Protein AF-0000000087802668 (afdb_homodimer)

Nearest PDB structures (foldseek):
  5bye-assembly1_B  TM=8.961E-01  e=4.847E-22  Homo sapiens
  7agh-assembly1_B  TM=7.640E-01  e=1.296E-19  Escherichia coli K-12
  2c4e-assembly1_A  TM=8.321E-01  e=9.212E-18  Methanocaldococcus jannaschii
  2hlz-assembly1_B  TM=7.584E-01  e=1.231E-16  Homo sapiens
  9fhd-assembly1_B  TM=7.997E-01  e=6.180E-16  Homo sapiens

Radius of gyration: 32.75 Å; Cα contacts (8 Å, |Δi|>4): 1813; chains: 2; bounding box: 52×100×68 Å

Foldseek 3Di:
DAEEEQEAAKEKEKEFEFQADDDVPDDGDGPDIDIAIDTLSLLLQLLLLQQQDPLDPVDDDPFDHYQYEYAAEAEQVDCCVPPHRVVLNVSSRYHDVRYYYHHPKHGWYWYWYFNVNVVGDIDIDTDLICLEVVQPQDPSNLCVCVPPPHGQAYEYEASHDLVSLLSNLLVQLVQLVVLVVVVFDASRSGHAYEYEHVPPDQPHHDLSSLQSHAHYEYEPVNLQRNQDDPVVLCVQAPPLVPDDSQQSSQLNSLLSFHAKYKYQYVQQAIKIKGAGRNDRDDPPPDGMDIDGDGADDAPDQDALASLSSSLSSLLRNLSSSVQVVCVVVVNRRDYDDSVRSCCVNPVSVVVSSRRSRVQSRQLRNDDDHSVSGHGSVVD/DAEEEQEAAKEKEKEFEFQADDDVPDDGDGPDIDIAIDTLSLLLQLLLLQQQDPLDPVDDDPFDHYQYEYAAEAEQVDCCVPPHRVVLNVSSRYHDVRYYYHHPKHGKYWYWYFNVNVVGDIDIDTDLICLEVVQPQDPSNLCPCVPPPHGQAYEYEASHDPVSLLSNLLVQLVQLVVLVVVVFADSRSGHAYEYEHVPPDQPHHDLQSLQSHAHYEYEPVNLQRNQDDPVVLVVQAPPLVVDDSQQSSQLNSLLSFHAKYKYQYVQQAIKIKGFGRNDRDDPPPQGMDIDGDGADDAPDQDALASLSSSLSSLLRNLSSSVQVVCVVVVNGRPYDDSVRSCCVNPVSVVVSSRRSRVQSRQLRNDDDHSVSGHGSVVD

Solvent-accessible surface area (backbone atoms only — not comparable to full-atom values): 36755 Å² total; per-residue (Å²): 125,28,30,37,37,25,43,29,16,39,22,45,32,36,38,37,32,20,68,54,79,63,51,86,70,29,77,35,67,36,79,42,73,53,74,42,53,32,32,66,27,40,34,22,38,39,17,30,19,20,48,41,36,47,78,50,85,83,50,81,71,92,62,73,55,54,47,31,34,38,33,35,18,29,17,48,61,45,27,56,50,77,53,41,40,50,55,55,38,45,76,29,56,29,44,59,86,56,44,41,71,34,65,93,27,42,45,10,33,35,42,32,42,30,19,61,69,60,84,51,42,35,31,33,42,34,35,56,41,8,13,41,74,55,34,44,70,42,69,74,55,41,44,52,75,64,39,83,78,64,38,46,24,35,40,37,51,36,57,35,39,65,65,24,53,43,48,33,27,42,51,48,32,53,49,33,51,53,29,42,72,72,67,41,24,45,63,62,24,50,50,49,25,34,39,32,50,54,53,59,54,83,90,50,75,64,69,74,33,36,53,31,30,35,32,40,45,33,41,60,68,40,43,59,68,63,39,66,55,66,72,57,37,49,74,73,28,83,70,36,86,78,48,54,75,69,56,40,42,38,49,49,39,16,47,44,26,24,24,33,36,35,34,39,48,68,85,64,12,36,36,37,38,24,32,54,60,47,41,80,74,61,88,73,32,94,72,39,37,74,53,70,44,70,41,42,84,62,95,53,85,64,24,68,48,50,20,68,32,24,25,51,10,34,34,50,44,46,54,28,40,53,54,40,52,34,43,76,70,72,43,28,66,38,65,72,48,73,67,54,43,51,38,52,48,40,60,48,42,52,52,33,50,49,54,10,32,35,34,18,28,53,9,16,52,24,67,47,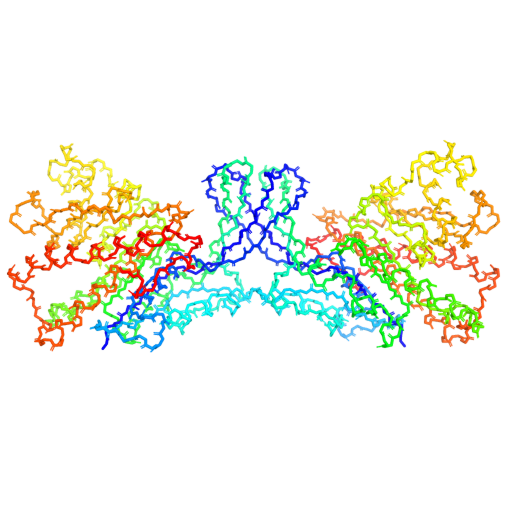43,55,78,15,48,46,31,36,79,75,92,125,28,30,37,37,24,43,29,16,38,23,44,32,37,38,36,32,19,69,53,78,63,51,85,68,28,76,36,66,36,79,41,72,53,73,43,51,33,34,67,27,40,34,21,40,39,17,29,19,19,48,40,35,47,78,51,86,84,52,80,71,92,62,74,54,53,48,31,35,39,33,36,18,30,18,47,60,43,28,55,49,76,53,41,42,47,55,54,35,45,75,30,56,30,43,59,86,56,44,42,71,32,65,94,29,42,44,9,33,36,41,32,42,29,18,61,68,60,84,52,41,34,29,32,42,34,35,54,41,7,13,39,76,55,34,45,73,43,69,74,54,41,45,52,75,65,40,83,78,65,39,47,26,36,40,39,50,36,58,36,39,64,65,22,54,44,48,32,28,41,53,48,32,51,48,33,52,52,30,40,73,72,67,41,25,46,67,62,25,50,51,48,25,34,38,31,50,54,53,58,54,83,91,49,75,63,69,74,32,36,53,31,29,36,30,40,45,32,39,60,70,41,45,59,68,62,39,67,56,67,71,58,36,49,73,73,29,85,69,36,85,79,47,54,74,70,56,40,40,39,48,48,41,15,45,45,25,23,23,33,33,35,36,39,48,66,83,64,13,36,37,37,37,25,32,55,60,48,42,80,73,61,89,73,32,94,71,38,38,72,53,70,43,71,40,43,85,62,93,52,86,64,25,68,48,50,21,68,32,25,25,51,10,33,34,50,43,46,53,29,42,52,55,40,51,36,43,75,70,67,47,54,42,41,64,72,48,74,67,52,42,51,39,51,49,40,60,48,43,52,52,33,49,49,54,8,33,35,33,18,27,52,9,16,52,25,67,48,43,56,78,15,48,46,32,36,80,74,93

Structure (mmCIF, N/CA/C/O backbone):
data_AF-0000000087802668-model_v1
#
loop_
_entity.id
_entity.type
_entity.pdbx_description
1 polymer Ribokinase
#
loop_
_atom_site.group_PDB
_atom_site.id
_atom_site.type_symbol
_atom_site.label_atom_id
_atom_site.label_alt_id
_atom_site.label_comp_id
_atom_site.label_asym_id
_atom_site.label_entity_id
_atom_site.label_seq_id
_atom_site.pdbx_PDB_ins_code
_atom_site.Cartn_x
_atom_site.Cartn_y
_atom_site.Cartn_z
_atom_site.occupancy
_atom_site.B_iso_or_equiv
_atom_site.auth_seq_id
_atom_site.auth_comp_id
_atom_site.auth_asym_id
_atom_site.auth_atom_id
_atom_site.pdbx_PDB_model_num
ATOM 1 N N . MET A 1 1 ? -16.719 23.516 25.234 1 89.06 1 MET A N 1
ATOM 2 C CA . MET A 1 1 ? -15.5 22.781 24.906 1 89.06 1 MET A CA 1
ATOM 3 C C . MET A 1 1 ? -14.844 23.344 23.656 1 89.06 1 MET A C 1
ATOM 5 O O . MET A 1 1 ? -15.523 23.594 22.656 1 89.06 1 MET A O 1
ATOM 9 N N . ALA A 1 2 ? -13.523 23.641 23.703 1 95.62 2 ALA A N 1
ATOM 10 C CA . ALA A 1 2 ? -12.805 24.188 22.562 1 95.62 2 ALA A CA 1
ATOM 11 C C . ALA A 1 2 ? -12.695 23.156 21.438 1 95.62 2 ALA A C 1
ATOM 13 O O . ALA A 1 2 ? -12.562 21.953 21.703 1 95.62 2 ALA A O 1
ATOM 14 N N . THR A 1 3 ? -12.812 23.578 20.234 1 97.88 3 THR A N 1
ATOM 15 C CA . THR A 1 3 ? -12.773 22.688 19.078 1 97.88 3 THR A CA 1
ATOM 16 C C . THR A 1 3 ? -11.656 23.078 18.125 1 97.88 3 THR A C 1
ATOM 18 O O . THR A 1 3 ? -11.453 24.266 17.859 1 97.88 3 THR A O 1
ATOM 21 N N . ILE A 1 4 ? -10.883 22.094 17.703 1 98.81 4 ILE A N 1
ATOM 22 C CA . ILE A 1 4 ? -9.875 22.266 16.672 1 98.81 4 ILE A CA 1
ATOM 23 C C . ILE A 1 4 ? -10.305 21.516 15.406 1 98.81 4 ILE A C 1
ATOM 25 O O . ILE A 1 4 ? -10.688 20.344 15.477 1 98.81 4 ILE A O 1
ATOM 29 N N . ARG A 1 5 ? -10.352 22.172 14.266 1 98.81 5 ARG A N 1
ATOM 30 C CA . ARG A 1 5 ? -10.57 21.547 12.961 1 98.81 5 ARG A CA 1
ATOM 31 C C . ARG A 1 5 ? -9.289 21.547 12.133 1 98.81 5 ARG A C 1
ATOM 33 O O . ARG A 1 5 ? -8.742 22.594 11.805 1 98.81 5 ARG A O 1
ATOM 40 N N . VAL A 1 6 ? -8.789 20.375 11.945 1 98.94 6 VAL A N 1
ATOM 41 C CA . VAL A 1 6 ? -7.621 20.234 11.086 1 98.94 6 VAL A CA 1
ATOM 42 C C . VAL A 1 6 ? -8.062 19.953 9.648 1 98.94 6 VAL A C 1
ATOM 44 O O . VAL A 1 6 ? -8.852 19.031 9.406 1 98.94 6 VAL A O 1
ATOM 47 N N . ILE A 1 7 ? -7.605 20.75 8.711 1 98.88 7 ILE A N 1
ATOM 48 C CA . ILE A 1 7 ? -7.922 20.594 7.293 1 98.88 7 ILE A CA 1
ATOM 49 C C . ILE A 1 7 ? -6.648 20.25 6.516 1 98.88 7 ILE A C 1
ATOM 51 O O . ILE A 1 7 ? -5.746 21.078 6.402 1 98.88 7 ILE A O 1
ATOM 55 N N . GLY A 1 8 ? -6.594 19.016 6.012 1 98.5 8 GLY A N 1
ATOM 56 C CA . GLY A 1 8 ? -5.348 18.703 5.336 1 98.5 8 GLY A CA 1
ATOM 57 C C . GLY A 1 8 ? -5.277 17.25 4.875 1 98.5 8 GLY A C 1
ATOM 58 O O . GLY A 1 8 ? -6.293 16.656 4.508 1 98.5 8 GLY A O 1
ATOM 59 N N . SER A 1 9 ? -4.094 16.766 4.781 1 98.5 9 SER A N 1
ATOM 60 C CA . SER A 1 9 ? -3.818 15.523 4.074 1 98.5 9 SER A CA 1
ATOM 61 C C . SER A 1 9 ? -3.934 14.32 5.008 1 98.5 9 SER A C 1
ATOM 63 O O . SER A 1 9 ? -3.699 14.445 6.215 1 98.5 9 SER A O 1
ATOM 65 N N . LEU A 1 10 ? -4.328 13.234 4.492 1 98.56 10 LEU A N 1
ATOM 66 C CA . LEU A 1 10 ? -4.273 11.883 5.043 1 98.56 10 LEU A CA 1
ATOM 67 C C . LEU A 1 10 ? -3.521 10.945 4.105 1 98.56 10 LEU A C 1
ATOM 69 O O . LEU A 1 10 ? -3.889 10.805 2.939 1 98.56 10 LEU A O 1
ATOM 73 N N . ASN A 1 11 ? -2.457 10.328 4.609 1 97.5 11 ASN A N 1
ATOM 74 C CA . ASN A 1 11 ? -1.639 9.445 3.781 1 97.5 11 ASN A CA 1
ATOM 75 C C . ASN A 1 11 ? -1.468 8.07 4.422 1 97.5 11 ASN A C 1
ATOM 77 O O . ASN A 1 11 ? -1.569 7.934 5.641 1 97.5 11 ASN A O 1
ATOM 81 N N . ALA A 1 12 ? -1.315 7.078 3.615 1 97.06 12 ALA A N 1
ATOM 82 C CA . ALA A 1 12 ? -0.72 5.812 4.035 1 97.06 12 ALA A CA 1
ATOM 83 C C . ALA A 1 12 ? 0.759 5.75 3.664 1 97.06 12 ALA A C 1
ATOM 85 O O . ALA A 1 12 ? 1.116 5.891 2.492 1 97.06 12 ALA A O 1
ATOM 86 N N . ASP A 1 13 ? 1.578 5.605 4.621 1 95.56 13 ASP A N 1
ATOM 87 C CA . ASP A 1 13 ? 3.014 5.477 4.391 1 95.56 13 ASP A CA 1
ATOM 88 C C . ASP A 1 13 ? 3.422 4.008 4.277 1 95.56 13 ASP A C 1
ATOM 90 O O . ASP A 1 13 ? 3.234 3.234 5.219 1 95.56 13 ASP A O 1
ATOM 94 N N . MET A 1 14 ? 3.918 3.656 3.176 1 95.75 14 MET A N 1
ATOM 95 C CA . MET A 1 14 ? 4.363 2.289 2.918 1 95.75 14 MET A CA 1
ATOM 96 C C . MET A 1 14 ? 5.883 2.193 2.953 1 95.75 14 MET A C 1
ATOM 98 O O . MET A 1 14 ? 6.566 2.779 2.111 1 95.75 14 MET A O 1
ATOM 102 N N . VAL A 1 15 ? 6.402 1.379 3.854 1 93.56 15 VAL A N 1
ATOM 103 C CA . VAL A 1 15 ? 7.84 1.363 4.102 1 93.56 15 VAL A CA 1
ATOM 104 C C . VAL A 1 15 ? 8.406 -0.016 3.77 1 93.56 15 VAL A C 1
ATOM 106 O O . VAL A 1 15 ? 7.984 -1.022 4.344 1 93.56 15 VAL A O 1
ATOM 109 N N . SER A 1 16 ? 9.25 -0.106 2.85 1 95.75 16 SER A N 1
ATOM 110 C CA . SER A 1 16 ? 10.039 -1.297 2.539 1 95.75 16 SER A CA 1
ATOM 111 C C . SER A 1 16 ? 11.492 -1.12 2.947 1 95.75 16 SER A C 1
ATOM 113 O O . SER A 1 16 ? 12.172 -0.211 2.465 1 95.75 16 SER A O 1
ATOM 115 N N . VAL A 1 17 ? 11.945 -1.957 3.848 1 94.19 17 VAL A N 1
ATOM 116 C CA . VAL A 1 17 ? 13.359 -1.972 4.219 1 94.19 17 VAL A CA 1
ATOM 117 C C . VAL A 1 17 ? 14.094 -3.049 3.42 1 94.19 17 VAL A C 1
ATOM 119 O O . VAL A 1 17 ? 13.68 -4.211 3.41 1 94.19 17 VAL A O 1
ATOM 122 N N . THR A 1 18 ? 15.094 -2.682 2.699 1 94.62 18 THR A N 1
ATOM 123 C CA . THR A 1 18 ? 15.859 -3.596 1.862 1 94.62 18 THR A CA 1
ATOM 124 C C . THR A 1 18 ? 17.344 -3.543 2.227 1 94.62 18 THR A C 1
ATOM 126 O O . THR A 1 18 ? 17.812 -2.555 2.789 1 94.62 18 THR A O 1
ATOM 129 N N . PRO A 1 19 ? 18.078 -4.645 1.988 1 92.69 19 PRO A N 1
ATOM 130 C CA . PRO A 1 19 ? 19.516 -4.621 2.271 1 92.69 19 PRO A CA 1
ATOM 131 C C . PRO A 1 19 ? 20.266 -3.59 1.43 1 92.69 19 PRO A C 1
ATOM 133 O O . PRO A 1 19 ? 21.281 -3.051 1.87 1 92.69 19 PRO A O 1
ATOM 136 N N . ARG A 1 20 ? 19.812 -3.342 0.221 1 90.06 20 ARG A N 1
ATOM 137 C CA . ARG A 1 20 ? 20.281 -2.316 -0.699 1 90.06 20 ARG A CA 1
ATOM 138 C C . ARG A 1 20 ? 19.188 -1.874 -1.651 1 90.06 20 ARG A C 1
ATOM 140 O O . ARG A 1 20 ? 18.094 -2.461 -1.668 1 90.06 20 ARG A O 1
ATOM 147 N N . PHE A 1 21 ? 19.438 -0.797 -2.314 1 89 21 PHE A N 1
ATOM 148 C CA . PHE A 1 21 ? 18.469 -0.374 -3.324 1 89 21 PHE A CA 1
ATOM 149 C C . PHE A 1 21 ? 18.578 -1.236 -4.578 1 89 21 PHE A C 1
ATOM 151 O O . PHE A 1 21 ? 19.688 -1.582 -5 1 89 21 PHE A O 1
ATOM 158 N N . PRO A 1 22 ? 17.516 -1.703 -5.133 1 90 22 PRO A N 1
ATOM 159 C CA . PRO A 1 22 ? 17.594 -2.559 -6.32 1 90 22 PRO A CA 1
ATOM 160 C C . PRO A 1 22 ? 18.125 -1.821 -7.543 1 90 22 PRO A C 1
ATOM 162 O O . PRO A 1 22 ? 17.859 -0.631 -7.723 1 90 22 PRO A O 1
ATOM 165 N N . ASP A 1 23 ? 18.797 -2.539 -8.383 1 88.44 23 ASP A N 1
ATOM 166 C CA . ASP A 1 23 ? 19.234 -2.037 -9.68 1 88.44 23 ASP A CA 1
ATOM 167 C C . ASP A 1 23 ? 18.078 -2.037 -10.68 1 88.44 23 ASP A C 1
ATOM 169 O O . ASP A 1 23 ? 17.047 -2.65 -10.438 1 88.44 23 ASP A O 1
ATOM 173 N N . PRO A 1 24 ? 18.281 -1.265 -11.789 1 86.12 24 PRO A N 1
ATOM 174 C CA . PRO A 1 24 ? 17.234 -1.291 -12.805 1 86.12 24 PRO A CA 1
ATOM 175 C C . PRO A 1 24 ? 16.859 -2.709 -13.234 1 86.12 24 PRO A C 1
ATOM 177 O O . PRO A 1 24 ? 17.734 -3.537 -13.477 1 86.12 24 PRO A O 1
ATOM 180 N N . GLY A 1 25 ? 15.656 -3.027 -13.281 1 82.75 25 GLY A N 1
ATOM 181 C CA . GLY A 1 25 ? 15.164 -4.32 -13.734 1 82.75 25 GLY A CA 1
ATOM 182 C C . GLY A 1 25 ? 15.242 -5.395 -12.672 1 82.75 25 GLY A C 1
ATOM 183 O O . GLY A 1 25 ? 14.867 -6.543 -12.914 1 82.75 25 GLY A O 1
ATOM 184 N N . GLU A 1 26 ? 15.602 -5.031 -11.5 1 88.5 26 GLU A N 1
ATOM 185 C CA . GLU A 1 26 ? 15.859 -6.027 -10.461 1 88.5 26 GLU A CA 1
ATOM 186 C C . GLU A 1 26 ? 14.688 -6.129 -9.484 1 88.5 26 GLU A C 1
ATOM 188 O O . GLU A 1 26 ? 14.039 -5.125 -9.18 1 88.5 26 GLU A O 1
ATOM 193 N N . THR A 1 27 ? 14.422 -7.344 -9.062 1 88.5 27 THR A N 1
ATOM 194 C CA . THR A 1 27 ? 13.539 -7.613 -7.93 1 88.5 27 THR A CA 1
ATOM 195 C C . THR A 1 27 ? 14.352 -7.965 -6.684 1 88.5 27 THR A C 1
ATOM 197 O O . THR A 1 27 ? 15.18 -8.875 -6.711 1 88.5 27 THR A O 1
ATOM 200 N N . ILE A 1 28 ? 14.156 -7.199 -5.656 1 93.12 28 ILE A N 1
ATOM 201 C CA . ILE A 1 28 ? 14.836 -7.484 -4.395 1 93.12 28 ILE A CA 1
ATOM 202 C C . ILE A 1 28 ? 13.805 -7.789 -3.311 1 93.12 28 ILE A C 1
ATOM 204 O O . ILE A 1 28 ? 12.711 -7.219 -3.309 1 93.12 28 ILE A O 1
ATOM 208 N N . THR A 1 29 ? 14.133 -8.711 -2.445 1 93.44 29 THR A N 1
ATOM 209 C CA . THR A 1 29 ? 13.25 -9.039 -1.331 1 93.44 29 THR A CA 1
ATOM 210 C C . THR A 1 29 ? 13.484 -8.086 -0.159 1 93.44 29 THR A C 1
ATOM 212 O O . THR A 1 29 ? 14.633 -7.859 0.24 1 93.44 29 THR A O 1
ATOM 215 N N . SER A 1 30 ? 12.43 -7.555 0.346 1 95.5 30 SER A N 1
ATOM 216 C CA . SER A 1 30 ? 12.531 -6.672 1.502 1 95.5 30 SER A CA 1
ATOM 217 C C . SER A 1 30 ? 12.805 -7.457 2.777 1 95.5 30 SER A C 1
ATOM 219 O O . SER A 1 30 ? 12.305 -8.57 2.951 1 95.5 30 SER A O 1
ATOM 221 N N . THR A 1 31 ? 13.594 -6.891 3.639 1 93.56 31 THR A N 1
ATOM 222 C CA . THR A 1 31 ? 13.82 -7.465 4.961 1 93.56 31 THR A CA 1
ATOM 223 C C . THR A 1 31 ? 12.617 -7.223 5.867 1 93.56 31 THR A C 1
ATOM 225 O O . THR A 1 31 ? 12.336 -8.023 6.762 1 93.56 31 THR A O 1
ATOM 228 N N . SER A 1 32 ? 12.039 -6.113 5.605 1 92.62 32 SER A N 1
ATOM 229 C CA . SER A 1 32 ? 10.82 -5.797 6.34 1 92.62 32 SER A CA 1
ATOM 230 C C . SER A 1 32 ? 9.898 -4.895 5.523 1 92.62 32 SER A C 1
ATOM 232 O O . SER A 1 32 ? 10.359 -4.18 4.633 1 92.62 32 SER A O 1
ATOM 234 N N . TYR A 1 33 ? 8.578 -5.004 5.832 1 95.19 33 TYR A N 1
ATOM 235 C CA . TYR A 1 33 ? 7.547 -4.172 5.227 1 95.19 33 TYR A CA 1
ATOM 236 C C . TYR A 1 33 ? 6.449 -3.848 6.23 1 95.19 33 TYR A C 1
ATOM 238 O O . TYR A 1 33 ? 6.016 -4.719 6.988 1 95.19 33 TYR A O 1
ATOM 246 N N . PHE A 1 34 ? 6.016 -2.602 6.223 1 93.75 34 PHE A N 1
ATOM 247 C CA . PHE A 1 34 ? 4.875 -2.221 7.051 1 93.75 34 PHE A CA 1
ATOM 248 C C . PHE A 1 34 ? 4.223 -0.949 6.52 1 93.75 34 PHE A C 1
ATOM 250 O O . PHE A 1 34 ? 4.836 -0.208 5.746 1 93.75 34 PHE A O 1
ATOM 257 N N . THR A 1 35 ? 2.992 -0.77 6.816 1 94.69 35 THR A N 1
ATOM 258 C CA . THR A 1 35 ? 2.244 0.441 6.492 1 94.69 35 THR A CA 1
ATOM 259 C C . THR A 1 35 ? 1.91 1.223 7.762 1 94.69 35 THR A C 1
ATOM 261 O O . THR A 1 35 ? 1.601 0.631 8.797 1 94.69 35 THR A O 1
ATOM 264 N N . SER A 1 36 ? 2.004 2.463 7.695 1 94.38 36 SER A N 1
ATOM 265 C CA . SER A 1 36 ? 1.636 3.33 8.812 1 94.38 36 SER A CA 1
ATOM 266 C C . SER A 1 36 ? 0.797 4.512 8.336 1 94.38 36 SER A C 1
ATOM 268 O O . SER A 1 36 ? 0.844 4.883 7.164 1 94.38 36 SER A O 1
ATOM 270 N N . ALA A 1 37 ? -0.041 4.988 9.227 1 96.31 37 ALA A N 1
ATOM 271 C CA . ALA A 1 37 ? -0.824 6.188 8.938 1 96.31 37 ALA A CA 1
ATOM 272 C C . ALA A 1 37 ? 0.065 7.426 8.891 1 96.31 37 ALA A C 1
ATOM 274 O O . ALA A 1 37 ? 0.987 7.566 9.695 1 96.31 37 ALA A O 1
ATOM 275 N N . GLY A 1 38 ? -0.184 8.273 7.883 1 95.75 38 GLY A N 1
ATOM 276 C CA . GLY A 1 38 ? 0.588 9.5 7.73 1 95.75 38 GLY A CA 1
ATOM 277 C C . GLY A 1 38 ? -0.202 10.625 7.098 1 95.75 38 GLY A C 1
ATOM 278 O O . GLY A 1 38 ? -1.435 10.602 7.09 1 95.75 38 GLY A O 1
ATOM 279 N N . GLY A 1 39 ? 0.592 11.617 6.57 1 95.69 39 GLY A N 1
ATOM 280 C CA . GLY A 1 39 ? 0.005 12.867 6.125 1 95.69 39 GLY A CA 1
ATOM 281 C C . GLY A 1 39 ? 0.123 13.984 7.148 1 95.69 39 GLY A C 1
ATOM 282 O O . GLY A 1 39 ? -0.231 13.797 8.312 1 95.69 39 GLY A O 1
ATOM 283 N N . LYS A 1 40 ? 0.584 15.031 6.684 1 96.75 40 LYS A N 1
ATOM 284 C CA . LYS A 1 40 ? 0.816 16.125 7.629 1 96.75 40 LYS A CA 1
ATOM 285 C C . LYS A 1 40 ? -0.473 16.516 8.344 1 96.75 40 LYS A C 1
ATOM 287 O O . LYS A 1 40 ? -0.458 16.812 9.539 1 96.75 40 LYS A O 1
ATOM 292 N N . GLY A 1 41 ? -1.547 16.641 7.602 1 98.25 41 GLY A N 1
ATOM 293 C CA . GLY A 1 41 ? -2.826 16.922 8.234 1 98.25 41 GLY A CA 1
ATOM 294 C C . GLY A 1 41 ? -3.207 15.906 9.297 1 98.25 41 GLY A C 1
ATOM 295 O O . GLY A 1 41 ? -3.529 16.281 10.422 1 98.25 41 GLY A O 1
ATOM 296 N N . ALA A 1 42 ? -3.152 14.688 8.969 1 98.5 42 ALA A N 1
ATOM 297 C CA . ALA A 1 42 ? -3.502 13.617 9.898 1 98.5 42 ALA A CA 1
ATOM 298 C C . ALA A 1 42 ? -2.547 13.594 11.086 1 98.5 42 ALA A C 1
ATOM 300 O O . ALA A 1 42 ? -2.971 13.391 12.227 1 98.5 42 ALA A O 1
ATOM 301 N N . ASN A 1 43 ? -1.267 13.719 10.859 1 97.81 43 ASN A N 1
ATOM 302 C CA . ASN A 1 43 ? -0.294 13.789 11.945 1 97.81 43 ASN A CA 1
ATOM 303 C C . ASN A 1 43 ? -0.644 14.898 12.938 1 97.81 43 ASN A C 1
ATOM 305 O O . ASN A 1 43 ? -0.608 14.68 14.148 1 97.81 43 ASN A O 1
ATOM 309 N N . GLN A 1 44 ? -0.907 16.031 12.391 1 98.56 44 GLN A N 1
ATOM 310 C CA . GLN A 1 44 ? -1.208 17.172 13.242 1 98.56 44 GLN A CA 1
ATOM 311 C C . GLN A 1 44 ? -2.525 16.984 13.984 1 98.56 44 GLN A C 1
ATOM 313 O O . GLN A 1 44 ? -2.658 17.375 15.141 1 98.56 44 GLN A O 1
ATOM 318 N N . ALA A 1 45 ? -3.512 16.375 13.344 1 98.75 45 ALA A N 1
ATOM 319 C CA . ALA A 1 45 ? -4.766 16.047 14.023 1 98.75 45 ALA A CA 1
ATOM 320 C C . ALA A 1 45 ? -4.523 15.102 15.188 1 98.75 45 ALA A C 1
ATOM 322 O O . ALA A 1 45 ? -5.027 15.32 16.297 1 98.75 45 ALA A O 1
ATOM 323 N N . VAL A 1 46 ? -3.75 14.07 14.969 1 98.38 46 VAL A N 1
ATOM 324 C CA . VAL A 1 46 ? -3.447 13.094 16.016 1 98.38 46 VAL A CA 1
ATOM 325 C C . VAL A 1 46 ? -2.689 13.773 17.156 1 98.38 46 VAL A C 1
ATOM 327 O O . VAL A 1 46 ? -2.951 13.5 18.328 1 98.38 46 VAL A O 1
AT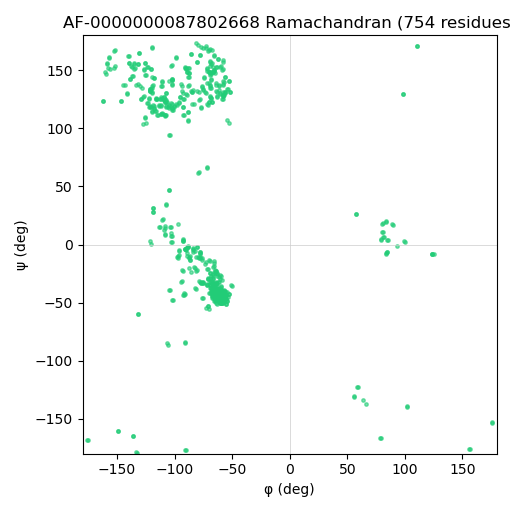OM 330 N N . ALA A 1 47 ? -1.759 14.625 16.766 1 98.31 47 ALA A N 1
ATOM 331 C CA . ALA A 1 47 ? -1.03 15.367 17.781 1 98.31 47 ALA A CA 1
ATOM 332 C C . ALA A 1 47 ? -1.982 16.203 18.641 1 98.31 47 ALA A C 1
ATOM 334 O O . ALA A 1 47 ? -1.901 16.172 19.875 1 98.31 47 ALA A O 1
ATOM 335 N N . CYS A 1 48 ? -2.91 16.938 18.016 1 98.31 48 CYS A N 1
ATOM 336 C CA . CYS A 1 48 ? -3.914 17.703 18.75 1 98.31 48 CYS A CA 1
ATOM 337 C C . CYS A 1 48 ? -4.699 16.797 19.703 1 98.31 48 CYS A C 1
ATOM 339 O O . CYS A 1 48 ? -4.898 17.141 20.859 1 98.31 48 CYS A O 1
ATOM 341 N N . GLY A 1 49 ? -5.125 15.68 19.172 1 97.44 49 GLY A N 1
ATOM 342 C CA . GLY A 1 49 ? -5.953 14.766 19.953 1 97.44 49 GLY A CA 1
ATOM 343 C C . GLY A 1 49 ? -5.234 14.156 21.141 1 97.44 49 GLY A C 1
ATOM 344 O O . GLY A 1 49 ? -5.734 14.203 22.266 1 97.44 49 GLY A O 1
ATOM 345 N N . ARG A 1 50 ? -4.078 13.664 20.906 1 96.62 50 ARG A N 1
ATOM 346 C CA . ARG A 1 50 ? -3.363 12.914 21.938 1 96.62 50 ARG A CA 1
ATOM 347 C C . ARG A 1 50 ? -2.867 13.836 23.031 1 96.62 50 ARG A C 1
ATOM 349 O O . ARG A 1 50 ? -2.883 13.477 24.219 1 96.62 50 ARG A O 1
ATOM 356 N N . VAL A 1 51 ? -2.49 15.031 22.703 1 95.38 51 VAL A N 1
ATOM 357 C CA . VAL A 1 51 ? -2.004 15.945 23.719 1 95.38 51 VAL A CA 1
ATOM 358 C C . VAL A 1 51 ? -3.182 16.531 24.5 1 95.38 51 VAL A C 1
ATOM 360 O O . VAL A 1 51 ? -2.994 17.188 25.516 1 95.38 51 VAL A O 1
ATOM 363 N N . SER A 1 52 ? -4.41 16.25 24.094 1 94.06 52 SER A N 1
ATOM 364 C CA . SER A 1 52 ? -5.602 16.828 24.703 1 94.06 52 SER A CA 1
ATOM 365 C C . SER A 1 52 ? -6.289 15.82 25.625 1 94.06 52 SER A C 1
ATOM 367 O O . SER A 1 52 ? -7.348 16.109 26.188 1 94.06 52 SER A O 1
ATOM 369 N N . ARG A 1 53 ? -5.688 14.641 25.75 1 91.94 53 ARG A N 1
ATOM 370 C CA . ARG A 1 53 ? -6.289 13.625 26.609 1 91.94 53 ARG A CA 1
ATOM 371 C C . ARG A 1 53 ? -5.242 12.609 27.062 1 91.94 53 ARG A C 1
ATOM 373 O O . ARG A 1 53 ? -4.25 12.375 26.375 1 91.94 53 ARG A O 1
ATOM 380 N N . PRO A 1 54 ? -5.492 12.055 28.203 1 89.81 54 PRO A N 1
ATOM 381 C CA . PRO A 1 54 ? -4.605 10.969 28.609 1 89.81 54 PRO A CA 1
ATOM 382 C C . PRO A 1 54 ? -4.824 9.695 27.781 1 89.81 54 PRO A C 1
ATOM 384 O O . PRO A 1 54 ? -5.906 9.492 27.234 1 89.81 54 PRO A O 1
ATOM 387 N N . GLN A 1 55 ? -3.738 8.922 27.672 1 85.25 55 GLN A N 1
ATOM 388 C CA . GLN A 1 55 ? -3.865 7.656 26.969 1 85.25 55 GLN A CA 1
ATOM 389 C C . GLN A 1 55 ? -4.816 6.711 27.688 1 85.25 55 GLN A C 1
ATOM 391 O O . GLN A 1 55 ? -5.672 6.082 27.062 1 85.25 55 GLN A O 1
ATOM 396 N N . SER A 1 56 ? -4.504 6.613 29 1 79.81 56 SER A N 1
ATOM 397 C CA . SER A 1 56 ? -5.312 5.73 29.828 1 79.81 56 SER A CA 1
ATOM 398 C C . SER A 1 56 ? -6.621 6.402 30.25 1 79.81 56 SER A C 1
ATOM 400 O O . SER A 1 56 ? -6.625 7.562 30.656 1 79.81 56 SER A O 1
ATOM 402 N N . SER A 1 57 ? -7.648 5.797 30.125 1 69.31 57 SER A N 1
ATOM 403 C CA . SER A 1 57 ? -8.953 6.32 30.516 1 69.31 57 SER A CA 1
ATOM 404 C C . SER A 1 57 ? -9.039 6.512 32.031 1 69.31 57 SER A C 1
ATOM 406 O O . SER A 1 57 ? -9.906 7.242 32.531 1 69.31 57 SER A O 1
ATOM 408 N N . THR A 1 58 ? -8.109 5.922 32.656 1 70.81 58 THR A N 1
ATOM 409 C CA . THR A 1 58 ? -8.18 5.992 34.094 1 70.81 58 THR A CA 1
ATOM 410 C C . THR A 1 58 ? -7.453 7.238 34.625 1 70.81 58 THR A C 1
ATOM 412 O O . THR A 1 58 ? -7.602 7.609 35.781 1 70.81 58 THR A O 1
ATOM 415 N N . SER A 1 59 ? -6.785 7.805 33.688 1 73.31 59 SER A N 1
ATOM 416 C CA . SER A 1 59 ? -6.074 9.016 34.094 1 73.31 59 SER A CA 1
ATOM 417 C C . SER A 1 59 ? -6.938 10.258 33.906 1 73.31 59 SER A C 1
ATOM 419 O O . SER A 1 59 ? -7.727 10.328 32.969 1 73.31 59 SER A O 1
ATOM 421 N N . THR A 1 60 ? -6.988 11.008 34.938 1 75.31 60 THR A N 1
ATOM 422 C CA . THR A 1 60 ? -7.762 12.242 34.844 1 75.31 60 THR A CA 1
ATOM 423 C C . THR A 1 60 ? -6.871 13.414 34.438 1 75.31 60 THR A C 1
ATOM 425 O O . THR A 1 60 ? -5.719 13.492 34.875 1 75.31 60 THR A O 1
ATOM 428 N N . SER A 1 61 ? -7.324 14.172 33.469 1 78.31 61 SER A N 1
ATOM 429 C CA . SER A 1 61 ? -6.617 15.383 33.094 1 78.31 61 SER A CA 1
ATOM 430 C C . SER A 1 61 ? -7.172 16.609 33.781 1 78.31 61 SER A C 1
ATOM 432 O O . SER A 1 61 ? -8.383 16.719 34 1 78.31 61 SER A O 1
ATOM 434 N N . SER A 1 62 ? -6.246 17.438 34.219 1 77.75 62 SER A N 1
ATOM 435 C CA . SER A 1 62 ? -6.664 18.703 34.812 1 77.75 62 SER A CA 1
ATOM 436 C C . SER A 1 62 ? -6.805 19.781 33.75 1 77.75 62 SER A C 1
ATOM 438 O O . SER A 1 62 ? -7.281 20.891 34.062 1 77.75 62 SER A O 1
ATOM 440 N N . LYS A 1 63 ? -6.492 19.406 32.562 1 87.5 63 LYS A N 1
ATOM 441 C CA . LYS A 1 63 ? -6.566 20.422 31.5 1 87.5 63 LYS A CA 1
ATOM 442 C C . LYS A 1 63 ? -7.945 20.438 30.844 1 87.5 63 LYS A C 1
ATOM 444 O O . LYS A 1 63 ? -8.672 19.438 30.891 1 87.5 63 LYS A O 1
ATOM 449 N N . ILE A 1 64 ? -8.328 21.609 30.312 1 88.12 64 ILE A N 1
ATOM 450 C CA . ILE A 1 64 ? -9.562 21.766 29.547 1 88.12 64 ILE A CA 1
ATOM 451 C C . ILE A 1 64 ? -9.547 20.844 28.344 1 88.12 64 ILE A C 1
ATOM 453 O O . ILE A 1 64 ? -8.578 20.828 27.578 1 88.12 64 ILE A O 1
ATOM 457 N N . PRO A 1 65 ? -10.516 20.078 28.25 1 88.81 65 PRO A N 1
ATOM 458 C CA . PRO A 1 65 ? -10.57 19.172 27.109 1 88.81 65 PRO A CA 1
ATOM 459 C C . PRO A 1 65 ? -10.734 19.906 25.781 1 88.81 65 PRO A C 1
ATOM 461 O O . PRO A 1 65 ? -11.352 20.969 25.719 1 88.81 65 PRO A O 1
ATOM 464 N N . VAL A 1 66 ? -10.195 19.312 24.719 1 96.31 66 VAL A N 1
ATOM 465 C CA . VAL A 1 66 ? -10.297 19.875 23.375 1 96.31 66 VAL A CA 1
ATOM 466 C C . VAL A 1 66 ? -10.852 18.828 22.422 1 96.31 66 VAL A C 1
ATOM 468 O O . VAL A 1 66 ? -10.406 17.672 22.422 1 96.31 66 VAL A O 1
ATOM 471 N N . LYS A 1 67 ? -11.906 19.156 21.688 1 97.56 67 LYS A N 1
ATOM 472 C CA . LYS A 1 67 ? -12.43 18.328 20.625 1 97.56 67 LYS A CA 1
ATOM 473 C C . LYS A 1 67 ? -11.68 18.562 19.312 1 97.56 67 LYS A C 1
ATOM 475 O O . LYS A 1 67 ? -11.398 19.703 18.953 1 97.56 67 LYS A O 1
ATOM 480 N N . VAL A 1 68 ? -11.289 17.469 18.641 1 98.62 68 VAL A N 1
ATOM 481 C CA . VAL A 1 68 ? -10.531 17.594 17.406 1 98.62 68 VAL A CA 1
ATOM 482 C C . VAL A 1 68 ? -11.289 16.906 16.266 1 98.62 68 VAL A C 1
ATOM 484 O O . VAL A 1 68 ? -11.797 15.805 16.438 1 98.62 68 VAL A O 1
ATOM 487 N N . GLU A 1 69 ? -11.398 17.578 15.125 1 98.62 69 GLU A N 1
ATOM 488 C CA . GLU A 1 69 ? -12 17.016 13.922 1 98.62 69 GLU A CA 1
ATOM 489 C C . GLU A 1 69 ? -11.055 17.094 12.727 1 98.62 69 GLU A C 1
ATOM 491 O O . GLU A 1 69 ? -10.305 18.062 12.602 1 98.62 69 GLU A O 1
ATOM 496 N N . MET A 1 70 ? -11.141 16.125 11.891 1 98.81 70 MET A N 1
ATOM 497 C CA . MET A 1 70 ? -10.32 16.047 10.68 1 98.81 70 MET A CA 1
ATOM 498 C C . MET A 1 70 ? -11.172 16.281 9.438 1 98.81 70 MET A C 1
ATOM 500 O O . MET A 1 70 ? -12.203 15.648 9.258 1 98.81 70 MET A O 1
ATOM 504 N N . VAL A 1 71 ? -10.789 17.234 8.656 1 98.81 71 VAL A N 1
ATOM 505 C CA . VAL A 1 71 ? -11.344 17.438 7.324 1 98.81 71 VAL A CA 1
ATOM 506 C C . VAL A 1 71 ? -10.312 17.062 6.27 1 98.81 71 VAL A C 1
ATOM 508 O O . VAL A 1 71 ? -9.188 17.547 6.281 1 98.81 71 VAL A O 1
ATOM 511 N N . GLY A 1 72 ? -10.578 16.219 5.441 1 98.75 72 GLY A N 1
ATOM 512 C CA . GLY A 1 72 ? -9.703 15.758 4.375 1 98.75 72 GLY A CA 1
ATOM 513 C C . GLY A 1 72 ? -10.375 14.773 3.438 1 98.75 72 GLY A C 1
ATOM 514 O O . GLY A 1 72 ? -11.609 14.703 3.377 1 98.75 72 GLY A O 1
ATOM 515 N N . ALA A 1 73 ? -9.539 14.148 2.621 1 98.88 73 ALA A N 1
ATOM 516 C CA . ALA A 1 73 ? -10.07 13.211 1.641 1 98.88 73 ALA A CA 1
ATOM 517 C C . ALA A 1 73 ? -9.195 11.969 1.54 1 98.88 73 ALA A C 1
ATOM 519 O O . ALA A 1 73 ? -7.969 12.055 1.652 1 98.88 73 ALA A O 1
ATOM 520 N N . VAL A 1 74 ? -9.852 10.852 1.369 1 98.75 74 VAL A N 1
ATOM 521 C CA . VAL A 1 74 ? -9.188 9.562 1.146 1 98.75 74 VAL A CA 1
ATOM 522 C C . VAL A 1 74 ? -9.812 8.867 -0.062 1 98.75 74 VAL A C 1
ATOM 524 O O . VAL A 1 74 ? -10.852 9.297 -0.565 1 98.75 74 VAL A O 1
ATOM 527 N N . GLY A 1 75 ? -9.117 7.875 -0.545 1 98.25 75 GLY A N 1
ATOM 528 C CA . GLY A 1 75 ? -9.562 7.184 -1.742 1 98.25 75 GLY A CA 1
ATOM 529 C C . GLY A 1 75 ? -10.523 6.047 -1.448 1 98.25 75 GLY A C 1
ATOM 530 O O . GLY A 1 75 ? -10.445 5.422 -0.39 1 98.25 75 GLY A O 1
ATOM 531 N N . GLY A 1 76 ? -11.406 5.773 -2.471 1 97.19 76 GLY A N 1
ATOM 532 C CA . GLY A 1 76 ? -12.328 4.652 -2.395 1 97.19 76 GLY A CA 1
ATOM 533 C C . GLY A 1 76 ? -11.82 3.41 -3.1 1 97.19 76 GLY A C 1
ATOM 534 O O . GLY A 1 76 ? -12.375 2.324 -2.939 1 97.19 76 GLY A O 1
ATOM 535 N N . LEU A 1 77 ? -10.703 3.508 -3.77 1 95.38 77 LEU A N 1
ATOM 536 C CA . LEU A 1 77 ? -10.18 2.406 -4.578 1 95.38 77 LEU A CA 1
ATOM 537 C C . LEU A 1 77 ? -9.258 1.515 -3.752 1 95.38 77 LEU A C 1
ATOM 539 O O . LEU A 1 77 ? -8.766 0.501 -4.25 1 95.38 77 LEU A O 1
ATOM 543 N N . ASP A 1 78 ? -9.008 1.883 -2.514 1 96.06 78 ASP A N 1
ATOM 544 C CA . ASP A 1 78 ? -8.164 1.112 -1.605 1 96.06 78 ASP A CA 1
ATOM 545 C C . ASP A 1 78 ? -8.828 0.961 -0.237 1 96.06 78 ASP A C 1
ATOM 547 O O . ASP A 1 78 ? -9.938 1.449 -0.021 1 96.06 78 ASP A O 1
ATOM 551 N N . GLY A 1 79 ? -8.148 0.306 0.675 1 95.75 79 GLY A N 1
ATOM 552 C CA . GLY A 1 79 ? -8.734 0.057 1.981 1 95.75 79 GLY A CA 1
ATOM 553 C C . GLY A 1 79 ? -8.031 0.793 3.104 1 95.75 79 GLY A C 1
ATOM 554 O O . GLY A 1 79 ? -8.211 0.468 4.277 1 95.75 79 GLY A O 1
ATOM 555 N N . HIS A 1 80 ? -7.215 1.775 2.74 1 97.06 80 HIS A N 1
ATOM 556 C CA . HIS A 1 80 ? -6.34 2.404 3.725 1 97.06 80 HIS A CA 1
ATOM 557 C C . HIS A 1 80 ? -7.148 3.131 4.793 1 97.06 80 HIS A C 1
ATOM 559 O O . HIS A 1 80 ? -6.773 3.129 5.969 1 97.06 80 HIS A O 1
ATOM 565 N N . PHE A 1 81 ? -8.312 3.791 4.402 1 97.75 81 PHE A N 1
ATOM 566 C CA . PHE A 1 81 ? -9.086 4.559 5.371 1 97.75 81 PHE A CA 1
ATOM 567 C C . PHE A 1 81 ? -9.664 3.646 6.449 1 97.75 81 PHE A C 1
ATOM 569 O O . PHE A 1 81 ? -9.461 3.883 7.641 1 97.75 81 PHE A O 1
ATOM 576 N N . ASN A 1 82 ? -10.258 2.576 6.051 1 96 82 ASN A N 1
ATOM 577 C CA . ASN A 1 82 ? -10.977 1.717 6.984 1 96 82 ASN A CA 1
ATOM 578 C C . ASN A 1 82 ? -10.023 0.855 7.805 1 96 82 ASN A C 1
ATOM 580 O O . ASN A 1 82 ? -10.281 0.572 8.977 1 96 82 ASN A O 1
ATOM 584 N N . SER A 1 83 ? -8.938 0.475 7.195 1 95.44 83 SER A N 1
ATOM 585 C CA . SER A 1 83 ? -8.078 -0.503 7.855 1 95.44 83 SER A CA 1
ATOM 586 C C . SER A 1 83 ? -6.984 0.179 8.672 1 95.44 83 SER A C 1
ATOM 588 O O . SER A 1 83 ? -6.414 -0.424 9.578 1 95.44 83 SER A O 1
ATOM 590 N N . LEU A 1 84 ? -6.691 1.406 8.312 1 96.88 84 LEU A N 1
ATOM 591 C CA . LEU A 1 84 ? -5.496 2.016 8.891 1 96.88 84 LEU A CA 1
ATOM 592 C C . LEU A 1 84 ? -5.805 3.412 9.422 1 96.88 84 LEU A C 1
ATOM 594 O O . LEU A 1 84 ? -5.727 3.65 10.633 1 96.88 84 LEU A O 1
ATOM 598 N N . LEU A 1 85 ? -6.25 4.34 8.609 1 98.25 85 LEU A N 1
ATOM 599 C CA . LEU A 1 85 ? -6.348 5.754 8.953 1 98.25 85 LEU A CA 1
ATOM 600 C C . LEU A 1 85 ? -7.461 5.992 9.969 1 98.25 85 LEU A C 1
ATOM 602 O O . LEU A 1 85 ? -7.223 6.559 11.039 1 98.25 85 LEU A O 1
ATOM 606 N N . LYS A 1 86 ? -8.656 5.531 9.703 1 98.25 86 LYS A N 1
ATOM 607 C CA . LYS A 1 86 ? -9.812 5.789 10.555 1 98.25 86 LYS A CA 1
ATOM 608 C C . LYS A 1 86 ? -9.586 5.234 11.961 1 98.25 86 LYS A C 1
ATOM 610 O O . LYS A 1 86 ? -9.727 5.957 12.953 1 98.25 86 LYS A O 1
ATOM 615 N N . PRO A 1 87 ? -9.164 3.955 12.086 1 97.38 87 PRO A N 1
ATOM 616 C CA . PRO A 1 87 ? -8.938 3.447 13.438 1 97.38 87 PRO A CA 1
ATOM 617 C C . PRO A 1 87 ? -7.852 4.227 14.18 1 97.38 87 PRO A C 1
ATOM 619 O O . PRO A 1 87 ? -7.973 4.465 15.383 1 97.38 87 PRO A O 1
ATOM 622 N N . THR A 1 88 ? -6.809 4.613 13.508 1 96.5 88 THR A N 1
ATOM 623 C CA . THR A 1 88 ? -5.715 5.348 14.133 1 96.5 88 THR A CA 1
ATOM 624 C C . THR A 1 88 ? -6.191 6.711 14.625 1 96.5 88 THR A C 1
ATOM 626 O O . THR A 1 88 ? -5.895 7.109 15.758 1 96.5 88 THR A O 1
ATOM 629 N N . LEU A 1 89 ? -6.91 7.402 13.758 1 98.19 89 LEU A N 1
ATOM 630 C CA . LEU A 1 89 ? -7.422 8.727 14.109 1 98.19 89 LEU A CA 1
ATOM 631 C C . LEU A 1 89 ? -8.422 8.633 15.25 1 98.19 89 LEU A C 1
ATOM 633 O O . LEU A 1 89 ? -8.32 9.375 16.234 1 98.19 89 LEU A O 1
ATOM 637 N N . GLU A 1 90 ? -9.352 7.691 15.195 1 97.81 90 GLU A N 1
ATOM 638 C CA . GLU A 1 90 ? -10.414 7.578 16.188 1 97.81 90 GLU A CA 1
ATOM 639 C C . GLU A 1 90 ? -9.859 7.133 17.547 1 97.81 90 GLU A C 1
ATOM 641 O O . GLU A 1 90 ? -10.305 7.605 18.594 1 97.81 90 GLU A O 1
ATOM 646 N N . LYS A 1 91 ? -8.875 6.246 17.531 1 96.06 91 LYS A N 1
ATOM 647 C CA . LYS A 1 91 ? -8.219 5.84 18.781 1 96.06 91 LYS A CA 1
ATOM 648 C C . LYS A 1 91 ? -7.512 7.02 19.438 1 96.06 91 LYS A C 1
ATOM 650 O O . LYS A 1 91 ? -7.316 7.035 20.656 1 96.06 91 LYS A O 1
ATOM 655 N N . SER A 1 92 ? -7.16 8.008 18.625 1 96.69 92 SER A N 1
ATOM 656 C CA . SER A 1 92 ? -6.48 9.195 19.125 1 96.69 92 SER A CA 1
ATOM 657 C C . SER A 1 92 ? -7.473 10.305 19.469 1 96.69 92 SER A C 1
ATOM 659 O O . SER A 1 92 ? -7.082 11.445 19.719 1 96.69 92 SER A O 1
ATOM 661 N N . GLY A 1 93 ? -8.773 10 19.359 1 95.62 93 GLY A N 1
ATOM 662 C CA . GLY A 1 93 ? -9.805 10.938 19.781 1 95.62 93 GLY A CA 1
ATOM 663 C C . GLY A 1 93 ? -10.227 11.891 18.672 1 95.62 93 GLY A C 1
ATOM 664 O O . GLY A 1 93 ? -10.805 12.945 18.938 1 95.62 93 GLY A O 1
ATOM 665 N N . ILE A 1 94 ? -9.938 11.602 17.453 1 98.19 94 ILE A N 1
ATOM 666 C CA . ILE A 1 94 ? -10.242 12.5 16.344 1 98.19 94 ILE A CA 1
ATOM 667 C C . ILE A 1 94 ? -11.57 12.117 15.703 1 98.19 94 ILE A C 1
ATOM 669 O O . ILE A 1 94 ? -11.805 10.945 15.398 1 98.19 94 ILE A O 1
ATOM 673 N N . ASP A 1 95 ? -12.469 13.047 15.578 1 98.56 95 ASP A N 1
ATOM 674 C CA . ASP A 1 95 ? -13.703 12.883 14.812 1 98.56 95 ASP A CA 1
ATOM 675 C C . ASP A 1 95 ? -13.414 12.852 13.312 1 98.56 95 ASP A C 1
ATOM 677 O O . ASP A 1 95 ? -12.914 13.836 12.75 1 98.56 95 ASP A O 1
ATOM 681 N N . THR A 1 96 ? -13.75 11.797 12.617 1 98.69 96 THR A N 1
ATOM 682 C CA . THR A 1 96 ? -13.414 11.617 11.211 1 98.69 96 THR A CA 1
ATOM 683 C C . THR A 1 96 ? -14.648 11.758 10.336 1 98.69 96 THR A C 1
ATOM 685 O O . THR A 1 96 ? -14.633 11.383 9.156 1 98.69 96 THR A O 1
ATOM 688 N N . SER A 1 97 ? -15.742 12.281 10.828 1 98.19 97 SER A N 1
ATOM 689 C CA . SER A 1 97 ? -17.016 12.336 10.125 1 98.19 97 SER A CA 1
ATOM 690 C C . SER A 1 97 ? -16.938 13.25 8.898 1 98.19 97 SER A C 1
ATOM 692 O O . SER A 1 97 ? -17.75 13.133 7.98 1 98.19 97 SER A O 1
ATOM 694 N N . ARG A 1 98 ? -15.938 14.133 8.844 1 98.06 98 ARG A N 1
ATOM 695 C CA . ARG A 1 98 ? -15.836 15.094 7.754 1 98.06 98 ARG A CA 1
ATOM 696 C C . ARG A 1 98 ? -14.781 14.672 6.746 1 98.06 98 ARG A C 1
ATOM 698 O O . ARG A 1 98 ? -14.43 15.438 5.848 1 98.06 98 ARG A O 1
ATOM 705 N N . VAL A 1 99 ? -14.258 13.508 6.902 1 98.69 99 VAL A N 1
ATOM 706 C CA . VAL A 1 99 ? -13.344 12.969 5.902 1 98.69 99 VAL A CA 1
ATOM 707 C C . VAL A 1 99 ? -14.133 12.43 4.711 1 98.69 99 VAL A C 1
ATOM 709 O O . VAL A 1 99 ? -15.023 11.594 4.875 1 98.69 99 VAL A O 1
ATOM 712 N N . ARG A 1 100 ? -13.805 12.922 3.553 1 98.12 100 ARG A N 1
ATOM 713 C CA . ARG A 1 100 ? -14.484 12.508 2.328 1 98.12 100 ARG A CA 1
ATOM 714 C C . ARG A 1 100 ? -13.828 11.266 1.727 1 98.12 100 ARG A C 1
ATOM 716 O O . ARG A 1 100 ? -12.602 11.148 1.72 1 98.12 100 ARG A O 1
ATOM 723 N N . VAL A 1 101 ? -14.648 10.375 1.299 1 98.25 101 VAL A N 1
ATOM 724 C CA . VAL A 1 101 ? -14.164 9.234 0.532 1 98.25 101 VAL A CA 1
ATOM 725 C C . VAL A 1 101 ? -14.438 9.453 -0.954 1 98.25 101 VAL A C 1
ATOM 727 O O . VAL A 1 101 ? -15.602 9.555 -1.366 1 98.25 101 VAL A O 1
ATOM 730 N N . ILE A 1 102 ? -13.391 9.555 -1.743 1 98.38 102 ILE A N 1
ATOM 731 C CA . ILE A 1 102 ? -13.492 9.805 -3.176 1 98.38 102 ILE A CA 1
ATOM 732 C C . ILE A 1 102 ? -13.516 8.477 -3.93 1 98.38 102 ILE A C 1
ATOM 734 O O . ILE A 1 102 ? -12.508 7.773 -3.99 1 98.38 102 ILE A O 1
ATOM 738 N N . PRO A 1 103 ? -14.609 8.055 -4.559 1 96.69 103 PRO A N 1
ATOM 739 C CA . PRO A 1 103 ? -14.797 6.699 -5.09 1 96.69 103 PRO A CA 1
ATOM 740 C C . PRO A 1 103 ? -13.75 6.324 -6.137 1 96.69 103 PRO A C 1
ATOM 742 O O . PRO A 1 103 ? -13.297 5.18 -6.172 1 96.69 103 PRO A O 1
ATOM 745 N N . ASP A 1 104 ? -13.32 7.148 -7.027 1 95.56 104 ASP A N 1
ATOM 746 C CA . ASP A 1 104 ? -12.461 6.816 -8.156 1 95.56 104 ASP A CA 1
ATOM 747 C C . ASP A 1 104 ? -11.047 7.355 -7.945 1 95.56 104 ASP A C 1
ATOM 749 O O . ASP A 1 104 ? -10.398 7.809 -8.891 1 95.56 104 ASP A O 1
ATOM 753 N N . ALA A 1 105 ? -10.586 7.367 -6.66 1 96.94 105 ALA A N 1
ATOM 754 C CA . ALA A 1 105 ? -9.234 7.82 -6.328 1 96.94 105 ALA A CA 1
ATOM 755 C C . ALA A 1 105 ? -8.586 6.898 -5.297 1 96.94 105 ALA A C 1
ATOM 757 O O . ALA A 1 105 ? -9.281 6.16 -4.594 1 96.94 105 ALA A O 1
ATOM 758 N N . TYR A 1 106 ? -7.297 6.863 -5.348 1 97.62 106 TYR A N 1
ATOM 759 C CA . TYR A 1 106 ? -6.547 6.227 -4.273 1 97.62 106 TYR A CA 1
ATOM 760 C C . TYR A 1 106 ? -6.254 7.219 -3.152 1 97.62 106 TYR A C 1
ATOM 762 O O . TYR A 1 106 ? -6.168 8.43 -3.393 1 97.62 106 TYR A O 1
ATOM 770 N N . THR A 1 107 ? -6.199 6.727 -1.921 1 98.38 107 THR A N 1
ATOM 771 C CA . THR A 1 107 ? -5.676 7.523 -0.818 1 98.38 107 THR A CA 1
ATOM 772 C C . THR A 1 107 ?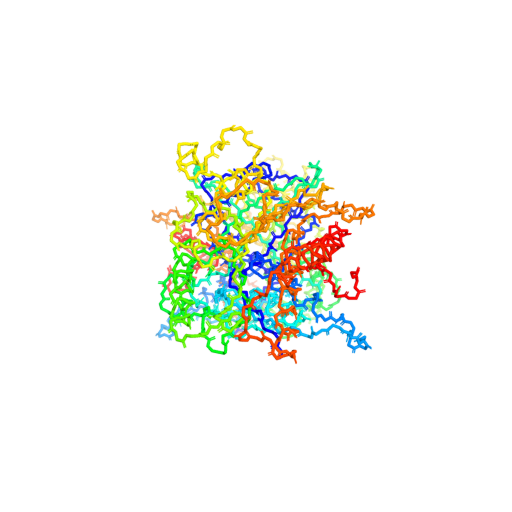 -4.262 8.008 -1.123 1 98.38 107 THR A C 1
ATOM 774 O O . THR A 1 107 ? -3.518 7.344 -1.85 1 98.38 107 THR A O 1
ATOM 777 N N . GLY A 1 108 ? -3.924 9.242 -0.687 1 98.25 108 GLY A N 1
ATOM 778 C CA . GLY A 1 108 ? -2.531 9.648 -0.798 1 98.25 108 GLY A CA 1
ATOM 779 C C . GLY A 1 108 ? -1.569 8.656 -0.173 1 98.25 108 GLY A C 1
ATOM 780 O O . GLY A 1 108 ? -1.855 8.086 0.884 1 98.25 108 GLY A O 1
ATOM 781 N N . VAL A 1 109 ? -0.41 8.43 -0.829 1 97.81 109 VAL A N 1
ATOM 782 C CA . VAL A 1 109 ? 0.548 7.465 -0.302 1 97.81 109 VAL A CA 1
ATOM 783 C C . VAL A 1 109 ? 1.96 8.039 -0.385 1 97.81 109 VAL A C 1
ATOM 785 O O . VAL A 1 109 ? 2.252 8.859 -1.257 1 97.81 109 VAL A O 1
ATOM 788 N N . ALA A 1 110 ? 2.74 7.719 0.553 1 96.12 110 ALA A N 1
ATOM 789 C CA . ALA A 1 110 ? 4.195 7.828 0.482 1 96.12 110 ALA A CA 1
ATOM 790 C C . ALA A 1 110 ? 4.848 6.449 0.466 1 96.12 110 ALA A C 1
ATOM 792 O O . ALA A 1 110 ? 4.719 5.684 1.422 1 96.12 110 ALA A O 1
ATOM 793 N N . VAL A 1 111 ? 5.434 6.129 -0.641 1 96 111 VAL A N 1
ATOM 794 C CA . VAL A 1 111 ? 6.219 4.902 -0.762 1 96 111 VAL A CA 1
ATOM 795 C C . VAL A 1 111 ? 7.66 5.168 -0.344 1 96 111 VAL A C 1
ATOM 797 O O . VAL A 1 111 ? 8.375 5.938 -0.995 1 96 111 VAL A O 1
ATOM 800 N N . ILE A 1 112 ? 8.016 4.547 0.721 1 93.19 112 ILE A N 1
ATOM 801 C CA . ILE A 1 112 ? 9.32 4.816 1.326 1 93.19 112 ILE A CA 1
ATOM 802 C C . ILE A 1 112 ? 10.203 3.576 1.221 1 93.19 112 ILE A C 1
ATOM 804 O O . ILE A 1 112 ? 9.844 2.504 1.71 1 93.19 112 ILE A O 1
ATOM 808 N N . VAL A 1 113 ? 11.32 3.701 0.559 1 93.69 113 VAL A N 1
ATOM 809 C CA . VAL A 1 113 ? 12.312 2.641 0.459 1 93.69 113 VAL A CA 1
ATOM 810 C C . VAL A 1 113 ? 13.516 2.977 1.34 1 93.69 113 VAL A C 1
ATOM 812 O O . VAL A 1 113 ? 14.148 4.02 1.162 1 93.69 113 VAL A O 1
ATOM 815 N N . VAL A 1 114 ? 13.773 2.152 2.291 1 91.12 114 VAL A N 1
ATOM 816 C CA . VAL A 1 114 ? 14.875 2.367 3.227 1 91.12 114 VAL A CA 1
ATOM 817 C C . VAL A 1 114 ? 16 1.38 2.936 1 91.12 114 VAL A C 1
ATOM 819 O O . VAL A 1 114 ? 15.773 0.168 2.893 1 91.12 114 VAL A O 1
ATOM 822 N N . ASP A 1 115 ? 17.172 1.859 2.674 1 91.5 115 ASP A N 1
ATOM 823 C CA . ASP A 1 115 ? 18.375 1.059 2.502 1 91.5 115 ASP A CA 1
ATOM 824 C C . ASP A 1 115 ? 19.078 0.833 3.838 1 91.5 115 ASP A C 1
ATOM 826 O O . ASP A 1 115 ? 19.75 1.729 4.348 1 91.5 115 ASP A O 1
ATOM 830 N N . SER A 1 116 ? 19 -0.353 4.352 1 86.75 116 SER A N 1
ATOM 831 C CA . SER A 1 116 ? 19.562 -0.62 5.676 1 86.75 116 SER A CA 1
ATOM 832 C C . SER A 1 116 ? 21.094 -0.619 5.641 1 86.75 116 SER A C 1
ATOM 834 O O . SER A 1 116 ? 21.734 -0.463 6.676 1 86.75 116 SER A O 1
ATOM 836 N N . SER A 1 117 ? 21.688 -0.817 4.469 1 83.5 117 SER A N 1
ATOM 837 C CA . SER A 1 117 ? 23.141 -0.851 4.355 1 83.5 117 SER A CA 1
ATOM 838 C C . SER A 1 117 ? 23.719 0.556 4.273 1 83.5 117 SER A C 1
ATOM 840 O O . SER A 1 117 ? 24.922 0.749 4.465 1 83.5 117 SER A O 1
ATOM 842 N N . ALA A 1 118 ? 23 1.559 3.918 1 75.5 118 ALA A N 1
ATOM 843 C CA . ALA A 1 118 ? 23.469 2.936 3.773 1 75.5 118 ALA A CA 1
ATOM 844 C C . ALA A 1 118 ? 23 3.799 4.941 1 75.5 118 ALA A C 1
ATOM 846 O O . ALA A 1 118 ? 22.469 4.898 4.738 1 75.5 118 ALA A O 1
ATOM 847 N N . HIS A 1 119 ? 23.172 3.297 6.098 1 69.69 119 HIS A N 1
ATOM 848 C CA . HIS A 1 119 ? 22.844 4 7.336 1 69.69 119 HIS A CA 1
ATOM 849 C C . HIS A 1 119 ? 21.375 4.414 7.375 1 69.69 119 HIS A C 1
ATOM 851 O O . HIS A 1 119 ? 21.047 5.492 7.871 1 69.69 119 HIS A O 1
ATOM 857 N N . GLY A 1 120 ? 20.594 3.604 6.613 1 74.69 120 GLY A N 1
ATOM 858 C CA . GLY A 1 120 ? 19.156 3.859 6.68 1 74.69 120 GLY A CA 1
ATOM 859 C C . GLY A 1 120 ? 18.703 4.969 5.75 1 74.69 120 GLY A C 1
ATOM 860 O O . GLY A 1 120 ? 17.672 5.59 5.977 1 74.69 120 GLY A O 1
ATOM 861 N N . GLU A 1 121 ? 19.453 5.285 4.773 1 82.62 121 GLU A N 1
ATOM 862 C CA . GLU A 1 121 ? 19.062 6.281 3.779 1 82.62 121 GLU A CA 1
ATOM 863 C C . GLU A 1 121 ? 17.75 5.898 3.1 1 82.62 121 GLU A C 1
ATOM 865 O O . GLU A 1 121 ? 17.516 4.723 2.812 1 82.62 121 GLU A O 1
ATOM 870 N N . ASN A 1 122 ? 16.875 6.98 2.93 1 87.06 122 ASN A N 1
ATOM 871 C CA . ASN A 1 122 ? 15.57 6.656 2.383 1 87.06 122 ASN A CA 1
ATOM 872 C C . ASN A 1 122 ? 15.305 7.398 1.074 1 87.06 122 ASN A C 1
ATOM 874 O O . ASN A 1 122 ? 16.016 8.352 0.743 1 87.06 122 ASN A O 1
ATOM 878 N N . ARG A 1 123 ? 14.539 6.832 0.238 1 91.06 123 ARG A N 1
ATOM 879 C CA . ARG A 1 123 ? 13.953 7.402 -0.973 1 91.06 123 ARG A CA 1
ATOM 880 C C . ARG A 1 123 ? 12.43 7.336 -0.93 1 91.06 123 ARG A C 1
ATOM 882 O O . ARG A 1 123 ? 11.859 6.32 -0.529 1 91.06 123 ARG A O 1
ATOM 889 N N . ILE A 1 124 ? 11.789 8.477 -1.254 1 92.5 124 ILE A N 1
ATOM 890 C CA . ILE A 1 124 ? 10.344 8.547 -1.049 1 92.5 124 ILE A CA 1
ATOM 891 C C . ILE A 1 124 ? 9.648 8.875 -2.369 1 92.5 124 ILE A C 1
ATOM 893 O O . ILE A 1 124 ? 10.078 9.781 -3.094 1 92.5 124 ILE A O 1
ATOM 897 N N . LEU A 1 125 ? 8.75 8.109 -2.754 1 95.88 125 LEU A N 1
ATOM 898 C CA . LEU A 1 125 ? 7.816 8.391 -3.84 1 95.88 125 LEU A CA 1
ATOM 899 C C . LEU A 1 125 ? 6.457 8.812 -3.293 1 95.88 125 LEU A C 1
ATOM 901 O O . LEU A 1 125 ? 5.785 8.023 -2.625 1 95.88 125 LEU A O 1
ATOM 905 N N . PHE A 1 126 ? 6.109 10.039 -3.627 1 96.44 126 PHE A N 1
ATOM 906 C CA . PHE A 1 126 ? 4.891 10.609 -3.068 1 96.44 126 PHE A CA 1
ATOM 907 C C . PHE A 1 126 ? 3.795 10.688 -4.125 1 96.44 126 PHE A C 1
ATOM 909 O O . PHE A 1 126 ? 4.043 11.109 -5.254 1 96.44 126 PHE A O 1
ATOM 916 N N . SER A 1 127 ? 2.617 10.211 -3.818 1 97.62 127 SER A N 1
ATOM 917 C CA . SER A 1 127 ? 1.408 10.383 -4.617 1 97.62 127 SER A CA 1
ATOM 918 C C . SER A 1 127 ? 0.308 11.07 -3.816 1 97.62 127 SER A C 1
ATOM 920 O O . SER A 1 127 ? -0.216 10.5 -2.855 1 97.62 127 SER A O 1
ATOM 922 N N . PRO A 1 128 ? -0.135 12.211 -4.23 1 97.38 128 PRO A N 1
ATOM 923 C CA . PRO A 1 128 ? -1.092 12.977 -3.422 1 97.38 128 PRO A CA 1
ATOM 924 C C . PRO A 1 128 ? -2.467 12.312 -3.361 1 97.38 128 PRO A C 1
ATOM 926 O O . PRO A 1 128 ? -3.18 12.453 -2.365 1 97.38 128 PRO A O 1
ATOM 929 N N . GLY A 1 129 ? -2.9 11.633 -4.523 1 97.75 129 GLY A N 1
ATOM 930 C CA . GLY A 1 129 ? -4.172 10.93 -4.562 1 97.75 129 GLY A CA 1
ATOM 931 C C . GLY A 1 129 ? -5.355 11.805 -4.207 1 97.75 129 GLY A C 1
ATOM 932 O O . GLY A 1 129 ? -5.5 12.906 -4.742 1 97.75 129 GLY A O 1
ATOM 933 N N . ALA A 1 130 ? -6.137 11.273 -3.311 1 98.56 130 ALA A N 1
ATOM 934 C CA . ALA A 1 130 ? -7.387 11.922 -2.912 1 98.56 130 ALA A CA 1
ATOM 935 C C . ALA A 1 130 ? -7.125 13.266 -2.244 1 98.56 130 ALA A C 1
ATOM 937 O O . ALA A 1 130 ? -8.016 14.117 -2.176 1 98.56 130 ALA A O 1
ATOM 938 N N . ASN A 1 131 ? -5.922 13.484 -1.692 1 98.56 131 ASN A N 1
ATOM 939 C CA . ASN A 1 131 ? -5.59 14.789 -1.118 1 98.56 131 ASN A CA 1
ATOM 940 C C . ASN A 1 131 ? -5.664 15.898 -2.162 1 98.56 131 ASN A C 1
ATOM 942 O O . ASN A 1 131 ? -5.863 17.062 -1.82 1 98.56 131 ASN A O 1
ATOM 946 N N . TYR A 1 132 ? -5.465 15.547 -3.395 1 97.56 132 TYR A N 1
ATOM 947 C CA . TYR A 1 132 ? -5.574 16.531 -4.465 1 97.56 132 TYR A CA 1
ATOM 948 C C . TYR A 1 132 ? -6.906 16.406 -5.191 1 97.56 132 TYR A C 1
ATOM 950 O O . TYR A 1 132 ? -7.656 17.375 -5.297 1 97.56 132 TYR A O 1
ATOM 958 N N . THR A 1 133 ? -7.277 15.195 -5.566 1 97.38 133 THR A N 1
ATOM 959 C CA . THR A 1 133 ? -8.492 15.016 -6.352 1 97.38 133 THR A CA 1
ATOM 960 C C . THR A 1 133 ? -9.727 15.328 -5.508 1 97.38 133 THR A C 1
ATOM 962 O O . THR A 1 133 ? -10.742 15.797 -6.035 1 97.38 133 THR A O 1
ATOM 965 N N . GLY A 1 134 ? -9.633 15.055 -4.223 1 98.38 134 GLY A N 1
ATOM 966 C CA . GLY A 1 134 ? -10.797 15.195 -3.361 1 98.38 134 GLY A CA 1
ATOM 967 C C . GLY A 1 134 ? -10.844 16.516 -2.631 1 98.38 134 GLY A C 1
ATOM 968 O O . GLY A 1 134 ? -11.844 16.844 -1.987 1 98.38 134 GLY A O 1
ATOM 969 N N . MET A 1 135 ? -9.742 17.281 -2.721 1 98.5 135 MET A N 1
ATOM 970 C CA . MET A 1 135 ? -9.656 18.547 -1.988 1 98.5 135 MET A CA 1
ATOM 971 C C . MET A 1 135 ? -9.492 19.719 -2.945 1 98.5 135 MET A C 1
ATOM 973 O O . MET A 1 135 ? -8.836 20.703 -2.615 1 98.5 135 MET A O 1
ATOM 977 N N . GLN A 1 136 ? -10.055 19.594 -4.105 1 98.25 136 GLN A N 1
ATOM 978 C CA . GLN A 1 136 ? -10.086 20.703 -5.055 1 98.25 136 GLN A CA 1
ATOM 979 C C . GLN A 1 136 ? -10.875 21.891 -4.496 1 98.25 136 GLN A C 1
ATOM 981 O O . GLN A 1 136 ? -11.695 21.719 -3.59 1 98.25 136 GLN A O 1
ATOM 986 N N . PRO A 1 137 ? -10.68 23.062 -5 1 98.19 137 PRO A N 1
ATOM 987 C CA . PRO A 1 137 ? -11.328 24.266 -4.457 1 98.19 137 PRO A CA 1
ATOM 988 C C . PRO A 1 137 ? -12.773 24.406 -4.926 1 98.19 137 PRO A C 1
ATOM 990 O O . PRO A 1 137 ? -13.125 25.406 -5.555 1 98.19 137 PRO A O 1
ATOM 993 N N . VAL A 1 138 ? -13.602 23.469 -4.586 1 97.75 138 VAL A N 1
ATOM 994 C CA . VAL A 1 138 ? -15.039 23.5 -4.852 1 97.75 138 VAL A CA 1
ATOM 995 C C . VAL A 1 138 ? -15.781 23.969 -3.602 1 97.75 138 VAL A C 1
ATOM 997 O O . VAL A 1 138 ? -15.242 23.906 -2.494 1 97.75 138 VAL A O 1
ATOM 1000 N N . PRO A 1 139 ? -16.984 24.422 -3.707 1 97.12 139 PRO A N 1
ATOM 1001 C CA . PRO A 1 139 ? -17.703 25.062 -2.6 1 97.12 139 PRO A CA 1
ATOM 1002 C C . PRO A 1 139 ? -17.781 24.172 -1.36 1 97.12 139 PRO A C 1
ATOM 1004 O O . PRO A 1 139 ? -17.594 24.656 -0.24 1 97.12 139 PRO A O 1
ATOM 1007 N N . ASP A 1 140 ? -18 22.891 -1.576 1 96.12 140 ASP A N 1
ATOM 1008 C CA . ASP A 1 140 ? -18.125 21.969 -0.444 1 96.12 140 ASP A CA 1
ATOM 1009 C C . ASP A 1 140 ? -16.828 21.891 0.344 1 96.12 140 ASP A C 1
ATOM 1011 O O . ASP A 1 140 ? -16.844 21.797 1.572 1 96.12 140 ASP A O 1
ATOM 1015 N N . VAL A 1 141 ? -15.711 21.906 -0.347 1 97.94 141 VAL A N 1
ATOM 1016 C CA . VAL A 1 141 ? -14.398 21.828 0.289 1 97.94 141 VAL A CA 1
ATOM 1017 C C . VAL A 1 141 ? -14.055 23.172 0.917 1 97.94 141 VAL A C 1
ATOM 1019 O O . VAL A 1 141 ? -13.633 23.234 2.076 1 97.94 141 VAL A O 1
ATOM 1022 N N . LEU A 1 142 ? -14.273 24.25 0.164 1 97.81 142 LEU A N 1
ATOM 1023 C CA . LEU A 1 142 ? -13.961 25.594 0.657 1 97.81 142 LEU A CA 1
ATOM 1024 C C . LEU A 1 142 ? -14.797 25.922 1.895 1 97.81 142 LEU A C 1
ATOM 1026 O O . LEU A 1 142 ? -14.281 26.5 2.854 1 97.81 142 LEU A O 1
ATOM 1030 N N . GLY A 1 143 ? -16.031 25.5 1.882 1 97.44 143 GLY A N 1
ATOM 1031 C CA . GLY A 1 143 ? -16.938 25.812 2.979 1 97.44 143 GLY A CA 1
ATOM 1032 C C . GLY A 1 143 ? -16.703 24.938 4.203 1 97.44 143 GLY A C 1
ATOM 1033 O O . GLY A 1 143 ? -17.234 25.219 5.277 1 97.44 143 GLY A O 1
ATOM 1034 N N . SER A 1 144 ? -15.883 23.938 4.141 1 96.94 144 SER A N 1
ATOM 1035 C CA . SER A 1 144 ? -15.68 22.969 5.223 1 96.94 144 SER A CA 1
ATOM 1036 C C . SER A 1 144 ? -15.031 23.641 6.434 1 96.94 144 SER A C 1
ATOM 1038 O O . SER A 1 144 ? -15.297 23.25 7.574 1 96.94 144 SER A O 1
ATOM 1040 N N . ALA A 1 145 ? -14.195 24.594 6.168 1 98 145 ALA A N 1
ATOM 1041 C CA . ALA A 1 145 ? -13.484 25.266 7.254 1 98 145 ALA A CA 1
ATOM 1042 C C . ALA A 1 145 ? -14.461 25.938 8.219 1 98 145 ALA A C 1
ATOM 1044 O O . ALA A 1 145 ? -14.258 25.922 9.43 1 98 145 ALA A O 1
ATOM 1045 N N . LEU A 1 146 ? -15.547 26.5 7.652 1 98.12 146 LEU A N 1
ATOM 1046 C CA . LEU A 1 146 ? -16.484 27.281 8.453 1 98.12 146 LEU A CA 1
ATOM 1047 C C . LEU A 1 146 ? -17.797 26.531 8.633 1 98.12 146 LEU A C 1
ATOM 1049 O O . LEU A 1 146 ? -18.781 27.109 9.102 1 98.12 146 LEU A O 1
ATOM 1053 N N . ALA A 1 147 ? -17.797 25.266 8.219 1 97.5 147 ALA A N 1
ATOM 1054 C CA . ALA A 1 147 ? -19 24.469 8.445 1 97.5 147 ALA A CA 1
ATOM 1055 C C . ALA A 1 147 ? -19.359 24.422 9.93 1 97.5 147 ALA A C 1
ATOM 1057 O O . ALA A 1 147 ? -18.484 24.266 10.781 1 97.5 147 ALA A O 1
ATOM 1058 N N . ALA A 1 148 ? -20.609 24.5 10.258 1 96.31 148 ALA A N 1
ATOM 1059 C CA . ALA A 1 148 ? -21.078 24.578 11.641 1 96.31 148 ALA A CA 1
ATOM 1060 C C . ALA A 1 148 ? -20.844 23.266 12.375 1 96.31 148 ALA A C 1
ATOM 1062 O O . ALA A 1 148 ? -21.031 22.188 11.805 1 96.31 148 ALA A O 1
ATOM 1063 N N . PRO A 1 149 ? -20.562 23.281 13.617 1 97 149 PRO A N 1
ATOM 1064 C CA . PRO A 1 149 ? -20.203 24.469 14.398 1 97 149 PRO A CA 1
ATOM 1065 C C . PRO A 1 149 ? -18.812 25 14.055 1 97 149 PRO A C 1
ATOM 1067 O O . PRO A 1 149 ? -17.891 24.219 13.836 1 97 149 PRO A O 1
ATOM 1070 N N . VAL A 1 150 ? -18.656 26.359 13.969 1 97.56 150 VAL A N 1
ATOM 1071 C CA . VAL A 1 150 ? -17.375 26.984 13.664 1 97.56 150 VAL A CA 1
ATOM 1072 C C . VAL A 1 150 ? -16.359 26.672 14.766 1 97.56 150 VAL A C 1
ATOM 1074 O O . VAL A 1 150 ? -16.656 26.859 15.945 1 97.56 150 VAL A O 1
ATOM 1077 N N . PRO A 1 151 ? -15.219 26.188 14.414 1 98.38 151 PRO A N 1
ATOM 1078 C CA . PRO A 1 151 ? -14.25 25.797 15.438 1 98.38 151 PRO A CA 1
ATOM 1079 C C . PRO A 1 151 ? -13.539 26.984 16.062 1 98.38 151 PRO A C 1
ATOM 1081 O O . PRO A 1 151 ? -13.695 28.125 15.609 1 98.38 151 PRO A O 1
ATOM 1084 N N . ASP A 1 152 ? -12.805 26.703 17.141 1 98.31 152 ASP A N 1
ATOM 1085 C CA . ASP A 1 152 ? -12 27.719 17.812 1 98.31 152 ASP A CA 1
ATOM 1086 C C . ASP A 1 152 ? -10.664 27.906 17.094 1 98.31 152 ASP A C 1
ATOM 1088 O O . ASP A 1 152 ? -10.133 29.031 17.062 1 98.31 152 ASP A O 1
ATOM 1092 N N . VAL A 1 153 ? -10.117 26.828 16.625 1 98.81 153 VAL A N 1
ATOM 1093 C CA . VAL A 1 153 ? -8.828 26.844 15.945 1 98.81 153 VAL A CA 1
ATOM 1094 C C . VAL A 1 153 ? -8.906 26.031 14.656 1 98.81 153 VAL A C 1
ATOM 1096 O O . VAL A 1 153 ? -9.547 24.969 14.625 1 98.81 153 VAL A O 1
ATOM 1099 N N . ILE A 1 154 ? -8.336 26.516 13.57 1 98.88 154 ILE A N 1
ATOM 1100 C CA . ILE A 1 154 ? -8.18 25.781 12.312 1 98.88 154 ILE A CA 1
ATOM 1101 C C . ILE A 1 154 ? -6.695 25.578 12.016 1 98.88 154 ILE A C 1
ATOM 1103 O O . ILE A 1 154 ? -5.91 26.531 12.055 1 98.88 154 ILE A O 1
ATOM 1107 N N . VAL A 1 155 ? -6.305 24.344 11.812 1 98.88 155 VAL A N 1
ATOM 1108 C CA . VAL A 1 155 ? -4.934 24 11.453 1 98.88 155 VAL A CA 1
ATOM 1109 C C . VAL A 1 155 ? -4.879 23.547 10 1 98.88 155 VAL A C 1
ATOM 1111 O O . VAL A 1 155 ? -5.656 22.672 9.586 1 98.88 155 VAL A O 1
ATOM 1114 N N . MET A 1 156 ? -4.016 24.141 9.188 1 98.44 156 MET A N 1
ATOM 1115 C CA . MET A 1 156 ? -3.834 23.781 7.781 1 98.44 156 MET A CA 1
ATOM 1116 C C . MET A 1 156 ? -2.355 23.609 7.449 1 98.44 156 MET A C 1
ATOM 1118 O O . MET A 1 156 ? -1.492 24.172 8.133 1 98.44 156 MET A O 1
ATOM 1122 N N . GLN A 1 157 ? -2.062 22.844 6.438 1 97.19 157 GLN A N 1
ATOM 1123 C CA . GLN A 1 157 ? -0.712 22.609 5.938 1 97.19 157 GLN A CA 1
ATOM 1124 C C . GLN A 1 157 ? -0.671 22.672 4.414 1 97.19 157 GLN A C 1
ATOM 1126 O O . GLN A 1 157 ? -1.569 23.234 3.787 1 97.19 157 GLN A O 1
ATOM 1131 N N . GLY A 1 158 ? 0.432 22.172 3.803 1 94.75 158 GLY A N 1
ATOM 1132 C CA . GLY A 1 158 ? 0.628 22.406 2.381 1 94.75 158 GLY A CA 1
ATOM 1133 C C . GLY A 1 158 ? 0.474 21.156 1.543 1 94.75 158 GLY A C 1
ATOM 1134 O O . GLY A 1 158 ? 0.89 21.125 0.383 1 94.75 158 GLY A O 1
ATOM 1135 N N . GLU A 1 159 ? -0.211 20.109 2.008 1 95.88 159 GLU A N 1
ATOM 1136 C CA . GLU A 1 159 ? -0.25 18.844 1.281 1 95.88 159 GLU A CA 1
ATOM 1137 C C . GLU A 1 159 ? -1.581 18.656 0.558 1 95.88 159 GLU A C 1
ATOM 1139 O O . GLU A 1 159 ? -1.97 17.531 0.232 1 95.88 159 GLU A O 1
ATOM 1144 N N . ILE A 1 160 ? -2.389 19.688 0.402 1 97.38 160 ILE A N 1
ATOM 1145 C CA . ILE A 1 160 ? -3.557 19.766 -0.471 1 97.38 160 ILE A CA 1
ATOM 1146 C C . ILE A 1 160 ? -3.369 20.875 -1.496 1 97.38 160 ILE A C 1
ATOM 1148 O O . ILE A 1 160 ? -2.398 21.641 -1.427 1 97.38 160 ILE A O 1
ATOM 1152 N N . PRO A 1 161 ? -4.238 20.969 -2.518 1 97.06 161 PRO A N 1
ATOM 1153 C CA . PRO A 1 161 ? -4.008 21.984 -3.547 1 97.06 161 PRO A CA 1
ATOM 1154 C C . PRO A 1 161 ? -3.863 23.391 -2.965 1 97.06 161 PRO A C 1
ATOM 1156 O O . PRO A 1 161 ? -4.676 23.797 -2.135 1 97.06 161 PRO A O 1
ATOM 1159 N N . VAL A 1 162 ? -2.842 24.062 -3.473 1 96.88 162 VAL A N 1
ATOM 1160 C CA . VAL A 1 162 ? -2.539 25.406 -2.969 1 96.88 162 VAL A CA 1
ATOM 1161 C C . VAL A 1 162 ? -3.738 26.312 -3.188 1 96.88 162 VAL A C 1
ATOM 1163 O O . VAL A 1 162 ? -4.043 27.172 -2.344 1 96.88 162 VAL A O 1
ATOM 1166 N N . ASP A 1 163 ? -4.434 26.141 -4.273 1 97.25 163 ASP A N 1
ATOM 1167 C CA . ASP A 1 163 ? -5.602 26.969 -4.57 1 97.25 163 ASP A CA 1
ATOM 1168 C C . ASP A 1 163 ? -6.699 26.75 -3.527 1 97.25 163 ASP A C 1
ATOM 1170 O O . ASP A 1 163 ? -7.445 27.688 -3.211 1 97.25 163 ASP A O 1
ATOM 1174 N N . THR A 1 164 ? -6.809 25.531 -3.045 1 98.06 164 THR A N 1
ATOM 1175 C CA . THR A 1 164 ? -7.773 25.25 -1.989 1 98.06 164 THR A CA 1
ATOM 1176 C C . THR A 1 164 ? -7.375 25.938 -0.69 1 98.06 164 THR A C 1
ATOM 1178 O O . THR A 1 164 ? -8.219 26.547 -0.02 1 98.06 164 THR A O 1
ATOM 1181 N N . VAL A 1 165 ? -6.125 25.859 -0.349 1 98 165 VAL A N 1
ATOM 1182 C CA . VAL A 1 165 ? -5.617 26.531 0.841 1 98 165 VAL A CA 1
ATOM 1183 C C . VAL A 1 165 ? -5.922 28.031 0.756 1 98 165 VAL A C 1
ATOM 1185 O O . VAL A 1 165 ? -6.473 28.609 1.692 1 98 165 VAL A O 1
ATOM 1188 N N . VAL A 1 166 ? -5.629 28.594 -0.4 1 97.88 166 VAL A N 1
ATOM 1189 C CA . VAL A 1 166 ? -5.824 30.016 -0.621 1 97.88 166 VAL A CA 1
ATOM 1190 C C . VAL A 1 166 ? -7.312 30.359 -0.527 1 97.88 166 VAL A C 1
ATOM 1192 O O . VAL A 1 166 ? -7.691 31.344 0.109 1 97.88 166 VAL A O 1
ATOM 1195 N N . GLY A 1 167 ? -8.109 29.562 -1.161 1 98.44 167 GLY A N 1
ATOM 1196 C CA . GLY A 1 167 ? -9.547 29.781 -1.129 1 98.44 167 GLY A CA 1
ATOM 1197 C C . GLY A 1 167 ? -10.125 29.75 0.273 1 98.44 167 GLY A C 1
ATOM 1198 O O . GLY A 1 167 ? -10.93 30.609 0.642 1 98.44 167 GLY A O 1
ATOM 1199 N N . ILE A 1 168 ? -9.719 28.812 1.062 1 98.69 168 ILE A N 1
ATOM 1200 C CA . ILE A 1 168 ? -10.195 28.672 2.434 1 98.69 168 ILE A CA 1
ATOM 1201 C C . ILE A 1 168 ? -9.758 29.875 3.256 1 98.69 168 ILE A C 1
ATOM 1203 O O . ILE A 1 168 ? -10.555 30.438 4.012 1 98.69 168 ILE A O 1
ATOM 1207 N N . LEU A 1 169 ? -8.531 30.281 3.068 1 98.44 169 LEU A N 1
ATOM 1208 C CA . LEU A 1 169 ? -8.008 31.422 3.816 1 98.44 169 LEU A CA 1
ATOM 1209 C C . LEU A 1 169 ? -8.758 32.688 3.461 1 98.44 169 LEU A C 1
ATOM 1211 O O . LEU A 1 169 ? -9.07 33.5 4.34 1 98.44 169 LEU A O 1
ATOM 1215 N N . ARG A 1 170 ? -9.047 32.875 2.221 1 98.25 170 ARG A N 1
ATOM 1216 C CA . ARG A 1 170 ? -9.812 34.062 1.794 1 98.25 170 ARG A CA 1
ATOM 1217 C C . ARG A 1 170 ? -11.203 34.062 2.426 1 98.25 170 ARG A C 1
ATOM 1219 O O . ARG A 1 170 ? -11.68 35.094 2.871 1 98.25 170 ARG A O 1
ATOM 1226 N N . ASP A 1 171 ? -11.805 32.906 2.432 1 98.31 171 ASP A N 1
ATOM 1227 C CA . ASP A 1 171 ? -13.117 32.812 3.055 1 98.31 171 ASP A CA 1
ATOM 1228 C C . ASP A 1 171 ? -13.047 33.125 4.547 1 98.31 171 ASP A C 1
ATOM 1230 O O . ASP A 1 171 ? -13.953 33.75 5.09 1 98.31 171 ASP A O 1
ATOM 1234 N N . LEU A 1 172 ? -12.055 32.688 5.145 1 98.5 172 LEU A N 1
ATOM 1235 C CA . LEU A 1 172 ? -11.859 32.906 6.57 1 98.5 172 LEU A CA 1
ATOM 1236 C C . LEU A 1 172 ? -11.641 34.406 6.848 1 98.5 172 LEU A C 1
ATOM 1238 O O . LEU A 1 172 ? -12.172 34.938 7.816 1 98.5 172 LEU A O 1
ATOM 1242 N N . ALA A 1 173 ? -10.828 35.062 5.988 1 97.88 173 ALA A N 1
ATOM 1243 C CA . ALA A 1 173 ? -10.609 36.5 6.117 1 97.88 173 ALA A CA 1
ATOM 1244 C C . ALA A 1 173 ? -11.914 37.25 5.988 1 97.88 173 ALA A C 1
ATOM 1246 O O . ALA A 1 173 ? -12.188 38.188 6.773 1 97.88 173 ALA A O 1
ATOM 1247 N N . ALA A 1 174 ? -12.648 36.875 5.02 1 98.12 174 ALA A N 1
ATOM 1248 C CA . ALA A 1 174 ? -13.945 37.5 4.801 1 98.12 174 ALA A CA 1
ATOM 1249 C C . ALA A 1 174 ? -14.867 37.312 6 1 98.12 174 ALA A C 1
ATOM 1251 O O . ALA A 1 174 ? -15.586 38.219 6.406 1 98.12 174 ALA A O 1
ATOM 1252 N N . TYR A 1 175 ? -14.922 36.188 6.535 1 98.19 175 TYR A N 1
ATOM 1253 C CA . TYR A 1 175 ? -15.742 35.844 7.691 1 98.19 175 TYR A CA 1
ATOM 1254 C C . TYR A 1 175 ? -15.375 36.719 8.891 1 98.19 175 TYR A C 1
ATOM 1256 O O . TYR A 1 175 ? -16.25 37.281 9.547 1 98.19 175 TYR A O 1
ATOM 1264 N N . LYS A 1 176 ? -14.086 36.812 9.211 1 97.44 176 LYS A N 1
ATOM 1265 C CA . LYS A 1 176 ? -13.617 37.594 10.336 1 97.44 176 LYS A CA 1
ATOM 1266 C C . LYS A 1 176 ? -13.977 39.062 10.148 1 97.44 176 LYS A C 1
ATOM 1268 O O . LYS A 1 176 ? -14.375 39.75 11.102 1 97.44 176 LYS A O 1
ATOM 1273 N N . ASN A 1 177 ? -13.781 39.531 8.938 1 97.19 177 ASN A N 1
ATOM 1274 C CA . ASN A 1 177 ? -14.125 40.906 8.633 1 97.19 177 ASN A CA 1
ATOM 1275 C C . ASN A 1 177 ? -15.609 41.188 8.859 1 97.19 177 ASN A C 1
ATOM 1277 O O . ASN A 1 177 ? -15.977 42.219 9.406 1 97.19 177 ASN A O 1
ATOM 1281 N N . ALA A 1 178 ? -16.375 40.312 8.406 1 97.88 178 ALA A N 1
ATOM 1282 C CA . ALA A 1 178 ? -17.828 40.438 8.594 1 97.88 178 ALA A CA 1
ATOM 1283 C C . ALA A 1 178 ? -18.188 40.438 10.07 1 97.88 178 ALA A C 1
ATOM 1285 O O . ALA A 1 178 ? -19.062 41.219 10.508 1 97.88 178 ALA A O 1
ATOM 1286 N N . ARG A 1 179 ? -17.609 39.625 10.867 1 97.44 179 ARG A N 1
ATOM 1287 C CA . ARG A 1 179 ? -17.859 39.531 12.297 1 97.44 179 ARG A CA 1
ATOM 1288 C C . ARG A 1 179 ? -17.453 40.812 13.008 1 97.44 179 ARG A C 1
ATOM 1290 O O . ARG A 1 179 ? -18.156 41.281 13.906 1 97.44 179 ARG A O 1
ATOM 1297 N N . ARG A 1 180 ? -16.344 41.375 12.617 1 96 180 ARG A N 1
ATOM 1298 C CA . ARG A 1 180 ? -15.906 42.656 13.172 1 96 180 ARG A CA 1
ATOM 1299 C C . ARG A 1 180 ? -16.906 43.75 12.859 1 96 180 ARG A C 1
ATOM 1301 O O . ARG A 1 180 ? -17.172 44.594 13.703 1 96 180 ARG A O 1
ATOM 1308 N N . ALA A 1 181 ? -17.344 43.719 11.68 1 97.25 181 ALA A N 1
ATOM 1309 C CA . ALA A 1 181 ? -18.312 44.719 11.258 1 97.25 181 ALA A CA 1
ATOM 1310 C C . ALA A 1 181 ? -19.594 44.594 12.062 1 97.25 181 ALA A C 1
ATOM 1312 O O . ALA A 1 181 ? -20.281 45.594 12.289 1 97.25 181 ALA A O 1
ATOM 1313 N N . GLU A 1 182 ? -19.875 43.5 12.523 1 97.06 182 GLU A N 1
ATOM 1314 C CA . GLU A 1 182 ? -21.062 43.25 13.344 1 97.06 182 GLU A CA 1
ATOM 1315 C C . GLU A 1 182 ? -20.812 43.594 14.805 1 97.06 182 GLU A C 1
ATOM 1317 O O . GLU A 1 182 ? -21.688 43.438 15.648 1 97.06 182 GLU A O 1
ATOM 1322 N N . GLY A 1 183 ? -19.578 43.969 15.148 1 95.5 183 GLY A N 1
ATOM 1323 C CA . GLY A 1 183 ? -19.25 44.438 16.484 1 95.5 183 GLY A CA 1
ATOM 1324 C C . GLY A 1 183 ? -18.609 43.344 17.344 1 95.5 183 GLY A C 1
ATOM 1325 O O . GLY A 1 183 ? -18.391 43.562 18.547 1 95.5 183 GLY A O 1
ATOM 1326 N N . LYS A 1 184 ? -18.406 42.219 16.75 1 95.38 184 LYS A N 1
ATOM 1327 C CA . LYS A 1 184 ? -17.75 41.156 17.516 1 95.38 184 LYS A CA 1
ATOM 1328 C C . LYS A 1 184 ? -16.297 41.531 17.797 1 95.38 184 LYS A C 1
ATOM 1330 O O . LYS A 1 184 ? -15.656 42.219 17 1 95.38 184 LYS A O 1
ATOM 1335 N N . GLN A 1 185 ? -15.789 41.062 18.969 1 94.81 185 GLN A N 1
ATOM 1336 C CA . GLN A 1 185 ? -14.422 41.344 19.406 1 94.81 185 GLN A CA 1
ATOM 1337 C C . GLN A 1 185 ? -13.797 40.125 20.062 1 94.81 185 GLN A C 1
ATOM 1339 O O . GLN A 1 185 ? -14.5 39.156 20.375 1 94.81 185 GLN A O 1
ATOM 1344 N N . GLY A 1 186 ? -12.484 40.188 20.141 1 93.56 186 GLY A N 1
ATOM 1345 C CA . GLY A 1 186 ? -11.773 39.125 20.844 1 93.56 186 GLY A CA 1
ATOM 1346 C C . GLY A 1 186 ? -11.883 37.781 20.141 1 93.56 186 GLY A C 1
ATOM 1347 O O . GLY A 1 186 ? -11.781 37.719 18.906 1 93.56 186 GLY A O 1
ATOM 1348 N N . VAL A 1 187 ? -12.109 36.75 20.953 1 94.62 187 VAL A N 1
ATOM 1349 C CA . VAL A 1 187 ? -12.086 35.375 20.406 1 94.62 187 VAL A CA 1
ATOM 1350 C C . VAL A 1 187 ? -13.375 35.125 19.641 1 94.62 187 VAL A C 1
ATOM 1352 O O . VAL A 1 187 ? -13.469 34.156 18.875 1 94.62 187 VAL A O 1
ATOM 1355 N N . GLU A 1 188 ? -14.391 36 19.75 1 95.38 188 GLU A N 1
ATOM 1356 C CA . GLU A 1 188 ? -15.695 35.781 19.109 1 95.38 188 GLU A CA 1
ATOM 1357 C C . GLU A 1 188 ? -15.672 36.25 17.656 1 95.38 188 GLU A C 1
ATOM 1359 O O . GLU A 1 188 ? -16.625 36.031 16.922 1 95.38 188 GLU A O 1
ATOM 1364 N N . VAL A 1 189 ? -14.602 36.875 17.203 1 96.38 189 VAL A N 1
ATOM 1365 C CA . VAL A 1 189 ? -14.461 37.312 15.828 1 96.38 189 VAL A CA 1
ATOM 1366 C C . VAL A 1 189 ? -14.383 36.125 14.898 1 96.38 189 VAL A C 1
ATOM 1368 O O . VAL A 1 189 ? -14.836 36.188 13.75 1 96.38 189 VAL A O 1
ATOM 1371 N N . GLY A 1 190 ? -13.797 35.031 15.375 1 97.12 190 GLY A N 1
ATOM 1372 C CA . GLY A 1 190 ? -13.633 33.844 14.555 1 97.12 190 GLY A CA 1
ATOM 1373 C C . GLY A 1 190 ? -12.492 32.938 15.016 1 97.12 190 GLY A C 1
ATOM 1374 O O . GLY A 1 190 ? -11.859 33.219 16.031 1 97.12 190 GLY A O 1
ATOM 1375 N N . PRO A 1 191 ? -12.25 31.875 14.25 1 98.25 191 PRO A N 1
ATOM 1376 C CA . PRO A 1 191 ? -11.219 30.938 14.672 1 98.25 191 PRO A CA 1
ATOM 1377 C C . PRO A 1 191 ? -9.805 31.516 14.562 1 98.25 191 PRO A C 1
ATOM 1379 O O . PRO A 1 191 ? -9.539 32.344 13.688 1 98.25 191 PRO A O 1
ATOM 1382 N N . ASP A 1 192 ? -8.891 31.094 15.445 1 98.25 192 ASP A N 1
ATOM 1383 C CA . ASP A 1 192 ? -7.457 31.25 15.203 1 98.25 192 ASP A CA 1
ATOM 1384 C C . ASP A 1 192 ? -6.98 30.328 14.078 1 98.25 192 ASP A C 1
ATOM 1386 O O . ASP A 1 192 ? -7.168 29.109 14.148 1 98.25 192 ASP A O 1
ATOM 1390 N N . VAL A 1 193 ? -6.422 30.906 13.086 1 98.75 193 VAL A N 1
ATOM 1391 C CA . VAL A 1 193 ? -5.973 30.125 11.938 1 98.75 193 VAL A CA 1
ATOM 1392 C C . VAL A 1 193 ? -4.465 29.891 12.023 1 98.75 193 VAL A C 1
ATOM 1394 O O . VAL A 1 193 ? -3.684 30.844 12.07 1 98.75 193 VAL A O 1
ATOM 1397 N N . MET A 1 194 ? -4.109 28.656 12.094 1 98.75 194 MET A N 1
ATOM 1398 C CA . MET A 1 194 ? -2.715 28.219 12.141 1 98.75 194 MET A CA 1
ATOM 1399 C C . MET A 1 194 ? -2.299 27.578 10.82 1 98.75 194 MET A C 1
ATOM 1401 O O . MET A 1 194 ? -2.924 26.609 10.375 1 98.75 194 MET A O 1
ATOM 1405 N N . PHE A 1 195 ? -1.261 28.078 10.219 1 98.31 195 PHE A N 1
ATOM 1406 C CA . PHE A 1 195 ? -0.776 27.562 8.945 1 98.31 195 PHE A CA 1
ATOM 1407 C C . PHE A 1 195 ? 0.656 27.062 9.07 1 98.31 195 PHE A C 1
ATOM 1409 O O . PHE A 1 195 ? 1.536 27.781 9.539 1 98.31 195 PHE A O 1
ATOM 1416 N N . ASN A 1 196 ? 0.88 25.844 8.844 1 97.94 196 ASN A N 1
ATOM 1417 C CA . ASN A 1 196 ? 2.18 25.203 8.703 1 97.94 196 ASN A CA 1
ATOM 1418 C C . ASN A 1 196 ? 2.492 24.875 7.238 1 97.94 196 ASN A C 1
ATOM 1420 O O . ASN A 1 196 ? 2.094 23.828 6.727 1 97.94 196 ASN A O 1
ATOM 1424 N N . PRO A 1 197 ? 3.225 25.828 6.578 1 95.44 197 PRO A N 1
ATOM 1425 C CA . PRO A 1 197 ? 3.467 25.641 5.145 1 95.44 197 PRO A CA 1
ATOM 1426 C C . PRO A 1 197 ? 4.457 24.516 4.852 1 95.44 197 PRO A C 1
ATOM 1428 O O . PRO A 1 197 ? 5.555 24.766 4.348 1 95.44 197 PRO A O 1
ATOM 1431 N N . ALA A 1 198 ? 4.172 23.344 5.109 1 90.31 198 ALA A N 1
ATOM 1432 C CA . ALA A 1 198 ? 4.922 22.125 4.828 1 90.31 198 ALA A CA 1
ATOM 1433 C C . ALA A 1 198 ? 4.125 21.188 3.922 1 90.31 198 ALA A C 1
ATOM 1435 O O . ALA A 1 198 ? 3.16 20.562 4.363 1 90.31 198 ALA A O 1
ATOM 1436 N N . PRO A 1 199 ? 4.566 20.969 2.805 1 89.06 199 PRO A N 1
ATOM 1437 C CA . PRO A 1 199 ? 5.664 21.688 2.158 1 89.06 199 PRO A CA 1
ATOM 1438 C C . PRO A 1 199 ? 5.309 23.141 1.834 1 89.06 199 PRO A C 1
ATOM 1440 O O . PRO A 1 199 ? 4.129 23.469 1.699 1 89.06 199 PRO A O 1
ATOM 1443 N N . ALA A 1 200 ? 6.309 23.938 1.728 1 88.38 200 ALA A N 1
ATOM 1444 C CA . ALA A 1 200 ? 6.094 25.312 1.312 1 88.38 200 ALA A CA 1
ATOM 1445 C C . ALA A 1 200 ? 5.629 25.391 -0.14 1 88.38 200 ALA A C 1
ATOM 1447 O O . ALA A 1 200 ? 6.277 24.844 -1.032 1 88.38 200 ALA A O 1
ATOM 1448 N N . PRO A 1 201 ? 4.48 26 -0.312 1 85.56 201 PRO A N 1
ATOM 1449 C CA . PRO A 1 201 ? 4.051 26.141 -1.704 1 85.56 201 PRO A CA 1
ATOM 1450 C C . PRO A 1 201 ? 5.027 26.969 -2.547 1 85.56 201 PRO A C 1
ATOM 1452 O O . PRO A 1 201 ? 5.551 27.969 -2.08 1 85.56 201 PRO A O 1
ATOM 1455 N N . PRO A 1 202 ? 5.219 26.438 -3.703 1 77.44 202 PRO A N 1
ATOM 1456 C CA . PRO A 1 202 ? 6.082 27.234 -4.574 1 77.44 202 PRO A CA 1
ATOM 1457 C C . PRO A 1 202 ? 5.547 28.641 -4.805 1 77.44 202 PRO A C 1
ATOM 1459 O O . PRO A 1 202 ? 4.363 28.812 -5.117 1 77.44 202 PRO A O 1
ATOM 1462 N N . GLY A 1 203 ? 6.359 29.625 -4.59 1 78.69 203 GLY A N 1
ATOM 1463 C CA . GLY A 1 203 ? 5.949 31.016 -4.789 1 78.69 203 GLY A CA 1
ATOM 1464 C C . GLY A 1 203 ? 5.223 31.594 -3.596 1 78.69 203 GLY A C 1
ATOM 1465 O O . GLY A 1 203 ? 4.914 32.781 -3.574 1 78.69 203 GLY A O 1
ATOM 1466 N N . GLY A 1 204 ? 4.949 30.812 -2.678 1 87.31 204 GLY A N 1
ATOM 1467 C CA . GLY A 1 204 ? 4.242 31.281 -1.498 1 87.31 204 GLY A CA 1
ATOM 1468 C C . GLY A 1 204 ? 2.748 31.422 -1.717 1 87.31 204 GLY A C 1
ATOM 1469 O O . GLY A 1 204 ? 2.174 30.75 -2.584 1 87.31 204 GLY A O 1
ATOM 1470 N N . LEU A 1 205 ? 2.07 32.094 -0.796 1 93.75 205 LEU A N 1
ATOM 1471 C CA . LEU A 1 205 ? 0.65 32.406 -0.912 1 93.75 205 LEU A CA 1
ATOM 1472 C C . LEU A 1 205 ? 0.444 33.875 -1.317 1 93.75 205 LEU A C 1
ATOM 1474 O O . LEU A 1 205 ? 1.322 34.719 -1.105 1 93.75 205 LEU A O 1
ATOM 1478 N N . PRO A 1 206 ? -0.663 34.188 -1.96 1 93.94 206 PRO A N 1
ATOM 1479 C CA . PRO A 1 206 ? -0.993 35.594 -2.201 1 93.94 206 PRO A CA 1
ATOM 1480 C C . PRO A 1 206 ? -1.101 36.406 -0.912 1 93.94 206 PRO A C 1
ATOM 1482 O O . PRO A 1 206 ? -1.545 35.906 0.114 1 93.94 206 PRO A O 1
ATOM 1485 N N . GLU A 1 207 ? -0.797 37.719 -0.98 1 92.75 207 GLU A N 1
ATOM 1486 C CA . GLU A 1 207 ? -0.727 38.594 0.185 1 92.75 207 GLU A CA 1
ATOM 1487 C C . GLU A 1 207 ? -2.057 38.625 0.931 1 92.75 207 GLU A C 1
ATOM 1489 O O . GLU A 1 207 ? -2.084 38.656 2.162 1 92.75 207 GLU A O 1
ATOM 1494 N N . ASP A 1 208 ? -3.117 38.625 0.206 1 94.88 208 ASP A N 1
ATOM 1495 C CA . ASP A 1 208 ? -4.434 38.75 0.816 1 94.88 208 ASP A CA 1
ATOM 1496 C C . ASP A 1 208 ? -4.785 37.531 1.66 1 94.88 208 ASP A C 1
ATOM 1498 O O . ASP A 1 208 ? -5.566 37.625 2.607 1 94.88 208 ASP A O 1
ATOM 1502 N N . ALA A 1 209 ? -4.23 36.375 1.332 1 95.94 209 ALA A N 1
ATOM 1503 C CA . ALA A 1 209 ? -4.496 35.125 2.076 1 95.94 209 ALA A CA 1
ATOM 1504 C C . ALA A 1 209 ? -3.92 35.219 3.486 1 95.94 209 ALA A C 1
ATOM 1506 O O . ALA A 1 209 ? -4.473 34.625 4.422 1 95.94 209 ALA A O 1
ATOM 1507 N N . TRP A 1 210 ? -2.871 35.969 3.648 1 95.94 210 TRP A N 1
ATOM 1508 C CA . TRP A 1 210 ? -2.162 36.031 4.922 1 95.94 210 TRP A CA 1
ATOM 1509 C C . TRP A 1 210 ? -2.975 36.812 5.961 1 95.94 210 TRP A C 1
ATOM 1511 O O . TRP A 1 210 ? -2.725 36.688 7.16 1 95.94 210 TRP A O 1
ATOM 1521 N N . LYS A 1 211 ? -3.984 37.562 5.535 1 95.25 211 LYS A N 1
ATOM 1522 C CA . LYS A 1 211 ? -4.836 38.312 6.445 1 95.25 211 LYS A CA 1
ATOM 1523 C C . LYS A 1 211 ? -5.648 37.375 7.34 1 95.25 211 LYS A C 1
ATOM 1525 O O . LYS A 1 211 ? -6.094 37.781 8.422 1 95.25 211 LYS A O 1
ATOM 1530 N N . ALA A 1 212 ? -5.816 36.156 6.832 1 97.19 212 ALA A N 1
ATOM 1531 C CA . ALA A 1 212 ? -6.594 35.188 7.59 1 97.19 212 ALA A CA 1
ATOM 1532 C C . ALA A 1 212 ? -5.715 34.469 8.594 1 97.19 212 ALA A C 1
ATOM 1534 O O . ALA A 1 212 ? -6.215 33.875 9.57 1 97.19 212 ALA A O 1
ATOM 1535 N N . VAL A 1 213 ? -4.418 34.406 8.391 1 98.06 213 VAL A N 1
ATOM 1536 C CA . VAL A 1 213 ? -3.504 33.562 9.156 1 98.06 213 VAL A CA 1
ATOM 1537 C C . VAL A 1 213 ? -3.109 34.281 10.453 1 98.06 213 VAL A C 1
ATOM 1539 O O . VAL A 1 213 ? -2.545 35.375 10.414 1 98.06 213 VAL A O 1
ATOM 1542 N N . ASP A 1 214 ? -3.383 33.688 11.578 1 98.31 214 ASP A N 1
ATOM 1543 C CA . ASP A 1 214 ? -2.994 34.25 12.867 1 98.31 214 ASP A CA 1
ATOM 1544 C C . ASP A 1 214 ? -1.633 33.719 13.305 1 98.31 214 ASP A C 1
ATOM 1546 O O . ASP A 1 214 ? -0.808 34.469 13.836 1 98.31 214 ASP A O 1
ATOM 1550 N N . HIS A 1 215 ? -1.422 32.406 13.133 1 98.62 215 HIS A N 1
ATOM 1551 C CA . HIS A 1 215 ? -0.2 31.703 13.523 1 98.62 215 HIS A CA 1
ATOM 1552 C C . HIS A 1 215 ? 0.493 31.094 12.32 1 98.62 215 HIS A C 1
ATOM 1554 O O . HIS A 1 215 ? -0.098 30.266 11.609 1 98.62 215 HIS A O 1
ATOM 1560 N N . LEU A 1 216 ? 1.691 31.484 12.047 1 97.88 216 LEU A N 1
ATOM 1561 C CA . LEU A 1 216 ? 2.531 30.891 11.023 1 97.88 216 LEU A CA 1
ATOM 1562 C C . LEU A 1 216 ? 3.662 30.078 11.641 1 97.88 216 LEU A C 1
ATOM 1564 O O . LEU A 1 216 ? 4.531 30.641 12.32 1 97.88 216 LEU A O 1
ATOM 1568 N N . VAL A 1 217 ? 3.607 28.781 11.492 1 97.94 217 VAL A N 1
ATOM 1569 C CA . VAL A 1 217 ? 4.598 27.891 12.094 1 97.94 217 VAL A CA 1
ATOM 1570 C C . VAL A 1 217 ? 5.453 27.25 10.992 1 97.94 217 VAL A C 1
ATOM 1572 O O . VAL A 1 217 ? 4.938 26.516 10.156 1 97.94 217 VAL A O 1
ATOM 1575 N N . MET A 1 218 ? 6.746 27.5 11.039 1 95.44 218 MET A N 1
ATOM 1576 C CA . MET A 1 218 ? 7.664 27.016 10.016 1 95.44 218 MET A CA 1
ATOM 1577 C C . MET A 1 218 ? 8.922 26.422 10.641 1 95.44 218 MET A C 1
ATOM 1579 O O . MET A 1 218 ? 9.258 26.734 11.781 1 95.44 218 MET A O 1
ATOM 1583 N N . ASN A 1 219 ? 9.539 25.562 9.875 1 93.31 219 ASN A N 1
ATOM 1584 C CA . ASN A 1 219 ? 10.93 25.266 10.211 1 93.31 219 ASN A CA 1
ATOM 1585 C C . ASN A 1 219 ? 11.891 26.203 9.484 1 93.31 219 ASN A C 1
ATOM 1587 O O . ASN A 1 219 ? 11.461 27.125 8.781 1 93.31 219 ASN A O 1
ATOM 1591 N N . GLU A 1 220 ? 13.156 26.016 9.648 1 91.56 220 GLU A N 1
ATOM 1592 C CA . GLU A 1 220 ? 14.148 26.938 9.102 1 91.56 220 GLU A CA 1
ATOM 1593 C C . GLU A 1 220 ? 14.109 26.938 7.574 1 91.56 220 GLU A C 1
ATOM 1595 O O . GLU A 1 220 ? 14.141 28 6.949 1 91.56 220 GLU A O 1
ATOM 1600 N N . THR A 1 221 ? 14.031 25.766 7.012 1 89.38 221 THR A N 1
ATOM 1601 C CA . THR A 1 221 ? 14.008 25.641 5.559 1 89.38 221 THR A CA 1
ATOM 1602 C C . THR A 1 221 ? 12.75 26.281 4.98 1 89.38 221 THR A C 1
ATOM 1604 O O . THR A 1 221 ? 12.812 26.984 3.965 1 89.38 221 THR A O 1
ATOM 1607 N N . GLU A 1 222 ? 11.641 26.031 5.602 1 91.25 222 GLU A N 1
ATOM 1608 C CA . GLU A 1 222 ? 10.383 26.625 5.176 1 91.25 222 GLU A CA 1
ATOM 1609 C C . GLU A 1 222 ? 10.414 28.141 5.301 1 91.25 222 GLU A C 1
ATOM 1611 O O . GLU A 1 222 ? 9.914 28.859 4.43 1 91.25 222 GLU A O 1
ATOM 1616 N N . ALA A 1 223 ? 11.008 28.625 6.371 1 91.19 223 ALA A N 1
ATOM 1617 C CA . ALA A 1 223 ? 11.141 30.062 6.57 1 91.19 223 ALA A CA 1
ATOM 1618 C C . ALA A 1 223 ? 11.953 30.703 5.445 1 91.19 223 ALA A C 1
ATOM 1620 O O . ALA A 1 223 ? 11.617 31.781 4.961 1 91.19 223 ALA A O 1
ATOM 1621 N N . GLU A 1 224 ? 13.008 30.016 5.109 1 88.94 224 GLU A N 1
ATOM 1622 C CA . GLU A 1 224 ? 13.836 30.5 4.012 1 88.94 224 GLU A CA 1
ATOM 1623 C C . GLU A 1 224 ? 13.055 30.547 2.703 1 88.94 224 GLU A C 1
ATOM 1625 O O . GLU A 1 224 ? 13.148 31.516 1.948 1 88.94 224 GLU A O 1
ATOM 1630 N N . LEU A 1 225 ? 12.273 29.531 2.514 1 88.19 225 LEU A N 1
ATOM 1631 C CA . LEU A 1 225 ? 11.5 29.422 1.281 1 88.19 225 LEU A CA 1
ATOM 1632 C C . LEU A 1 225 ? 10.375 30.453 1.255 1 88.19 225 LEU A C 1
ATOM 1634 O O . LEU A 1 225 ? 9.992 30.938 0.185 1 88.19 225 LEU A O 1
ATOM 1638 N N . MET A 1 226 ? 9.875 30.812 2.438 1 88.25 226 MET A N 1
ATOM 1639 C CA . MET A 1 226 ? 8.734 31.719 2.543 1 88.25 226 MET A CA 1
ATOM 1640 C C . MET A 1 226 ? 9.211 33.156 2.564 1 88.25 226 MET A C 1
ATOM 1642 O O . MET A 1 226 ? 8.391 34.094 2.498 1 88.25 226 MET A O 1
ATOM 1646 N N . THR A 1 227 ? 10.5 33.375 2.701 1 84.25 227 THR A N 1
ATOM 1647 C CA . THR A 1 227 ? 11.047 34.719 2.672 1 84.25 227 THR A CA 1
ATOM 1648 C C . THR A 1 227 ? 10.922 35.312 1.277 1 84.25 227 THR A C 1
ATOM 1650 O O . THR A 1 227 ? 11.359 34.719 0.293 1 84.25 227 THR A O 1
ATOM 1653 N N . PRO A 1 228 ? 10.336 36.438 1.236 1 83.06 228 PRO A N 1
ATOM 1654 C CA . PRO A 1 228 ? 10.188 37.062 -0.082 1 83.06 228 PRO A CA 1
ATOM 1655 C C . PRO A 1 228 ? 11.516 37.5 -0.671 1 83.06 228 PRO A C 1
ATOM 1657 O O . PRO A 1 228 ? 12.523 37.594 0.043 1 83.06 228 PRO A O 1
ATOM 1660 N N . ALA A 1 229 ? 11.406 37.812 -1.952 1 81.44 229 ALA A N 1
ATOM 1661 C CA . ALA A 1 229 ? 12.578 38.375 -2.643 1 81.44 229 ALA A CA 1
ATOM 1662 C C . ALA A 1 229 ? 13.039 39.656 -1.999 1 81.44 229 ALA A C 1
ATOM 1664 O O . ALA A 1 229 ? 12.242 40.375 -1.389 1 81.44 229 ALA A O 1
ATOM 1665 N N . GLU A 1 230 ? 14.242 39.938 -2.137 1 82.88 230 GLU A N 1
ATOM 1666 C CA . GLU A 1 230 ? 14.867 41.094 -1.493 1 82.88 230 GLU A CA 1
ATOM 1667 C C . GLU A 1 230 ? 14.141 42.375 -1.843 1 82.88 230 GLU A C 1
ATOM 1669 O O . GLU A 1 230 ? 13.969 43.25 -0.988 1 82.88 230 GLU A O 1
ATOM 1674 N N . GLU A 1 231 ? 13.812 42.5 -3.074 1 83.69 231 GLU A N 1
ATOM 1675 C CA . GLU A 1 231 ? 13.125 43.719 -3.521 1 83.69 231 GLU A CA 1
ATOM 1676 C C . GLU A 1 231 ? 11.789 43.875 -2.811 1 83.69 231 GLU A C 1
ATOM 1678 O O . GLU A 1 231 ? 11.445 45 -2.371 1 83.69 231 GLU A O 1
ATOM 1683 N N . THR A 1 232 ? 11.094 42.812 -2.678 1 83.88 232 THR A N 1
ATOM 1684 C CA . THR A 1 232 ? 9.805 42.812 -1.999 1 83.88 232 THR A CA 1
ATOM 1685 C C . THR A 1 232 ? 9.977 43.094 -0.507 1 83.88 232 THR A C 1
ATOM 1687 O O . THR A 1 232 ? 9.203 43.844 0.087 1 83.88 232 THR A O 1
ATOM 1690 N N . LEU A 1 233 ? 10.93 42.5 0.056 1 84.94 233 LEU A N 1
ATOM 1691 C CA . LEU A 1 233 ? 11.219 42.688 1.476 1 84.94 233 LEU A CA 1
ATOM 1692 C C . LEU A 1 233 ? 11.578 44.125 1.787 1 84.94 233 LEU A C 1
ATOM 1694 O O . LEU A 1 233 ? 11.141 44.688 2.805 1 84.94 233 LEU A O 1
ATOM 1698 N N . ALA A 1 234 ? 12.406 44.719 0.912 1 82.81 234 ALA A N 1
ATOM 1699 C CA . ALA A 1 234 ? 12.852 46.094 1.126 1 82.81 234 ALA A CA 1
ATOM 1700 C C . ALA A 1 234 ? 11.68 47.062 1.064 1 82.81 234 ALA A C 1
ATOM 1702 O O . ALA A 1 234 ? 11.656 48.062 1.781 1 82.81 234 ALA A O 1
ATOM 1703 N N . ALA A 1 235 ? 10.773 46.75 0.268 1 83.56 235 ALA A N 1
ATOM 1704 C CA . ALA A 1 235 ? 9.602 47.625 0.104 1 83.56 235 ALA A CA 1
ATOM 1705 C C . ALA A 1 235 ? 8.664 47.5 1.299 1 83.56 235 ALA A C 1
ATOM 1707 O O . ALA A 1 235 ? 8.016 48.469 1.691 1 83.56 235 ALA A O 1
ATOM 1708 N N . ALA A 1 236 ? 8.594 46.344 1.897 1 81.56 236 ALA A N 1
ATOM 1709 C CA . ALA A 1 236 ? 7.609 46.062 2.936 1 81.56 236 ALA A CA 1
ATOM 1710 C C . ALA A 1 236 ? 8.188 46.312 4.324 1 81.56 236 ALA A C 1
ATOM 1712 O O . ALA A 1 236 ? 7.457 46.688 5.246 1 81.56 236 ALA A O 1
ATOM 1713 N N . VAL A 1 237 ? 9.453 46.094 4.484 1 81.81 237 VAL A N 1
ATOM 1714 C CA . VAL A 1 237 ? 10.094 46.156 5.793 1 81.81 237 VAL A CA 1
ATOM 1715 C C . VAL A 1 237 ? 11.266 47.156 5.746 1 81.81 237 VAL A C 1
ATOM 1717 O O . VAL A 1 237 ? 12.344 46.812 5.254 1 81.81 237 VAL A O 1
ATOM 1720 N N . PRO A 1 238 ? 11.055 48.25 6.285 1 78.25 238 PRO A N 1
ATOM 1721 C CA . PRO A 1 238 ? 12.164 49.219 6.293 1 78.25 238 PRO A CA 1
ATOM 1722 C C . PRO A 1 238 ? 13.414 48.656 6.973 1 78.25 238 PRO A C 1
ATOM 1724 O O . PRO A 1 238 ? 13.336 48.094 8.062 1 78.25 238 PRO A O 1
ATOM 1727 N N . GLY A 1 239 ? 14.578 48.719 6.281 1 79.06 239 GLY A N 1
ATOM 1728 C CA . GLY A 1 239 ? 15.844 48.281 6.84 1 79.06 239 GLY A CA 1
ATOM 1729 C C . GLY A 1 239 ? 16.047 46.781 6.777 1 79.06 239 GLY A C 1
ATOM 1730 O O . GLY A 1 239 ? 16.875 46.219 7.504 1 79.06 239 GLY A O 1
ATOM 1731 N N . ALA A 1 240 ? 15.258 46.156 6.109 1 78.06 240 ALA A N 1
ATOM 1732 C CA . ALA A 1 240 ? 15.211 44.688 6.031 1 78.06 240 ALA A CA 1
ATOM 1733 C C . ALA A 1 240 ? 16.594 44.125 5.715 1 78.06 240 ALA A C 1
ATOM 1735 O O . ALA A 1 240 ? 16.953 43.031 6.188 1 78.06 240 ALA A O 1
ATOM 1736 N N . ALA A 1 241 ? 17.375 44.75 4.969 1 79.94 241 ALA A N 1
ATOM 1737 C CA . ALA A 1 241 ? 18.672 44.25 4.504 1 79.94 241 ALA A CA 1
ATOM 1738 C C . ALA A 1 241 ? 19.609 43.969 5.676 1 79.94 241 ALA A C 1
ATOM 1740 O O . ALA A 1 241 ? 20.484 43.125 5.586 1 79.94 241 ALA A O 1
ATOM 1741 N N . ALA A 1 242 ? 19.484 44.656 6.719 1 79.81 242 ALA A N 1
ATOM 1742 C CA . ALA A 1 242 ? 20.391 44.531 7.855 1 79.81 242 ALA A CA 1
ATOM 1743 C C . ALA A 1 242 ? 19.891 43.5 8.852 1 79.81 242 ALA A C 1
ATOM 1745 O O . ALA A 1 242 ? 20.594 43.156 9.797 1 79.81 242 ALA A O 1
ATOM 1746 N N . LEU A 1 243 ? 18.812 42.969 8.641 1 82.88 243 LEU A N 1
ATOM 1747 C CA . LEU A 1 243 ? 18.172 42.062 9.602 1 82.88 243 LEU A CA 1
ATOM 1748 C C . LEU A 1 243 ? 18.594 40.625 9.344 1 82.88 243 LEU A C 1
ATOM 1750 O O . LEU A 1 243 ? 18.953 40.281 8.227 1 82.88 243 LEU A O 1
ATOM 1754 N N . GLU A 1 244 ? 18.609 39.781 10.453 1 82 244 GLU A N 1
ATOM 1755 C CA . GLU A 1 244 ? 18.797 38.344 10.352 1 82 244 GLU A CA 1
ATOM 1756 C C . GLU A 1 244 ? 17.625 37.688 9.641 1 82 244 GLU A C 1
ATOM 1758 O O . GLU A 1 244 ? 16.531 38.25 9.578 1 82 244 GLU A O 1
ATOM 1763 N N . GLY A 1 245 ? 17.844 36.406 9.156 1 84.38 245 GLY A N 1
ATOM 1764 C CA . GLY A 1 245 ? 16.859 35.688 8.367 1 84.38 245 GLY A CA 1
ATOM 1765 C C . GLY A 1 245 ? 15.523 35.562 9.07 1 84.38 245 GLY A C 1
ATOM 1766 O O . GLY A 1 245 ? 14.484 35.875 8.492 1 84.38 245 GLY A O 1
ATOM 1767 N N . LYS A 1 246 ? 15.5 35.188 10.375 1 88.31 246 LYS A N 1
ATOM 1768 C CA . LYS A 1 246 ? 14.266 35 11.117 1 88.31 246 LYS A CA 1
ATOM 1769 C C . LYS A 1 246 ? 13.547 36.312 11.375 1 88.31 246 LYS A C 1
ATOM 1771 O O . LYS A 1 246 ? 12.32 36.375 11.375 1 88.31 246 LYS A O 1
ATOM 1776 N N . GLU A 1 247 ? 14.328 37.344 11.57 1 89.56 247 GLU A N 1
ATOM 1777 C CA . GLU A 1 247 ? 13.766 38.656 11.789 1 89.56 247 GLU A CA 1
ATOM 1778 C C . GLU A 1 247 ? 13.094 39.188 10.523 1 89.56 247 GLU A C 1
ATOM 1780 O O . GLU A 1 247 ? 12.031 39.812 10.586 1 89.56 247 GLU A O 1
ATOM 1785 N N . LYS A 1 248 ? 13.75 38.938 9.414 1 88.81 248 LYS A N 1
ATOM 1786 C CA . LYS A 1 248 ? 13.203 39.375 8.133 1 88.81 248 LYS A CA 1
ATOM 1787 C C . LYS A 1 248 ? 11.844 38.75 7.867 1 88.81 248 LYS A C 1
ATOM 1789 O O . LYS A 1 248 ? 10.883 39.438 7.516 1 88.81 248 LYS A O 1
ATOM 1794 N N . VAL A 1 249 ? 11.789 37.5 8.086 1 89.94 249 VAL A N 1
ATOM 1795 C CA . VAL A 1 249 ? 10.586 36.75 7.773 1 89.94 249 VAL A CA 1
ATOM 1796 C C . VAL A 1 249 ? 9.461 37.156 8.734 1 89.94 249 VAL A C 1
ATOM 1798 O O . VAL A 1 249 ? 8.32 37.344 8.312 1 89.94 249 VAL A O 1
ATOM 1801 N N . ALA A 1 250 ? 9.789 37.312 9.992 1 93.25 250 ALA A N 1
ATOM 1802 C CA . ALA A 1 250 ? 8.781 37.656 10.992 1 93.25 250 ALA A CA 1
ATOM 1803 C C . ALA A 1 250 ? 8.172 39 10.711 1 93.25 250 ALA A C 1
ATOM 1805 O O . ALA A 1 250 ? 6.949 39.188 10.734 1 93.25 250 ALA A O 1
ATOM 1806 N N . ARG A 1 251 ? 9.016 39.969 10.445 1 91.62 251 ARG A N 1
ATOM 1807 C CA . ARG A 1 251 ? 8.531 41.344 10.219 1 91.62 251 ARG A CA 1
ATOM 1808 C C . ARG A 1 251 ? 7.684 41.406 8.953 1 91.62 251 ARG A C 1
ATOM 1810 O O . ARG A 1 251 ? 6.68 42.125 8.914 1 91.62 251 ARG A O 1
ATOM 1817 N N . TYR A 1 252 ? 8.117 40.719 7.973 1 92.12 252 TYR A N 1
ATOM 1818 C CA . TYR A 1 252 ? 7.367 40.688 6.723 1 92.12 252 TYR A CA 1
ATOM 1819 C C . TYR A 1 252 ? 5.957 40.125 6.949 1 92.12 252 TYR A C 1
ATOM 1821 O O . TYR A 1 252 ? 4.977 40.75 6.523 1 92.12 252 TYR A O 1
ATOM 1829 N N . PHE A 1 253 ? 5.824 39.094 7.637 1 95 253 PHE A N 1
ATOM 1830 C CA . PHE A 1 253 ? 4.523 38.438 7.781 1 95 253 PHE A CA 1
ATOM 1831 C C . PHE A 1 253 ? 3.66 39.188 8.789 1 95 253 PHE A C 1
ATOM 1833 O O . PHE A 1 253 ? 2.434 39.188 8.68 1 95 253 PHE A O 1
ATOM 1840 N N . HIS A 1 254 ? 4.281 39.812 9.828 1 94.94 254 HIS A N 1
ATOM 1841 C CA . HIS A 1 254 ? 3.504 40.688 10.695 1 94.94 254 HIS A CA 1
ATOM 1842 C C . HIS A 1 254 ? 2.812 41.812 9.898 1 94.94 254 HIS A C 1
ATOM 1844 O O . HIS A 1 254 ? 1.651 42.125 10.156 1 94.94 254 HIS A O 1
ATOM 1850 N N . GLN A 1 255 ? 3.561 42.312 8.945 1 92.31 255 GLN A N 1
ATOM 1851 C CA . GLN A 1 255 ? 3.002 43.375 8.109 1 92.31 255 GLN A CA 1
ATOM 1852 C C . GLN A 1 255 ? 1.81 42.875 7.301 1 92.31 255 GLN A C 1
ATOM 1854 O O . GLN A 1 255 ? 0.873 43.625 7.027 1 92.31 255 GLN A O 1
ATOM 1859 N N . LEU A 1 256 ? 1.884 41.656 6.926 1 93.31 256 LEU A N 1
ATOM 1860 C CA . LEU A 1 256 ? 0.824 41.062 6.109 1 93.31 256 LEU A CA 1
ATOM 1861 C C . LEU A 1 256 ? -0.373 40.688 6.969 1 93.31 256 LEU A C 1
ATOM 1863 O O . LEU A 1 256 ? -1.434 40.344 6.445 1 93.31 256 LEU A O 1
ATOM 1867 N N . GLY A 1 257 ? -0.17 40.719 8.328 1 94.25 257 GLY A N 1
ATOM 1868 C CA . GLY A 1 257 ? -1.325 40.5 9.18 1 94.25 257 GLY A CA 1
ATOM 1869 C C . GLY A 1 257 ? -1.14 39.344 10.141 1 94.25 257 GLY A C 1
ATOM 1870 O O . GLY A 1 257 ? -1.938 39.156 11.062 1 94.25 257 GLY A O 1
ATOM 1871 N N . VAL A 1 258 ? -0.082 38.562 10.016 1 97.12 258 VAL A N 1
ATOM 1872 C CA . VAL A 1 258 ? 0.179 37.406 10.875 1 97.12 258 VAL A CA 1
ATOM 1873 C C . VAL A 1 258 ? 0.614 37.875 12.258 1 97.12 258 VAL A C 1
ATOM 1875 O O . VAL A 1 258 ? 1.506 38.719 12.383 1 97.12 258 VAL A O 1
ATOM 1878 N N . ARG A 1 259 ? 0.059 37.406 13.297 1 97 259 ARG A N 1
ATOM 1879 C CA . ARG A 1 259 ? 0.342 37.875 14.648 1 97 259 ARG A CA 1
ATOM 1880 C C . ARG A 1 259 ? 1.479 37.062 15.273 1 97 259 ARG A C 1
ATOM 1882 O O . ARG A 1 259 ? 2.301 37.625 16.016 1 97 259 ARG A O 1
ATOM 1889 N N . TYR A 1 260 ? 1.441 35.781 15.078 1 98 260 TYR A N 1
ATOM 1890 C CA . TYR A 1 260 ? 2.424 34.875 15.688 1 98 260 TYR A CA 1
ATOM 1891 C C . TYR A 1 260 ? 3.25 34.188 14.617 1 98 260 TYR A C 1
ATOM 1893 O O . TYR A 1 260 ? 2.717 33.406 13.828 1 98 260 TYR A O 1
ATOM 1901 N N . VAL A 1 261 ? 4.543 34.438 14.547 1 97.31 261 VAL A N 1
ATOM 1902 C CA . VAL A 1 261 ? 5.477 33.75 13.648 1 97.31 261 VAL A CA 1
ATOM 1903 C C . VAL A 1 261 ? 6.426 32.875 14.453 1 97.31 261 VAL A C 1
ATOM 1905 O O . VAL A 1 261 ? 7.184 33.375 15.297 1 97.31 261 VAL A O 1
ATOM 1908 N N . LEU A 1 262 ? 6.285 31.594 14.258 1 98.06 262 LEU A N 1
ATOM 1909 C CA . LEU A 1 262 ? 7.133 30.641 14.945 1 98.06 262 LEU A CA 1
ATOM 1910 C C . LEU A 1 262 ? 8.07 29.938 13.969 1 98.06 262 LEU A C 1
ATOM 1912 O O . LEU A 1 262 ? 7.648 29.531 12.875 1 98.06 262 LEU A O 1
ATOM 1916 N N . VAL A 1 263 ? 9.344 29.781 14.344 1 96.62 263 VAL A N 1
ATOM 1917 C CA . VAL A 1 263 ? 10.344 29.047 13.562 1 96.62 263 VAL A CA 1
ATOM 1918 C C . VAL A 1 263 ? 10.984 27.969 14.43 1 96.62 263 VAL A C 1
ATOM 1920 O O . VAL A 1 263 ? 11.719 28.266 15.367 1 96.62 263 VAL A O 1
ATOM 1923 N N . THR A 1 264 ? 10.672 26.734 14.125 1 96 264 THR A N 1
ATOM 1924 C CA . THR A 1 264 ? 11.305 25.641 14.836 1 96 264 THR A CA 1
ATOM 1925 C C . THR A 1 264 ? 12.734 25.422 14.344 1 96 264 THR A C 1
ATOM 1927 O O . THR A 1 264 ? 12.992 25.484 13.141 1 96 264 THR A O 1
ATOM 1930 N N . LEU A 1 265 ? 13.688 25.219 15.281 1 94.38 265 LEU A N 1
ATOM 1931 C CA . LEU A 1 265 ? 15.109 25.188 14.977 1 94.38 265 LEU A CA 1
ATOM 1932 C C . LEU A 1 265 ? 15.703 23.828 15.336 1 94.38 265 LEU A C 1
ATOM 1934 O O . LEU A 1 265 ? 16.859 23.734 15.758 1 94.38 265 LEU A O 1
ATOM 1938 N N . GLY A 1 266 ? 14.914 22.812 15.297 1 89.62 266 GLY A N 1
ATOM 1939 C CA . GLY A 1 266 ? 15.398 21.484 15.672 1 89.62 266 GLY A CA 1
ATOM 1940 C C . GLY A 1 266 ? 15.938 21.422 17.094 1 89.62 266 GLY A C 1
ATOM 1941 O O . GLY A 1 266 ? 15.25 21.812 18.031 1 89.62 266 GLY A O 1
ATOM 1942 N N . ALA A 1 267 ? 17.188 21.016 17.172 1 90.56 267 ALA A N 1
ATOM 1943 C CA . ALA A 1 267 ? 17.828 20.844 18.469 1 90.56 267 ALA A CA 1
ATOM 1944 C C . ALA A 1 267 ? 18.062 22.188 19.156 1 90.56 267 ALA A C 1
ATOM 1946 O O . ALA A 1 267 ? 18.328 22.25 20.359 1 90.56 267 ALA A O 1
ATOM 1947 N N . GLN A 1 268 ? 17.938 23.266 18.422 1 93.44 268 GLN A N 1
ATOM 1948 C CA . GLN A 1 268 ? 18.172 24.594 18.984 1 93.44 268 GLN A CA 1
ATOM 1949 C C . GLN A 1 268 ? 16.891 25.188 19.562 1 93.44 268 GLN A C 1
ATOM 1951 O O . GLN A 1 268 ? 16.891 26.281 20.109 1 93.44 268 GLN A O 1
ATOM 1956 N N . GLY A 1 269 ? 15.797 24.453 19.375 1 95.19 269 GLY A N 1
ATOM 1957 C CA . GLY A 1 269 ? 14.555 24.891 20 1 95.19 269 GLY A CA 1
ATOM 1958 C C . GLY A 1 269 ? 13.609 25.578 19.031 1 95.19 269 GLY A C 1
ATOM 1959 O O . GLY A 1 269 ? 13.336 25.062 17.953 1 95.19 269 GLY A O 1
ATOM 1960 N N . VAL A 1 270 ? 12.992 26.641 19.531 1 97.06 270 VAL A N 1
ATOM 1961 C CA . VAL A 1 270 ? 11.992 27.359 18.75 1 97.06 270 VAL A CA 1
ATOM 1962 C C . VAL A 1 270 ? 12.133 28.859 18.984 1 97.06 270 VAL A C 1
ATOM 1964 O O . VAL A 1 270 ? 12.367 29.297 20.125 1 97.06 270 VAL A O 1
ATOM 1967 N N . TRP A 1 271 ? 12.195 29.594 17.938 1 97 271 TRP A N 1
ATOM 1968 C CA . TRP A 1 271 ? 12.18 31.047 17.938 1 97 271 TRP A CA 1
ATOM 1969 C C . TRP A 1 271 ? 10.805 31.578 17.547 1 97 271 TRP A C 1
ATOM 1971 O O . TRP A 1 271 ? 10.141 31 16.672 1 97 271 TRP A O 1
ATOM 1981 N N . TYR A 1 272 ? 10.352 32.656 18.312 1 97.12 272 TYR A N 1
ATOM 1982 C CA . TYR A 1 272 ? 9.062 33.188 17.875 1 97.12 272 TYR A CA 1
ATOM 1983 C C . TYR A 1 272 ? 9.047 34.719 17.938 1 97.12 272 TYR A C 1
ATOM 1985 O O . TYR A 1 272 ? 9.914 35.312 18.578 1 97.12 272 TYR A O 1
ATOM 1993 N N . SER A 1 273 ? 8.195 35.312 17.172 1 96.31 273 SER A N 1
ATOM 1994 C CA . SER A 1 273 ? 7.852 36.719 17.172 1 96.31 273 SER A CA 1
ATOM 1995 C C . SER A 1 273 ? 6.34 36.906 17.234 1 96.31 273 SER A C 1
ATOM 1997 O O . SER A 1 273 ? 5.602 36.344 16.438 1 96.31 273 SER A O 1
ATOM 1999 N N . ALA A 1 274 ? 5.863 37.656 18.203 1 96.88 274 ALA A N 1
ATOM 2000 C CA . ALA A 1 274 ? 4.445 38 18.328 1 96.88 274 ALA A CA 1
ATOM 2001 C C . ALA A 1 274 ? 4.227 39.5 18.266 1 96.88 274 ALA A C 1
ATOM 2003 O O . ALA A 1 274 ? 4.969 40.281 18.875 1 96.88 274 ALA A O 1
ATOM 2004 N N . ALA A 1 275 ? 3.305 39.906 17.453 1 95 275 ALA A N 1
ATOM 2005 C CA . ALA A 1 275 ? 2.947 41.312 17.312 1 95 275 ALA A CA 1
ATOM 2006 C C . ALA A 1 275 ? 1.532 41.469 16.766 1 95 275 ALA A C 1
ATOM 2008 O O . ALA A 1 275 ? 0.961 40.5 16.219 1 95 275 ALA A O 1
ATOM 2009 N N . ASP A 1 276 ? 0.979 42.656 16.969 1 93.25 276 ASP A N 1
ATOM 2010 C CA . ASP A 1 276 ? -0.333 42.906 16.391 1 93.25 276 ASP A CA 1
ATOM 2011 C C . ASP A 1 276 ? -0.284 42.875 14.867 1 93.25 276 ASP A C 1
ATOM 2013 O O . ASP A 1 276 ? 0.752 43.156 14.258 1 93.25 276 ASP A O 1
ATOM 2017 N N . ALA A 1 277 ? -1.418 42.531 14.266 1 91.19 277 ALA A N 1
ATOM 2018 C CA . ALA A 1 277 ? -1.521 42.5 12.812 1 91.19 277 ALA A CA 1
ATOM 2019 C C . ALA A 1 277 ? -1.145 43.844 12.211 1 91.19 277 ALA A C 1
ATOM 2021 O O . ALA A 1 277 ? -1.608 44.906 12.672 1 91.19 277 ALA A O 1
ATOM 2022 N N . GLY A 1 278 ? -0.282 43.812 11.219 1 89.25 278 GLY A N 1
ATOM 2023 C CA . GLY A 1 278 ? 0.123 45.031 10.539 1 89.25 278 GLY A CA 1
ATOM 2024 C C . GLY A 1 278 ? 1.271 45.75 11.227 1 89.25 278 GLY A C 1
ATOM 2025 O O . GLY A 1 278 ? 1.638 46.844 10.844 1 89.25 278 GLY A O 1
ATOM 2026 N N . PHE A 1 279 ? 1.773 45.188 12.234 1 86.62 279 PHE A N 1
ATOM 2027 C CA . PHE A 1 279 ? 2.873 45.812 12.977 1 86.62 279 PHE A CA 1
ATOM 2028 C C . PHE A 1 279 ? 4.059 46.062 12.055 1 86.62 279 PHE A C 1
ATOM 2030 O O . PHE A 1 279 ? 4.469 45.188 11.289 1 86.62 279 PHE A O 1
ATOM 2037 N N . ALA A 1 280 ? 4.66 47.25 12.039 1 80.12 280 ALA A N 1
ATOM 2038 C CA . ALA A 1 280 ? 5.766 47.656 11.18 1 80.12 280 ALA A CA 1
ATOM 2039 C C . ALA A 1 280 ? 6.965 48.094 12.008 1 80.12 280 ALA A C 1
ATOM 2041 O O . ALA A 1 280 ? 7.961 48.594 11.461 1 80.12 280 ALA A O 1
ATOM 2042 N N . GLY A 1 281 ? 6.879 48 13.258 1 74.06 281 GLY A N 1
ATOM 2043 C CA . GLY A 1 281 ? 7.934 48.531 14.125 1 74.06 281 GLY A CA 1
ATOM 2044 C C . GLY A 1 281 ? 9.117 47.594 14.25 1 74.06 281 GLY A C 1
ATOM 2045 O O . GLY A 1 281 ? 9.117 46.5 13.664 1 74.06 281 GLY A O 1
ATOM 2046 N N . GLU A 1 282 ? 10.211 48.062 14.93 1 68.88 282 GLU A N 1
ATOM 2047 C CA . GLU A 1 282 ? 11.43 47.312 15.164 1 68.88 282 GLU A CA 1
ATOM 2048 C C . GLU A 1 282 ? 11.211 46.219 16.219 1 68.88 282 GLU A C 1
ATOM 2050 O O . GLU A 1 282 ? 10.242 46.281 16.984 1 68.88 282 GLU A O 1
ATOM 2055 N N . ALA A 1 283 ? 12.336 45.406 16.25 1 62.78 283 ALA A N 1
ATOM 2056 C CA . ALA A 1 283 ? 12.367 44.406 17.312 1 62.78 283 ALA A CA 1
ATOM 2057 C C . ALA A 1 283 ? 12.383 45.062 18.688 1 62.78 283 ALA A C 1
ATOM 2059 O O . ALA A 1 283 ? 12.938 46.125 18.859 1 62.78 283 ALA A O 1
ATOM 2060 N N . ASP A 1 284 ? 11.562 44.625 19.5 1 61.59 284 ASP A N 1
ATOM 2061 C CA . ASP A 1 284 ? 11.57 45.031 20.906 1 61.59 284 ASP A CA 1
ATOM 2062 C C . ASP A 1 284 ? 10.812 46.344 21.094 1 61.59 284 ASP A C 1
ATOM 2064 O O . ASP A 1 284 ? 10.805 46.906 22.188 1 61.59 284 ASP A O 1
ATOM 2068 N N . ALA A 1 285 ? 10.461 46.844 19.938 1 68.5 285 ALA A N 1
ATOM 2069 C CA . ALA A 1 285 ? 9.617 48.031 20.109 1 68.5 285 ALA A CA 1
ATOM 2070 C C . ALA A 1 285 ? 8.367 47.688 20.922 1 68.5 285 ALA A C 1
ATOM 2072 O O . ALA A 1 285 ? 7.98 46.531 21.016 1 68.5 285 ALA A O 1
ATOM 2073 N N . ALA A 1 286 ? 7.914 48.719 21.406 1 74.31 286 ALA A N 1
ATOM 2074 C CA . ALA A 1 286 ? 6.695 48.594 22.188 1 74.31 286 ALA A CA 1
ATOM 2075 C C . ALA A 1 286 ? 5.598 47.906 21.391 1 74.31 286 ALA A C 1
ATOM 2077 O O . ALA A 1 286 ? 5.312 48.281 20.25 1 74.31 286 ALA A O 1
ATOM 2078 N N . GLY A 1 287 ? 5.285 46.562 21.766 1 84.62 287 GLY A N 1
ATOM 2079 C CA . GLY A 1 287 ? 4.16 45.875 21.156 1 84.62 287 GLY A CA 1
ATOM 2080 C C . GLY A 1 287 ? 4.559 44.562 20.484 1 84.62 287 GLY A C 1
ATOM 2081 O O . GLY A 1 287 ? 3.697 43.812 20.031 1 84.62 287 GLY A O 1
ATOM 2082 N N . ARG A 1 288 ? 5.832 44.312 20.391 1 91.44 288 ARG A N 1
ATOM 2083 C CA . ARG A 1 288 ? 6.305 43.062 19.812 1 91.44 288 ARG A CA 1
ATOM 2084 C C . ARG A 1 288 ? 7.109 42.281 20.828 1 91.44 288 ARG A C 1
ATOM 2086 O O . ARG A 1 288 ? 7.914 42.844 21.562 1 91.44 288 ARG A O 1
ATOM 2093 N N . PHE A 1 289 ? 6.914 41 20.906 1 93.69 289 PHE A N 1
ATOM 2094 C CA . PHE A 1 289 ? 7.609 40.062 21.797 1 93.69 289 PHE A CA 1
ATOM 2095 C C . PHE A 1 289 ? 8.398 39.062 20.984 1 93.69 289 PHE A C 1
ATOM 2097 O O . PHE A 1 289 ? 7.852 38.406 20.078 1 93.69 289 PHE A O 1
ATOM 2104 N N . VAL A 1 290 ? 9.695 38.906 21.234 1 94.56 290 VAL A N 1
ATOM 2105 C CA . VAL A 1 290 ? 10.57 37.938 20.547 1 94.56 290 VAL A CA 1
ATOM 2106 C C . VAL A 1 290 ? 11.352 37.125 21.578 1 94.56 290 VAL A C 1
ATOM 2108 O O . VAL A 1 290 ? 11.859 37.688 22.562 1 94.56 290 VAL A O 1
ATOM 2111 N N . LYS A 1 291 ? 11.414 35.875 21.344 1 95.25 291 LYS A N 1
ATOM 2112 C CA . LYS A 1 291 ? 12.164 35 22.25 1 95.25 291 LYS A CA 1
ATOM 2113 C C . LYS A 1 291 ? 12.516 33.688 21.578 1 95.25 291 LYS A C 1
ATOM 2115 O O . LYS A 1 291 ? 11.805 33.219 20.688 1 95.25 291 LYS A O 1
ATOM 2120 N N . GLN A 1 292 ? 13.586 33.156 21.938 1 95.94 292 GLN A N 1
ATOM 2121 C CA . GLN A 1 292 ? 13.953 31.797 21.578 1 95.94 292 GLN A CA 1
ATOM 2122 C C . GLN A 1 292 ? 13.977 30.891 22.797 1 95.94 292 GLN A C 1
ATOM 2124 O O . GLN A 1 292 ? 14.555 31.234 23.828 1 95.94 292 GLN A O 1
ATOM 2129 N N . LEU A 1 293 ? 13.289 29.891 22.734 1 96.5 293 LEU A N 1
ATOM 2130 C CA . LEU A 1 293 ? 13.289 28.891 23.781 1 96.5 293 LEU A CA 1
ATOM 2131 C C . LEU A 1 293 ? 14.125 27.672 23.375 1 96.5 293 LEU A C 1
ATOM 2133 O O . LEU A 1 293 ? 14.102 27.266 22.219 1 96.5 293 LEU A O 1
ATOM 2137 N N . PRO A 1 294 ? 14.836 27.109 24.281 1 94.69 294 PRO A N 1
ATOM 2138 C CA . PRO A 1 294 ? 15.617 25.906 23.969 1 94.69 294 PRO A CA 1
ATOM 2139 C C . PRO A 1 294 ? 14.75 24.688 23.703 1 94.69 294 PRO A C 1
ATOM 2141 O O . PRO A 1 294 ? 13.586 24.641 24.125 1 94.69 294 PRO A O 1
ATOM 2144 N N . ALA A 1 295 ? 15.359 23.766 22.969 1 93.25 295 ALA A N 1
ATOM 2145 C CA . ALA A 1 295 ? 14.703 22.469 22.812 1 93.25 295 ALA A CA 1
ATOM 2146 C C . ALA A 1 295 ? 14.625 21.719 24.141 1 93.25 295 ALA A C 1
ATOM 2148 O O . ALA A 1 295 ? 15.422 21.969 25.047 1 93.25 295 ALA A O 1
ATOM 2149 N N . ALA A 1 296 ? 13.602 20.922 24.266 1 93.25 296 ALA A N 1
ATOM 2150 C CA . ALA A 1 296 ? 13.539 20.047 25.438 1 93.25 296 ALA A CA 1
ATOM 2151 C C . ALA A 1 296 ? 14.562 18.922 25.328 1 93.25 296 ALA A C 1
ATOM 2153 O O . ALA A 1 296 ? 14.875 18.453 24.234 1 93.25 296 ALA A O 1
ATOM 2154 N N . PRO A 1 297 ? 15.023 18.516 26.422 1 91.12 297 PRO A N 1
ATOM 2155 C CA . PRO A 1 297 ? 16.031 17.453 26.406 1 91.12 297 PRO A CA 1
ATOM 2156 C C . PRO A 1 297 ? 15.477 16.141 25.844 1 91.12 297 PRO A C 1
ATOM 2158 O O . PRO A 1 297 ? 14.312 15.805 26.078 1 91.12 297 PRO A O 1
ATOM 2161 N N . VAL A 1 298 ? 16.219 15.523 25.094 1 91.38 298 VAL A N 1
ATOM 2162 C CA . VAL A 1 298 ? 15.906 14.227 24.516 1 91.38 298 VAL A CA 1
ATOM 2163 C C . VAL A 1 298 ? 16.969 13.211 24.922 1 91.38 298 VAL A C 1
ATOM 2165 O O . VAL A 1 298 ? 18.172 13.492 24.875 1 91.38 298 VAL A O 1
ATOM 2168 N N . SER A 1 299 ? 16.609 12.031 25.359 1 90 299 SER A N 1
ATOM 2169 C CA . SER A 1 299 ? 17.547 10.984 25.734 1 90 299 SER A CA 1
ATOM 2170 C C . SER A 1 299 ? 18.25 10.414 24.516 1 90 299 SER A C 1
ATOM 2172 O O . SER A 1 299 ? 19.469 10.234 24.5 1 90 299 SER A O 1
ATOM 2174 N N . ARG A 1 300 ? 17.531 9.93 23.5 1 87.88 300 ARG A N 1
ATOM 2175 C CA . ARG A 1 300 ? 18.047 9.391 22.25 1 87.88 300 ARG A CA 1
ATOM 2176 C C . ARG A 1 300 ? 17.109 9.695 21.094 1 87.88 300 ARG A C 1
ATOM 2178 O O . ARG A 1 300 ? 15.906 9.414 21.172 1 87.88 300 ARG A O 1
ATOM 2185 N N . VAL A 1 301 ? 17.719 10.352 20.125 1 84.56 301 VAL A N 1
ATOM 2186 C CA . VAL A 1 301 ? 16.922 10.609 18.922 1 84.56 301 VAL A CA 1
ATOM 2187 C C . VAL A 1 301 ? 16.828 9.344 18.078 1 84.56 301 VAL A C 1
ATOM 2189 O O . VAL A 1 301 ? 17.844 8.828 17.594 1 84.56 301 VAL A O 1
ATOM 2192 N N . LEU A 1 302 ? 15.641 8.859 17.906 1 84.81 302 LEU A N 1
ATOM 2193 C CA . LEU A 1 302 ? 15.43 7.641 17.125 1 84.81 302 LEU A CA 1
ATOM 2194 C C . LEU A 1 302 ? 14.859 7.969 15.75 1 84.81 302 LEU A C 1
ATOM 2196 O O . LEU A 1 302 ? 15.258 7.367 14.75 1 84.81 302 LEU A O 1
ATOM 2200 N N . ASP A 1 303 ? 13.984 8.898 15.703 1 83.38 303 ASP A N 1
ATOM 2201 C CA . ASP A 1 303 ? 13.266 9.234 14.477 1 83.38 303 ASP A CA 1
ATOM 2202 C C . ASP A 1 303 ? 12.633 10.625 14.578 1 83.38 303 ASP A C 1
ATOM 2204 O O . ASP A 1 303 ? 11.812 10.875 15.461 1 83.38 303 ASP A O 1
ATOM 2208 N N . THR A 1 304 ? 12.977 11.469 13.648 1 82 304 THR A N 1
ATOM 2209 C CA . THR A 1 304 ? 12.492 12.844 13.734 1 82 304 THR A CA 1
ATOM 2210 C C . THR A 1 304 ? 11.195 13.016 12.953 1 82 304 THR A C 1
ATOM 2212 O O . THR A 1 304 ? 10.648 14.117 12.875 1 82 304 THR A O 1
ATOM 2215 N N . THR A 1 305 ? 10.734 11.891 12.414 1 82.44 305 THR A N 1
ATOM 2216 C CA . THR A 1 305 ? 9.492 11.938 11.656 1 82.44 305 THR A CA 1
ATOM 2217 C C . THR A 1 305 ? 8.336 12.414 12.531 1 82.44 305 THR A C 1
ATOM 2219 O O . THR A 1 305 ? 8.203 11.977 13.68 1 82.44 305 THR A O 1
ATOM 2222 N N . ALA A 1 306 ? 7.566 13.383 12.125 1 90.44 306 ALA A N 1
ATOM 2223 C CA . ALA A 1 306 ? 6.34 13.906 12.719 1 90.44 306 ALA A CA 1
ATOM 2224 C C . ALA A 1 306 ? 6.652 14.844 13.883 1 90.44 306 ALA A C 1
ATOM 2226 O O . ALA A 1 306 ? 5.742 15.312 14.578 1 90.44 306 ALA A O 1
ATOM 2227 N N . ALA A 1 307 ? 7.957 15.156 14.172 1 93.25 307 ALA A N 1
ATOM 2228 C CA . ALA A 1 307 ? 8.312 16.062 15.266 1 93.25 307 ALA A CA 1
ATOM 2229 C C . ALA A 1 307 ? 7.676 17.438 15.07 1 93.25 307 ALA A C 1
ATOM 2231 O O . ALA A 1 307 ? 7.098 18 16 1 93.25 307 ALA A O 1
ATOM 2232 N N . GLY A 1 308 ? 7.84 17.953 13.836 1 94.75 308 GLY A N 1
ATOM 2233 C CA . GLY A 1 308 ? 7.223 19.234 13.523 1 94.75 308 GLY A CA 1
ATOM 2234 C C . GLY A 1 308 ? 5.711 19.203 13.648 1 94.75 308 GLY A C 1
ATOM 2235 O O . GLY A 1 308 ? 5.117 20.141 14.195 1 94.75 308 GLY A O 1
ATOM 2236 N N . ASP A 1 309 ? 5.098 18.156 13.156 1 96.88 309 ASP A N 1
ATOM 2237 C CA . ASP A 1 309 ? 3.65 18 13.258 1 96.88 309 ASP A CA 1
ATOM 2238 C C . ASP A 1 309 ? 3.209 17.922 14.719 1 96.88 309 ASP A C 1
ATOM 2240 O O . ASP A 1 309 ? 2.156 18.453 15.086 1 96.88 309 ASP A O 1
ATOM 2244 N N . THR A 1 310 ? 3.986 17.219 15.508 1 97.81 310 THR A N 1
ATOM 2245 C CA . THR A 1 310 ? 3.703 17.109 16.938 1 97.81 310 THR A CA 1
ATOM 2246 C C . THR A 1 310 ? 3.75 18.469 17.609 1 97.81 310 THR A C 1
ATOM 2248 O O . THR A 1 310 ? 2.885 18.797 18.422 1 97.81 310 THR A O 1
ATOM 2251 N N . PHE A 1 311 ? 4.777 19.266 17.266 1 98.06 311 PHE A N 1
ATOM 2252 C CA . PHE A 1 311 ? 4.898 20.609 17.797 1 98.06 311 PHE A CA 1
ATOM 2253 C C . PHE A 1 311 ? 3.664 21.438 17.453 1 98.06 311 PHE A C 1
ATOM 2255 O O . PHE A 1 311 ? 3.078 22.078 18.328 1 98.06 311 PHE A O 1
ATOM 2262 N N . VAL A 1 312 ? 3.277 21.391 16.203 1 98.38 312 VAL A N 1
ATOM 2263 C CA . VAL A 1 312 ? 2.15 22.172 15.711 1 98.38 312 VAL A CA 1
ATOM 2264 C C . VAL A 1 312 ? 0.875 21.75 16.438 1 98.38 312 VAL A C 1
ATOM 2266 O O . VAL A 1 312 ? 0.096 22.609 16.875 1 98.38 312 VAL A O 1
ATOM 2269 N N . GLY A 1 313 ? 0.631 20.484 16.547 1 98.62 313 GLY A N 1
ATOM 2270 C CA . GLY A 1 313 ? -0.56 19.984 17.234 1 98.62 313 GLY A CA 1
ATOM 2271 C C . GLY A 1 313 ? -0.624 20.375 18.688 1 98.62 313 GLY A C 1
ATOM 2272 O O . GLY A 1 313 ? -1.67 20.812 19.172 1 98.62 313 GLY A O 1
ATOM 2273 N N . ALA A 1 314 ? 0.481 20.219 19.406 1 98.25 314 ALA A N 1
ATOM 2274 C CA . ALA A 1 314 ? 0.535 20.594 20.812 1 98.25 314 ALA A CA 1
ATOM 2275 C C . ALA A 1 314 ? 0.3 22.094 20.984 1 98.25 314 ALA A C 1
ATOM 2277 O O . ALA A 1 314 ? -0.41 22.5 21.906 1 98.25 314 ALA A O 1
ATOM 2278 N N . TYR A 1 315 ? 0.899 22.844 20.141 1 98.62 315 TYR A N 1
ATOM 2279 C CA . TYR A 1 315 ? 0.731 24.297 20.156 1 98.62 315 TYR A CA 1
ATOM 2280 C C . TYR A 1 315 ? -0.725 24.688 19.922 1 98.62 315 TYR A C 1
ATOM 2282 O O . TYR A 1 315 ? -1.276 25.516 20.641 1 98.62 315 TYR A O 1
ATOM 2290 N N . ALA A 1 316 ? -1.346 24.062 18.953 1 98.81 316 ALA A N 1
ATOM 2291 C CA . ALA A 1 316 ? -2.746 24.312 18.625 1 98.81 316 ALA A CA 1
ATOM 2292 C C . ALA A 1 316 ? -3.652 24 19.812 1 98.81 316 ALA A C 1
ATOM 2294 O O . ALA A 1 316 ? -4.605 24.734 20.094 1 98.81 316 ALA A O 1
ATOM 2295 N N . ALA A 1 317 ? -3.396 22.938 20.5 1 98.31 317 ALA A N 1
ATOM 2296 C CA . ALA A 1 317 ? -4.199 22.547 21.656 1 98.31 317 ALA A CA 1
ATOM 2297 C C . ALA A 1 317 ? -4.125 23.594 22.75 1 98.31 317 ALA A C 1
ATOM 2299 O O . ALA A 1 317 ? -5.137 23.922 23.375 1 98.31 317 ALA A O 1
ATOM 2300 N N . GLU A 1 318 ? -2.91 24.125 23.031 1 98.12 318 GLU A N 1
ATOM 2301 C CA . GLU A 1 318 ? -2.756 25.141 24.047 1 98.12 318 GLU A CA 1
ATOM 2302 C C . GLU A 1 318 ? -3.484 26.422 23.672 1 98.12 318 GLU A C 1
ATOM 2304 O O . GLU A 1 318 ? -4.074 27.094 24.516 1 98.12 318 GLU A O 1
ATOM 2309 N N . VAL A 1 319 ? -3.408 26.781 22.391 1 98.38 319 VAL A N 1
ATOM 2310 C CA . VAL A 1 319 ? -4.109 27.969 21.906 1 98.38 319 VAL A CA 1
ATOM 2311 C C . VAL A 1 319 ? -5.617 27.781 22.094 1 98.38 319 VAL A C 1
ATOM 2313 O O . VAL A 1 319 ? -6.309 28.703 22.531 1 98.38 319 VAL A O 1
ATOM 2316 N N . ALA A 1 320 ? -6.121 26.625 21.75 1 98.44 320 ALA A N 1
ATOM 2317 C CA . ALA A 1 320 ? -7.543 26.328 21.906 1 98.44 320 ALA A CA 1
ATOM 2318 C C . ALA A 1 320 ? -7.961 26.422 23.375 1 98.44 320 ALA A C 1
ATOM 2320 O O . ALA A 1 320 ? -9.023 26.969 23.672 1 98.44 320 ALA A O 1
ATOM 2321 N N . ARG A 1 321 ? -7.18 25.922 24.266 1 97.44 321 ARG A N 1
ATOM 2322 C CA . ARG A 1 321 ? -7.473 25.969 25.688 1 97.44 321 ARG A CA 1
ATOM 2323 C C . ARG A 1 321 ? -7.52 27.422 26.188 1 97.44 321 ARG A C 1
ATOM 2325 O O . ARG A 1 321 ? -8.375 27.766 27 1 97.44 321 ARG A O 1
ATOM 2332 N N . TRP A 1 322 ? -6.574 28.203 25.75 1 97.62 322 TRP A N 1
ATOM 2333 C CA . TRP A 1 322 ? -6.551 29.609 26.125 1 97.62 322 TRP A CA 1
ATOM 2334 C C . TRP A 1 322 ? -7.852 30.297 25.734 1 97.62 322 TRP A C 1
ATOM 2336 O O . TRP A 1 322 ? -8.398 31.078 26.516 1 97.62 322 TRP A O 1
ATOM 2346 N N . ARG A 1 323 ? -8.312 30.062 24.531 1 97.06 323 ARG A N 1
ATOM 2347 C CA . ARG A 1 323 ? -9.555 30.656 24.047 1 97.06 323 ARG A CA 1
ATOM 2348 C C . ARG A 1 323 ? -10.734 30.234 24.922 1 97.06 323 ARG A C 1
ATOM 2350 O O . ARG A 1 323 ? -11.578 31.062 25.266 1 97.06 323 ARG A O 1
ATOM 2357 N N . GLU A 1 324 ? -10.742 28.984 25.234 1 96.88 324 GLU A N 1
ATOM 2358 C CA . GLU A 1 324 ? -11.812 28.469 26.078 1 96.88 324 GLU A CA 1
ATOM 2359 C C . GLU A 1 324 ? -11.766 29.094 27.469 1 96.88 324 GLU A C 1
ATOM 2361 O O . GLU A 1 324 ? -12.805 29.422 28.047 1 96.88 324 GLU A O 1
ATOM 2366 N N . GLU A 1 325 ? -10.586 29.234 28.031 1 96.12 325 GLU A N 1
ATOM 2367 C CA . GLU A 1 325 ? -10.43 29.875 29.344 1 96.12 325 GLU A CA 1
ATOM 2368 C C . GLU A 1 325 ? -10.969 31.297 29.328 1 96.12 325 GLU A C 1
ATOM 2370 O O . GLU A 1 325 ? -11.594 31.734 30.312 1 96.12 325 GLU A O 1
ATOM 2375 N N . ARG A 1 326 ? -10.719 32 28.25 1 96.06 326 ARG A N 1
ATOM 2376 C CA . ARG A 1 326 ? -11.234 33.375 28.141 1 96.06 326 ARG A CA 1
ATOM 2377 C C . ARG A 1 326 ? -12.758 33.375 28.109 1 96.06 326 ARG A C 1
ATOM 2379 O O . ARG A 1 326 ? -13.391 34.219 28.734 1 96.06 326 ARG A O 1
ATOM 2386 N N . ARG A 1 327 ? -13.344 32.469 27.406 1 95.19 327 ARG A N 1
ATOM 2387 C CA . ARG A 1 327 ? -14.797 32.344 27.328 1 95.19 327 ARG A CA 1
ATOM 2388 C C . ARG A 1 327 ? -15.398 32.031 28.688 1 95.19 327 ARG A C 1
ATOM 2390 O O . ARG A 1 327 ? -16.391 32.625 29.109 1 95.19 327 ARG A O 1
ATOM 2397 N N . LEU A 1 328 ? -14.766 31.094 29.375 1 95.12 328 LEU A N 1
ATOM 2398 C CA . LEU A 1 328 ? -15.242 30.672 30.672 1 95.12 328 LEU A CA 1
ATOM 2399 C C . LEU A 1 328 ? -15.141 31.812 31.688 1 95.12 328 LEU A C 1
ATOM 2401 O O . LEU A 1 328 ? -15.961 31.906 32.594 1 95.12 328 LEU A O 1
ATOM 2405 N N . ALA A 1 329 ? -14.219 32.75 31.422 1 95.81 329 ALA A N 1
ATOM 2406 C CA . ALA A 1 329 ? -14.016 33.875 32.312 1 95.81 329 ALA A CA 1
ATOM 2407 C C . ALA A 1 329 ? -14.922 35.031 31.922 1 95.81 329 ALA A C 1
ATOM 2409 O O . ALA A 1 329 ? -14.875 36.094 32.562 1 95.81 329 ALA A O 1
ATOM 2410 N N . GLY A 1 330 ? -15.711 34.906 30.859 1 95.31 330 GLY A N 1
ATOM 2411 C CA . GLY A 1 330 ? -16.609 35.938 30.422 1 95.31 330 GLY A CA 1
ATOM 2412 C C . GLY A 1 330 ? -15.93 37.031 29.609 1 95.31 330 GLY A C 1
ATOM 2413 O O . GLY A 1 330 ? -16.453 38.156 29.469 1 95.31 330 GLY A O 1
ATOM 2414 N N . LEU A 1 331 ? -14.766 36.719 29.094 1 95.5 331 LEU A N 1
ATOM 2415 C CA . LEU A 1 331 ? -13.961 37.719 28.406 1 95.5 331 LEU A CA 1
ATOM 2416 C C . LEU A 1 331 ? -13.914 37.469 26.906 1 95.5 331 LEU A C 1
ATOM 2418 O O . LEU A 1 331 ? -13.133 38.094 26.188 1 95.5 331 LEU A O 1
ATOM 2422 N N . GLY A 1 332 ? -14.75 36.594 26.359 1 92.38 332 GLY A N 1
ATOM 2423 C CA . GLY A 1 332 ? -14.688 36.156 24.969 1 92.38 332 GLY A CA 1
ATOM 2424 C C . GLY A 1 332 ? -14.992 37.281 23.984 1 92.38 332 GLY A C 1
ATOM 2425 O O . GLY A 1 332 ? -14.375 37.375 22.922 1 92.38 332 GLY A O 1
ATOM 2426 N N . GLY A 1 333 ? -15.797 38.125 24.25 1 93.12 333 GLY A N 1
ATOM 2427 C CA . GLY A 1 333 ? -16.25 39.219 23.375 1 93.12 333 GLY A CA 1
ATOM 2428 C C . GLY A 1 333 ? -15.531 40.531 23.625 1 93.12 333 GLY A C 1
ATOM 2429 O O . GLY A 1 333 ? -15.992 41.594 23.172 1 93.12 333 GLY A O 1
ATOM 2430 N N . ARG A 1 334 ? -14.398 40.406 24.297 1 95 334 ARG A N 1
ATOM 2431 C CA . ARG A 1 334 ? -13.648 41.625 24.641 1 95 334 ARG A CA 1
ATOM 2432 C C . ARG A 1 334 ? -12.258 41.594 24.016 1 95 334 ARG A C 1
ATOM 2434 O O . ARG A 1 334 ? -11.609 40.562 23.969 1 95 334 ARG A O 1
ATOM 2441 N N . GLU A 1 335 ? -11.805 42.719 23.609 1 94.06 335 GLU A N 1
ATOM 2442 C CA . GLU A 1 335 ? -10.43 42.844 23.141 1 94.06 335 GLU A CA 1
ATOM 2443 C C . GLU A 1 335 ? -9.438 42.688 24.297 1 94.06 335 GLU A C 1
ATOM 2445 O O . GLU A 1 335 ? -9.766 42.969 25.438 1 94.06 335 GLU A O 1
ATOM 2450 N N . LEU A 1 336 ? -8.328 42.281 23.953 1 94.12 336 LEU A N 1
ATOM 2451 C CA . LEU A 1 336 ? -7.285 42.188 24.969 1 94.12 336 LEU A CA 1
ATOM 2452 C C . LEU A 1 336 ? -6.848 43.562 25.438 1 94.12 336 LEU A C 1
ATOM 2454 O O . LEU A 1 336 ? -6.664 44.469 24.625 1 94.12 336 LEU A O 1
ATOM 2458 N N . THR A 1 337 ? -6.742 43.688 26.719 1 94.25 337 THR A N 1
ATOM 2459 C CA . THR A 1 337 ? -6.086 44.875 27.25 1 94.25 337 THR A CA 1
ATOM 2460 C C . THR A 1 337 ? -4.586 44.844 26.969 1 94.25 337 THR A C 1
ATOM 2462 O O . THR A 1 337 ? -4.055 43.812 26.547 1 94.25 337 THR A O 1
ATOM 2465 N N . ALA A 1 338 ? -3.914 45.906 27.141 1 91.5 338 ALA A N 1
ATOM 2466 C CA . ALA A 1 338 ? -2.467 45.938 26.938 1 91.5 338 ALA A CA 1
ATOM 2467 C C . ALA A 1 338 ? -1.759 44.906 27.828 1 91.5 338 ALA A C 1
ATOM 2469 O O . ALA A 1 338 ? -0.795 44.281 27.391 1 91.5 338 ALA A O 1
ATOM 2470 N N . GLU A 1 339 ? -2.266 44.844 29.016 1 93.5 339 GLU A N 1
ATOM 2471 C CA . GLU A 1 339 ? -1.685 43.906 29.969 1 93.5 339 GLU A CA 1
ATOM 2472 C C . GLU A 1 339 ? -1.938 42.469 29.531 1 93.5 339 GLU A C 1
ATOM 2474 O O . GLU A 1 339 ? -1.041 41.625 29.594 1 93.5 339 GLU A O 1
ATOM 2479 N N . GLU A 1 340 ? -3.174 42.188 29.141 1 94.38 340 GLU A N 1
ATOM 2480 C CA . GLU A 1 340 ? -3.521 40.844 28.672 1 94.38 340 GLU A CA 1
ATOM 2481 C C . GLU A 1 340 ? -2.725 40.469 27.422 1 94.38 340 GLU A C 1
ATOM 2483 O O . GLU A 1 340 ? -2.34 39.312 27.25 1 94.38 340 GLU A O 1
ATOM 2488 N N . LYS A 1 341 ? -2.561 41.406 26.547 1 93.94 341 LYS A N 1
ATOM 2489 C CA . LYS A 1 341 ? -1.777 41.188 25.328 1 93.94 341 LYS A CA 1
ATOM 2490 C C . LYS A 1 341 ? -0.332 40.844 25.672 1 93.94 341 LYS A C 1
ATOM 2492 O O . LYS A 1 341 ? 0.252 39.938 25.047 1 93.94 341 LYS A O 1
ATOM 2497 N N . SER A 1 342 ? 0.237 41.562 26.547 1 92.75 342 SER A N 1
ATOM 2498 C CA . SER A 1 342 ? 1.595 41.281 27 1 92.75 342 SER A CA 1
ATOM 2499 C C . SER A 1 342 ? 1.704 39.875 27.547 1 92.75 342 SER A C 1
ATOM 2501 O O . SER A 1 342 ? 2.686 39.156 27.297 1 92.75 342 SER A O 1
ATOM 2503 N N . ASP A 1 343 ? 0.74 39.469 28.328 1 96 343 ASP A N 1
ATOM 2504 C CA . ASP A 1 343 ? 0.713 38.125 28.875 1 96 343 ASP A CA 1
ATOM 2505 C C . ASP A 1 343 ? 0.556 37.094 27.75 1 96 343 ASP A C 1
ATOM 2507 O O . ASP A 1 343 ? 1.245 36.062 27.75 1 96 343 ASP A O 1
ATOM 2511 N N . ARG A 1 344 ? -0.358 37.344 26.828 1 96.62 344 ARG A N 1
ATOM 2512 C CA . ARG A 1 344 ? -0.636 36.469 25.703 1 96.62 344 ARG A CA 1
ATOM 2513 C C . ARG A 1 344 ? 0.592 36.281 24.812 1 96.62 344 ARG A C 1
ATOM 2515 O O . ARG A 1 344 ? 0.916 35.156 24.406 1 96.62 344 ARG A O 1
ATOM 2522 N N . TYR A 1 345 ? 1.35 37.344 24.5 1 96.31 345 TYR A N 1
ATOM 2523 C CA . TYR A 1 345 ? 2.496 37.344 23.594 1 96.31 345 TYR A CA 1
ATOM 2524 C C . TYR A 1 345 ? 3.75 36.844 24.312 1 96.31 345 TYR A C 1
ATOM 2526 O O . TYR A 1 345 ? 4.719 36.438 23.672 1 96.31 345 TYR A O 1
ATOM 2534 N N . GLY A 1 346 ? 3.758 36.938 25.609 1 94.88 346 GLY A N 1
ATOM 2535 C CA . GLY A 1 346 ? 4.926 36.562 26.391 1 94.88 346 GLY A CA 1
ATOM 2536 C C . GLY A 1 346 ? 4.766 35.25 27.141 1 94.88 346 GLY A C 1
ATOM 2537 O O . GLY A 1 346 ? 5.094 34.188 26.609 1 94.88 346 GLY A O 1
ATOM 2538 N N . ARG A 1 347 ? 4.141 35.406 28.328 1 96.12 347 ARG A N 1
ATOM 2539 C CA . ARG A 1 347 ? 4.059 34.25 29.25 1 96.12 347 ARG A CA 1
ATOM 2540 C C . ARG A 1 347 ? 3.334 33.094 28.594 1 96.12 347 ARG A C 1
ATOM 2542 O O . ARG A 1 347 ? 3.785 31.953 28.688 1 96.12 347 ARG A O 1
ATOM 2549 N N . PHE A 1 348 ? 2.211 33.312 28.047 1 97.25 348 PHE A N 1
ATOM 2550 C CA . PHE A 1 348 ? 1.448 32.25 27.438 1 97.25 348 PHE A CA 1
ATOM 2551 C C . PHE A 1 348 ? 2.248 31.578 26.312 1 97.25 348 PHE A C 1
ATOM 2553 O O . PHE A 1 348 ? 2.287 30.344 26.219 1 97.25 348 PHE A O 1
ATOM 2560 N N . MET A 1 349 ? 2.838 32.375 25.422 1 97.56 349 MET A N 1
ATOM 2561 C CA . MET A 1 349 ? 3.604 31.828 24.312 1 97.56 349 MET A CA 1
ATOM 2562 C C . MET A 1 349 ? 4.773 30.984 24.812 1 97.56 349 MET A C 1
ATOM 2564 O O . MET A 1 349 ? 5.074 29.922 24.266 1 97.56 349 MET A O 1
ATOM 2568 N N . GLU A 1 350 ? 5.441 31.453 25.797 1 96.94 350 GLU A N 1
ATOM 2569 C CA . GLU A 1 350 ? 6.539 30.688 26.391 1 96.94 350 GLU A CA 1
ATOM 2570 C C . GLU A 1 350 ? 6.059 29.328 26.906 1 96.94 350 GLU A C 1
ATOM 2572 O O . GLU A 1 350 ? 6.707 28.312 26.688 1 96.94 350 GLU A O 1
ATOM 2577 N N . MET A 1 351 ? 5 29.406 27.641 1 97.25 351 MET A N 1
ATOM 2578 C CA . MET A 1 351 ? 4.438 28.172 28.172 1 97.25 351 MET A CA 1
ATOM 2579 C C . MET A 1 351 ? 4.02 27.234 27.062 1 97.25 351 MET A C 1
ATOM 2581 O O . MET A 1 351 ? 4.367 26.047 27.078 1 97.25 351 MET A O 1
ATOM 2585 N N . ALA A 1 352 ? 3.229 27.734 26.047 1 97.81 352 ALA A N 1
ATOM 2586 C CA . ALA A 1 352 ? 2.719 26.938 24.938 1 97.81 352 ALA A CA 1
ATOM 2587 C C . ALA A 1 352 ? 3.861 26.312 24.141 1 97.81 352 ALA A C 1
ATOM 2589 O O . ALA A 1 352 ? 3.816 25.141 23.781 1 97.81 352 ALA A O 1
ATOM 2590 N N . MET A 1 353 ? 4.883 27.047 23.844 1 97.5 353 MET A N 1
ATOM 2591 C CA . MET A 1 353 ? 6.035 26.562 23.094 1 97.5 353 MET A CA 1
ATOM 2592 C C . MET A 1 353 ? 6.82 25.531 23.906 1 97.5 353 MET A C 1
ATOM 2594 O O . MET A 1 353 ? 7.379 24.594 23.359 1 97.5 353 MET A O 1
ATOM 2598 N N . GLY A 1 354 ? 6.902 25.797 25.203 1 96.62 354 GLY A N 1
ATOM 2599 C CA . GLY A 1 354 ? 7.559 24.844 26.062 1 96.62 354 GLY A CA 1
ATOM 2600 C C . GLY A 1 354 ? 6.91 23.469 26.031 1 96.62 354 GLY A C 1
ATOM 2601 O O . GLY A 1 354 ? 7.602 22.453 25.906 1 96.62 354 GLY A O 1
ATOM 2602 N N . VAL A 1 355 ? 5.582 23.453 26.172 1 96.38 355 VAL A N 1
ATOM 2603 C CA . VAL A 1 355 ? 4.828 22.203 26.125 1 96.38 355 VAL A CA 1
ATOM 2604 C C . VAL A 1 355 ? 5.012 21.547 24.75 1 96.38 355 VAL A C 1
ATOM 2606 O O . VAL A 1 355 ? 5.195 20.328 24.672 1 96.38 355 VAL A O 1
ATOM 2609 N N . SER A 1 356 ? 4.938 22.344 23.719 1 97.94 356 SER A N 1
ATOM 2610 C CA . SER A 1 356 ? 5.082 21.844 22.359 1 97.94 356 SER A CA 1
ATOM 2611 C C . SER A 1 356 ? 6.465 21.25 22.125 1 97.94 356 SER A C 1
ATOM 2613 O O . SER A 1 356 ? 6.598 20.203 21.484 1 97.94 356 SER A O 1
ATOM 2615 N N . ALA A 1 357 ? 7.492 21.906 22.641 1 96.94 357 ALA A N 1
ATOM 2616 C CA . ALA A 1 357 ? 8.867 21.406 22.531 1 96.94 357 ALA A CA 1
ATOM 2617 C C . ALA A 1 357 ? 9.031 20.078 23.25 1 96.94 357 ALA A C 1
ATOM 2619 O O . ALA A 1 357 ? 9.719 19.172 22.766 1 96.94 357 ALA A O 1
ATOM 2620 N N . ARG A 1 358 ? 8.461 19.969 24.391 1 96.94 358 ARG A N 1
ATOM 2621 C CA . ARG A 1 358 ? 8.531 18.719 25.141 1 96.94 358 ARG A CA 1
ATOM 2622 C C . ARG A 1 358 ? 7.824 17.594 24.406 1 96.94 358 ARG A C 1
ATOM 2624 O O . ARG A 1 358 ? 8.297 16.453 24.391 1 96.94 358 ARG A O 1
ATOM 2631 N N . ALA A 1 359 ? 6.652 17.906 23.844 1 97 359 ALA A N 1
ATOM 2632 C CA . ALA A 1 359 ? 5.934 16.906 23.047 1 97 359 ALA A CA 1
ATOM 2633 C C . ALA A 1 359 ? 6.777 16.438 21.875 1 97 359 ALA A C 1
ATOM 2635 O O . ALA A 1 359 ? 6.867 15.227 21.609 1 97 359 ALA A O 1
ATOM 2636 N N . ALA A 1 360 ? 7.375 17.375 21.156 1 96.56 360 ALA A N 1
ATOM 2637 C CA . ALA A 1 360 ? 8.227 17.047 20.016 1 96.56 360 ALA A CA 1
ATOM 2638 C C . ALA A 1 360 ? 9.43 16.219 20.453 1 96.56 360 ALA A C 1
ATOM 2640 O O . ALA A 1 360 ? 9.852 15.305 19.734 1 96.56 360 ALA A O 1
ATOM 2641 N N . ALA A 1 361 ? 9.961 16.547 21.578 1 95.75 361 ALA A N 1
ATOM 2642 C CA . ALA A 1 361 ? 11.094 15.797 22.125 1 95.75 361 ALA A CA 1
ATOM 2643 C C . ALA A 1 361 ? 10.727 14.336 22.375 1 95.75 361 ALA A C 1
ATOM 2645 O O . ALA A 1 361 ? 11.516 13.43 22.094 1 95.75 361 ALA A O 1
ATOM 2646 N N . ARG A 1 362 ? 9.555 14.133 22.969 1 95.44 362 ARG A N 1
ATOM 2647 C CA . ARG A 1 362 ? 9.086 12.773 23.203 1 95.44 362 ARG A CA 1
ATOM 2648 C C . ARG A 1 362 ? 8.883 12.031 21.891 1 95.44 362 ARG A C 1
ATOM 2650 O O . ARG A 1 362 ? 9.172 10.836 21.781 1 95.44 362 ARG A O 1
ATOM 2657 N N . CYS A 1 363 ? 8.359 12.703 20.922 1 95.12 363 CYS A N 1
ATOM 2658 C CA . CYS A 1 363 ? 8.094 12.141 19.609 1 95.12 363 CYS A CA 1
ATOM 2659 C C . CYS A 1 363 ? 9.367 11.594 18.984 1 95.12 363 CYS A C 1
ATOM 2661 O O . CYS A 1 363 ? 9.383 10.477 18.453 1 95.12 363 CYS A O 1
ATOM 2663 N N . VAL A 1 364 ? 10.492 12.273 19.078 1 93.56 364 VAL A N 1
ATOM 2664 C CA . VAL A 1 364 ? 11.711 11.914 18.344 1 93.56 364 VAL A CA 1
ATOM 2665 C C . VAL A 1 364 ? 12.398 10.742 19.047 1 93.56 364 VAL A C 1
ATOM 2667 O O . VAL A 1 364 ? 13.312 10.125 18.484 1 93.56 364 VAL A O 1
ATOM 2670 N N . GLU A 1 365 ? 11.938 10.43 20.25 1 93.94 365 GLU A N 1
ATOM 2671 C CA . GLU A 1 365 ? 12.516 9.328 21.016 1 93.94 365 GLU A CA 1
ATOM 2672 C C . GLU A 1 365 ? 11.898 7.996 20.609 1 93.94 365 GLU A C 1
ATOM 2674 O O . GLU A 1 365 ? 12.336 6.938 21.078 1 93.94 365 GLU A O 1
ATOM 2679 N N . ARG A 1 366 ? 10.984 8.062 19.75 1 89.88 366 ARG A N 1
ATOM 2680 C CA . ARG A 1 366 ? 10.273 6.871 19.312 1 89.88 366 ARG A CA 1
ATOM 2681 C C . ARG A 1 366 ? 10.32 6.734 17.797 1 89.88 366 ARG A C 1
ATOM 2683 O O . ARG A 1 366 ? 10.492 7.727 17.078 1 89.88 366 ARG A O 1
ATOM 2690 N N . GLN A 1 367 ? 10.156 5.508 17.328 1 82.19 367 GLN A N 1
ATOM 2691 C CA . GLN A 1 367 ? 10.141 5.266 15.891 1 82.19 367 GLN A CA 1
ATOM 2692 C C . GLN A 1 367 ? 8.727 5.402 15.336 1 82.19 367 GLN A C 1
ATOM 2694 O O . GLN A 1 367 ? 7.758 4.969 15.961 1 82.19 367 GLN A O 1
ATOM 2699 N N . GLY A 1 368 ? 8.727 5.941 14.109 1 78.5 368 GLY A N 1
ATOM 2700 C CA . GLY A 1 368 ? 7.445 6.027 13.43 1 78.5 368 GLY A CA 1
ATOM 2701 C C . GLY A 1 368 ? 6.941 7.453 13.289 1 78.5 368 GLY A C 1
ATOM 2702 O O . GLY A 1 368 ? 7.531 8.383 13.844 1 78.5 368 GLY A O 1
ATOM 2703 N N . ALA A 1 369 ? 5.895 7.57 12.523 1 81.25 369 ALA A N 1
ATOM 2704 C CA . ALA A 1 369 ? 5.266 8.875 12.367 1 81.25 369 ALA A CA 1
ATOM 2705 C C . ALA A 1 369 ? 4.168 9.086 13.406 1 81.25 369 ALA A C 1
ATOM 2707 O O . ALA A 1 369 ? 4.453 9.461 14.547 1 81.25 369 ALA A O 1
ATOM 2708 N N . MET A 1 370 ? 2.947 8.648 13.219 1 90.12 370 MET A N 1
ATOM 2709 C CA . MET A 1 370 ? 1.825 8.859 14.133 1 90.12 370 MET A CA 1
ATOM 2710 C C . MET A 1 370 ? 2.018 8.078 15.422 1 90.12 370 MET A C 1
ATOM 2712 O O . MET A 1 370 ? 1.609 8.523 16.5 1 90.12 370 MET A O 1
ATOM 2716 N N . ASP A 1 371 ? 2.717 6.965 15.336 1 88.5 371 ASP A N 1
ATOM 2717 C CA . ASP A 1 371 ? 2.902 6.098 16.5 1 88.5 371 ASP A CA 1
ATOM 2718 C C . ASP A 1 371 ? 3.803 6.758 17.531 1 88.5 371 ASP A C 1
ATOM 2720 O O . ASP A 1 371 ? 3.721 6.445 18.719 1 88.5 371 ASP A O 1
ATOM 2724 N N . SER A 1 372 ? 4.613 7.641 17.094 1 92.69 372 SER A N 1
ATOM 2725 C CA . SER A 1 372 ? 5.594 8.25 17.984 1 92.69 372 SER A CA 1
ATOM 2726 C C . SER A 1 372 ? 5.008 9.453 18.719 1 92.69 372 SER A C 1
ATOM 2728 O O . SER A 1 372 ? 5.598 9.953 19.672 1 92.69 372 SER A O 1
ATOM 2730 N N . ILE A 1 373 ? 3.871 9.938 18.297 1 96.69 373 ILE A N 1
ATOM 2731 C CA . ILE A 1 373 ? 3.266 11.133 18.875 1 96.69 373 ILE A CA 1
ATOM 2732 C C . ILE A 1 373 ? 2.789 10.836 20.297 1 96.69 373 ILE A C 1
ATOM 2734 O O . ILE A 1 373 ? 2.018 9.906 20.516 1 96.69 373 ILE A O 1
ATOM 2738 N N . PRO A 1 374 ? 3.189 11.641 21.25 1 96.38 374 PRO A N 1
ATOM 2739 C CA . PRO A 1 374 ? 2.91 11.328 22.656 1 96.38 374 PRO A CA 1
ATOM 2740 C C . PRO A 1 374 ? 1.489 11.703 23.078 1 96.38 374 PRO A C 1
ATOM 2742 O O . PRO A 1 374 ? 0.863 12.562 22.438 1 96.38 374 PRO A O 1
ATOM 2745 N N . TRP A 1 375 ? 1.077 11.047 24.109 1 95.75 375 TRP A N 1
ATOM 2746 C CA . TRP A 1 375 ? -0.156 11.406 24.812 1 95.75 375 TRP A CA 1
ATOM 2747 C C . TRP A 1 375 ? 0.102 12.484 25.859 1 95.75 375 TRP A C 1
ATOM 2749 O O . TRP A 1 375 ? 1.252 12.734 26.219 1 95.75 375 TRP A O 1
ATOM 2759 N N . GLU A 1 376 ? -0.961 13.086 26.281 1 95 376 GLU A N 1
ATOM 2760 C CA . GLU A 1 376 ? -0.896 14.18 27.234 1 95 376 GLU A CA 1
ATOM 2761 C C . GLU A 1 376 ? -0.088 13.789 28.469 1 95 376 GLU A C 1
ATOM 2763 O O . GLU A 1 376 ? 0.752 14.562 28.938 1 95 376 GLU A O 1
ATOM 2768 N N . ASP A 1 377 ? -0.272 12.602 28.984 1 93 377 ASP A N 1
ATOM 2769 C CA . ASP A 1 377 ? 0.317 12.172 30.25 1 93 377 ASP A CA 1
ATOM 2770 C C . ASP A 1 377 ? 1.773 11.75 30.062 1 93 377 ASP A C 1
ATOM 2772 O O . ASP A 1 377 ? 2.467 11.445 31.031 1 93 377 ASP A O 1
ATOM 2776 N N . GLU A 1 378 ? 2.26 11.773 28.875 1 92.69 378 GLU A N 1
ATOM 2777 C CA . GLU A 1 378 ? 3.645 11.422 28.578 1 92.69 378 GLU A CA 1
ATOM 2778 C C . GLU A 1 378 ? 4.523 12.672 28.484 1 92.69 378 GLU A C 1
ATOM 2780 O O . GLU A 1 378 ? 5.75 12.57 28.406 1 92.69 378 GLU A O 1
ATOM 2785 N N . ILE A 1 379 ? 3.891 13.797 28.438 1 92.25 379 ILE A N 1
ATOM 2786 C CA . ILE A 1 379 ? 4.602 15.055 28.234 1 92.25 379 ILE A CA 1
ATOM 2787 C C . ILE A 1 379 ? 4.961 15.672 29.578 1 92.25 379 ILE A C 1
ATOM 2789 O O . ILE A 1 379 ? 6.047 16.234 29.734 1 92.25 379 ILE A O 1
ATOM 2793 N N . MET B 1 1 ? -18.828 -31.703 -12.164 1 88.38 1 MET B N 1
ATOM 2794 C CA . MET B 1 1 ? -18.062 -30.531 -12.57 1 88.38 1 MET B CA 1
ATOM 2795 C C . MET B 1 1 ? -16.609 -30.625 -12.109 1 88.38 1 MET B C 1
ATOM 2797 O O . MET B 1 1 ? -16.344 -31 -10.961 1 88.38 1 MET B O 1
ATOM 2801 N N . ALA B 1 2 ? -15.648 -30.406 -13.039 1 95 2 ALA B N 1
ATOM 2802 C CA . ALA B 1 2 ? -14.227 -30.484 -12.695 1 95 2 ALA B CA 1
ATOM 2803 C C . ALA B 1 2 ? -13.82 -29.344 -11.773 1 95 2 ALA B C 1
ATOM 2805 O O . ALA B 1 2 ? -14.344 -28.234 -11.883 1 95 2 ALA B O 1
ATOM 2806 N N . THR B 1 3 ? -12.969 -29.609 -10.844 1 97.62 3 THR B N 1
ATOM 2807 C CA . THR B 1 3 ? -12.523 -28.609 -9.875 1 97.62 3 THR B CA 1
ATOM 2808 C C . THR B 1 3 ? -11.016 -28.422 -9.938 1 97.62 3 THR B C 1
ATOM 2810 O O . THR B 1 3 ? -10.266 -29.406 -10.039 1 97.62 3 THR B O 1
ATOM 2813 N N . ILE B 1 4 ? -10.602 -27.172 -9.969 1 98.75 4 ILE B N 1
ATOM 2814 C CA . ILE B 1 4 ? -9.188 -26.812 -9.867 1 98.75 4 ILE B CA 1
ATOM 2815 C C . ILE B 1 4 ? -8.945 -26.094 -8.531 1 98.75 4 ILE B C 1
ATOM 2817 O O . ILE B 1 4 ? -9.664 -25.172 -8.172 1 98.75 4 ILE B O 1
ATOM 2821 N N . ARG B 1 5 ? -7.996 -26.547 -7.75 1 98.81 5 ARG B N 1
ATOM 2822 C CA . ARG B 1 5 ? -7.523 -25.891 -6.543 1 98.81 5 ARG B CA 1
ATOM 2823 C C . ARG B 1 5 ? -6.141 -25.281 -6.754 1 98.81 5 ARG B C 1
ATOM 2825 O O . ARG B 1 5 ? -5.176 -26 -7.02 1 98.81 5 ARG B O 1
ATOM 2832 N N . VAL B 1 6 ? -6.113 -24 -6.754 1 98.88 6 VAL B N 1
ATOM 2833 C CA . VAL B 1 6 ? -4.836 -23.312 -6.844 1 98.88 6 VAL B CA 1
ATOM 2834 C C . VAL B 1 6 ? -4.309 -23.016 -5.445 1 98.88 6 VAL B C 1
ATOM 2836 O O . VAL B 1 6 ? -5.012 -22.422 -4.621 1 98.88 6 VAL B O 1
ATOM 2839 N N . ILE B 1 7 ? -3.098 -23.438 -5.141 1 98.88 7 ILE B N 1
ATOM 2840 C CA . ILE B 1 7 ? -2.449 -23.203 -3.854 1 98.88 7 ILE B CA 1
ATOM 2841 C C . ILE B 1 7 ? -1.226 -22.312 -4.043 1 98.88 7 ILE B C 1
ATOM 2843 O O . ILE B 1 7 ? -0.24 -22.719 -4.66 1 98.88 7 ILE B O 1
ATOM 2847 N N . GLY B 1 8 ? -1.317 -21.078 -3.535 1 98.5 8 GLY B N 1
ATOM 2848 C CA . GLY B 1 8 ? -0.174 -20.219 -3.789 1 98.5 8 GLY B CA 1
ATOM 2849 C C . GLY B 1 8 ? -0.368 -18.812 -3.277 1 98.5 8 GLY B C 1
ATOM 2850 O O . GLY B 1 8 ? -1.029 -18.594 -2.26 1 98.5 8 GLY B O 1
ATOM 2851 N N . SER B 1 9 ? 0.298 -17.906 -3.898 1 98.5 9 SER B N 1
ATOM 2852 C CA . SER B 1 9 ? 0.47 -16.562 -3.365 1 98.5 9 SER B CA 1
ATOM 2853 C C . SER B 1 9 ? -0.658 -15.641 -3.818 1 98.5 9 SER B C 1
ATOM 2855 O O . SER B 1 9 ? -1.234 -15.836 -4.891 1 98.5 9 SER B O 1
ATOM 2857 N N . LEU B 1 10 ? -0.985 -14.719 -3.018 1 98.56 10 LEU B N 1
ATOM 2858 C CA . LEU B 1 10 ? -1.807 -13.539 -3.271 1 98.56 10 LEU B CA 1
ATOM 2859 C C . LEU B 1 10 ? -1.051 -12.258 -2.922 1 98.56 10 LEU B C 1
ATOM 2861 O O . LEU B 1 10 ? -0.596 -12.094 -1.787 1 98.56 10 LEU B O 1
ATOM 2865 N N . ASN B 1 11 ? -0.894 -11.367 -3.895 1 97.44 11 ASN B N 1
ATOM 2866 C CA . ASN B 1 11 ? -0.141 -10.133 -3.676 1 97.44 11 ASN B CA 1
ATOM 2867 C C . ASN B 1 11 ? -0.953 -8.906 -4.07 1 97.44 11 ASN B C 1
ATOM 2869 O O . ASN B 1 11 ? -1.859 -8.992 -4.902 1 97.44 11 ASN B O 1
ATOM 2873 N N . ALA B 1 12 ? -0.69 -7.824 -3.426 1 97.06 12 ALA B N 1
ATOM 2874 C CA . ALA B 1 12 ? -1.036 -6.504 -3.947 1 97.06 12 ALA B CA 1
ATOM 2875 C C . ALA B 1 12 ? 0.168 -5.844 -4.609 1 97.06 12 ALA B C 1
ATOM 2877 O O . ALA B 1 12 ? 1.218 -5.68 -3.984 1 97.06 12 ALA B O 1
ATOM 2878 N N . ASP B 1 13 ? 0.037 -5.531 -5.828 1 95.44 13 ASP B N 1
ATOM 2879 C CA . ASP B 1 13 ? 1.093 -4.836 -6.559 1 95.44 13 ASP B CA 1
ATOM 2880 C C . ASP B 1 13 ? 0.886 -3.324 -6.516 1 95.44 13 ASP B C 1
ATOM 2882 O O . ASP B 1 13 ? -0.14 -2.818 -6.977 1 95.44 13 ASP B O 1
ATOM 2886 N N . MET B 1 14 ? 1.8 -2.656 -5.969 1 95.69 14 MET B N 1
ATOM 2887 C CA . MET B 1 14 ? 1.752 -1.201 -5.859 1 95.69 14 MET B CA 1
ATOM 2888 C C . MET B 1 14 ? 2.707 -0.547 -6.852 1 95.69 14 MET B C 1
ATOM 2890 O O . MET B 1 14 ? 3.924 -0.706 -6.742 1 95.69 14 MET B O 1
ATOM 2894 N N . VAL B 1 15 ? 2.17 0.261 -7.746 1 93.5 15 VAL B N 1
ATOM 2895 C CA . VAL B 1 15 ? 2.963 0.777 -8.859 1 93.5 15 VAL B CA 1
ATOM 2896 C C . VAL B 1 15 ? 3.039 2.301 -8.773 1 93.5 15 VAL B C 1
ATOM 2898 O O . VAL B 1 15 ? 2.012 2.98 -8.781 1 93.5 15 VAL B O 1
ATOM 2901 N N . SER B 1 16 ? 4.164 2.826 -8.609 1 95.75 16 SER B N 1
ATOM 2902 C CA . SER B 1 16 ? 4.441 4.258 -8.711 1 95.75 16 SER B CA 1
ATOM 2903 C C . SER B 1 16 ? 5.219 4.582 -9.984 1 95.75 16 SER B C 1
ATOM 2905 O O . SER B 1 16 ? 6.324 4.074 -10.188 1 95.75 16 SER B O 1
ATOM 2907 N N . VAL B 1 17 ? 4.629 5.391 -10.836 1 94.19 17 VAL B N 1
ATOM 2908 C CA . VAL B 1 17 ? 5.328 5.879 -12.016 1 94.19 17 VAL B CA 1
ATOM 2909 C C . VAL B 1 17 ? 5.93 7.254 -11.734 1 94.19 17 VAL B C 1
ATOM 2911 O O . VAL B 1 17 ? 5.227 8.164 -11.297 1 94.19 17 VAL B O 1
ATOM 2914 N N . THR B 1 18 ? 7.199 7.398 -11.875 1 94.56 18 THR B N 1
ATOM 2915 C CA . THR B 1 18 ? 7.906 8.648 -11.609 1 94.56 18 THR B CA 1
ATOM 2916 C C . THR B 1 18 ? 8.68 9.102 -12.844 1 94.56 18 THR B C 1
ATOM 2918 O O . THR B 1 18 ? 9 8.289 -13.719 1 94.56 18 THR B O 1
ATOM 2921 N N . PRO B 1 19 ? 8.891 10.422 -12.977 1 92.69 19 PRO B N 1
ATOM 2922 C CA . PRO B 1 19 ? 9.672 10.898 -14.117 1 92.69 19 PRO B CA 1
ATOM 2923 C C . PRO B 1 19 ? 11.102 10.352 -14.125 1 92.69 19 PRO B C 1
ATOM 2925 O O . PRO B 1 19 ? 11.695 10.18 -15.195 1 92.69 19 PRO B O 1
ATOM 2928 N N . ARG B 1 20 ? 11.688 10.125 -12.977 1 90 20 ARG B N 1
ATOM 2929 C CA . ARG B 1 20 ? 12.977 9.492 -12.75 1 90 20 ARG B CA 1
ATOM 2930 C C . ARG B 1 20 ? 13.023 8.805 -11.391 1 90 20 ARG B C 1
ATOM 2932 O O . ARG B 1 20 ? 12.094 8.938 -10.594 1 90 20 ARG B O 1
ATOM 2939 N N . PHE B 1 21 ? 14.023 8 -11.211 1 88.81 21 PHE B N 1
ATOM 2940 C CA . PHE B 1 21 ? 14.195 7.387 -9.898 1 88.81 21 PHE B CA 1
ATOM 2941 C C . PHE B 1 21 ? 14.758 8.391 -8.906 1 88.81 21 PHE B C 1
ATOM 2943 O O . PHE B 1 21 ? 15.641 9.188 -9.242 1 88.81 21 PHE B O 1
ATOM 2950 N N . PRO B 1 22 ? 14.203 8.5 -7.734 1 90.25 22 PRO B N 1
ATOM 2951 C CA . PRO B 1 22 ? 14.695 9.484 -6.766 1 90.25 22 PRO B CA 1
ATOM 2952 C C . PRO B 1 22 ? 16.109 9.195 -6.293 1 90.25 22 PRO B C 1
ATOM 2954 O O . PRO B 1 22 ? 16.5 8.031 -6.152 1 90.25 22 PRO B O 1
ATOM 2957 N N . ASP B 1 23 ? 16.844 10.227 -5.996 1 88.69 23 ASP B N 1
ATOM 2958 C CA . ASP B 1 23 ? 18.156 10.117 -5.371 1 88.69 23 ASP B CA 1
ATOM 2959 C C . ASP B 1 23 ? 18.031 9.836 -3.877 1 88.69 23 ASP B C 1
ATOM 2961 O O . ASP B 1 23 ? 16.953 9.969 -3.299 1 88.69 23 ASP B O 1
ATOM 2965 N N . PRO B 1 24 ? 19.172 9.367 -3.273 1 86.31 24 PRO B N 1
ATOM 2966 C CA . PRO B 1 24 ? 19.125 9.148 -1.826 1 86.31 24 PRO B CA 1
ATOM 2967 C C . PRO B 1 24 ? 18.609 10.367 -1.061 1 86.31 24 PRO B C 1
ATOM 2969 O O . PRO B 1 24 ? 19.047 11.492 -1.327 1 86.31 24 PRO B O 1
ATOM 2972 N N . GLY B 1 25 ? 17.734 10.227 -0.215 1 83.31 25 GLY B N 1
ATOM 2973 C CA . GLY B 1 25 ? 17.219 11.297 0.629 1 83.31 25 GLY B CA 1
ATOM 2974 C C . GLY B 1 25 ? 16.172 12.156 -0.066 1 83.31 25 GLY B C 1
ATOM 2975 O O . GLY B 1 25 ? 15.656 13.109 0.522 1 83.31 25 GLY B O 1
ATOM 2976 N N . GLU B 1 26 ? 15.781 11.773 -1.23 1 88.62 26 GLU B N 1
ATOM 2977 C CA . GLU B 1 26 ? 14.914 12.633 -2.031 1 88.62 26 GLU B CA 1
ATOM 2978 C C . GLU B 1 26 ? 13.469 12.156 -1.986 1 88.62 26 GLU B C 1
ATOM 2980 O O . GLU B 1 26 ? 13.211 10.945 -1.945 1 88.62 26 GLU B O 1
ATOM 2985 N N . THR B 1 27 ? 12.562 13.109 -1.947 1 88.75 27 THR B N 1
ATOM 2986 C CA . THR B 1 27 ? 11.148 12.867 -2.188 1 88.75 27 THR B CA 1
ATOM 2987 C C . THR B 1 27 ? 10.75 13.305 -3.592 1 88.75 27 THR B C 1
ATOM 2989 O O . THR B 1 27 ? 10.969 14.461 -3.971 1 88.75 27 THR B O 1
ATOM 2992 N N . ILE B 1 28 ? 10.25 12.391 -4.355 1 93.31 28 ILE B N 1
ATOM 2993 C CA . ILE B 1 28 ? 9.789 12.719 -5.699 1 93.31 28 ILE B CA 1
ATOM 2994 C C . ILE B 1 28 ? 8.289 12.453 -5.812 1 93.31 28 ILE B C 1
ATOM 2996 O O . ILE B 1 28 ? 7.77 11.523 -5.191 1 93.31 28 ILE B O 1
ATOM 3000 N N . THR B 1 29 ? 7.617 13.297 -6.539 1 93.44 29 THR B N 1
ATOM 3001 C CA . THR B 1 29 ? 6.191 13.102 -6.762 1 93.44 29 THR B CA 1
ATOM 3002 C C . THR B 1 29 ? 5.949 12.156 -7.934 1 93.44 29 THR B C 1
ATOM 3004 O O . THR B 1 29 ? 6.543 12.312 -9 1 93.44 29 THR B O 1
ATOM 3007 N N . SER B 1 30 ? 5.113 11.203 -7.703 1 95.5 30 SER B N 1
ATOM 3008 C CA . SER B 1 30 ? 4.766 10.266 -8.766 1 95.5 30 SER B CA 1
ATOM 3009 C C . SER B 1 30 ? 3.836 10.906 -9.789 1 95.5 30 SER B C 1
ATOM 3011 O O . SER B 1 30 ? 2.979 11.711 -9.438 1 95.5 30 SER B O 1
ATOM 3013 N N . THR B 1 31 ? 4.016 10.547 -11.031 1 93.5 31 THR B N 1
ATOM 3014 C CA . THR B 1 31 ? 3.1 10.969 -12.086 1 93.5 31 THR B CA 1
ATOM 3015 C C . THR B 1 31 ? 1.805 10.164 -12.031 1 93.5 31 THR B C 1
ATOM 3017 O O . THR B 1 31 ? 0.741 10.664 -12.398 1 93.5 31 THR B O 1
ATOM 3020 N N . SER B 1 32 ? 2.004 8.977 -11.609 1 92.56 32 SER B N 1
ATOM 3021 C CA . SER B 1 32 ? 0.835 8.117 -11.43 1 92.56 32 SER B CA 1
ATOM 3022 C C . SER B 1 32 ? 1.085 7.07 -10.352 1 92.56 32 SER B C 1
ATOM 3024 O O . SER B 1 32 ? 2.232 6.711 -10.078 1 92.56 32 SER B O 1
ATOM 3026 N N . TYR B 1 33 ? -0.033 6.645 -9.711 1 95.12 33 TYR B N 1
ATOM 3027 C CA . TYR B 1 33 ? -0.025 5.586 -8.711 1 95.12 33 TYR B CA 1
ATOM 3028 C C . TYR B 1 33 ? -1.285 4.73 -8.812 1 95.12 33 TYR B C 1
ATOM 3030 O O . TYR B 1 33 ? -2.387 5.258 -8.977 1 95.12 33 TYR B O 1
ATOM 3038 N N . PHE B 1 34 ? -1.099 3.428 -8.703 1 93.69 34 PHE B N 1
ATOM 3039 C CA . PHE B 1 34 ? -2.248 2.533 -8.648 1 93.69 34 PHE B CA 1
ATOM 3040 C C . PHE B 1 34 ? -1.867 1.199 -8.016 1 93.69 34 PHE B C 1
ATOM 3042 O O . PHE B 1 34 ? -0.684 0.863 -7.93 1 93.69 34 PHE B O 1
ATOM 3049 N N . THR B 1 35 ? -2.811 0.522 -7.477 1 94.69 35 THR B N 1
ATOM 3050 C CA . THR B 1 35 ? -2.65 -0.822 -6.934 1 94.69 35 THR B CA 1
ATOM 3051 C C . THR B 1 35 ? -3.393 -1.845 -7.789 1 94.69 35 THR B C 1
ATOM 3053 O O . THR B 1 35 ? -4.48 -1.564 -8.297 1 94.69 35 THR B O 1
ATOM 3056 N N . SER B 1 36 ? -2.824 -2.934 -7.969 1 94.38 36 SER B N 1
ATOM 3057 C CA . SER B 1 36 ? -3.461 -4.027 -8.695 1 94.38 36 SER B CA 1
ATOM 3058 C C . SER B 1 36 ? -3.277 -5.355 -7.969 1 94.38 36 SER B C 1
ATOM 3060 O O . SER B 1 36 ? -2.352 -5.504 -7.164 1 94.38 36 SER B O 1
ATOM 3062 N N . ALA B 1 37 ? -4.238 -6.238 -8.164 1 96.25 37 ALA B N 1
ATOM 3063 C CA . ALA B 1 37 ? -4.125 -7.582 -7.609 1 96.25 37 ALA B CA 1
ATOM 3064 C C . ALA B 1 37 ? -3.035 -8.383 -8.32 1 96.25 37 ALA B C 1
ATOM 3066 O O . ALA B 1 37 ? -2.881 -8.281 -9.539 1 96.25 37 ALA B O 1
ATOM 3067 N N . GLY B 1 38 ? -2.246 -9.109 -7.523 1 95.62 38 GLY B N 1
ATOM 3068 C CA . GLY B 1 38 ? -1.175 -9.922 -8.086 1 95.62 38 GLY B CA 1
ATOM 3069 C C . GLY B 1 38 ? -0.878 -11.164 -7.266 1 95.62 38 GLY B C 1
ATOM 3070 O O . GLY B 1 38 ? -1.706 -11.594 -6.461 1 95.62 38 GLY B O 1
ATOM 3071 N N . GLY B 1 39 ? 0.356 -11.695 -7.52 1 95.56 39 GLY B N 1
ATOM 3072 C CA . GLY B 1 39 ? 0.719 -13 -6.988 1 95.56 39 GLY B CA 1
ATOM 3073 C C . GLY B 1 39 ? 0.548 -14.117 -7.996 1 95.56 39 GLY B C 1
ATOM 3074 O O . GLY B 1 39 ? -0.509 -14.25 -8.617 1 95.56 39 GLY B O 1
ATOM 3075 N N . LYS B 1 40 ? 1.548 -14.844 -8.102 1 96.62 40 LYS B N 1
ATOM 3076 C CA . LYS B 1 40 ? 1.493 -15.898 -9.117 1 96.62 40 LYS B CA 1
ATOM 3077 C C . LYS B 1 40 ? 0.314 -16.828 -8.875 1 96.62 40 LYS B C 1
ATOM 3079 O O . LYS B 1 40 ? -0.341 -17.266 -9.828 1 96.62 40 LYS B O 1
ATOM 3084 N N . GLY B 1 41 ? 0.127 -17.25 -7.648 1 98.19 41 GLY B N 1
ATOM 3085 C CA . GLY B 1 41 ? -1.027 -18.078 -7.336 1 98.19 41 GLY B CA 1
ATOM 3086 C C . GLY B 1 41 ? -2.344 -17.438 -7.742 1 98.19 41 GLY B C 1
ATOM 3087 O O . GLY B 1 41 ? -3.152 -18.062 -8.438 1 98.19 41 GLY B O 1
ATOM 3088 N N . ALA B 1 42 ? -2.547 -16.25 -7.348 1 98.5 42 ALA B N 1
ATOM 3089 C CA . ALA B 1 42 ? -3.779 -15.531 -7.664 1 98.5 42 ALA B CA 1
ATOM 3090 C C . ALA B 1 42 ? -3.92 -15.32 -9.172 1 98.5 42 ALA B C 1
ATOM 3092 O O . ALA B 1 42 ? -5.016 -15.453 -9.719 1 98.5 42 ALA B O 1
ATOM 3093 N N . ASN B 1 43 ? -2.865 -14.93 -9.844 1 97.75 43 ASN B N 1
ATOM 3094 C CA . ASN B 1 43 ? -2.895 -14.789 -11.289 1 97.75 43 ASN B CA 1
ATOM 3095 C C . ASN B 1 43 ? -3.357 -16.078 -11.969 1 97.75 43 ASN B C 1
ATOM 3097 O O . ASN B 1 43 ? -4.199 -16.047 -12.875 1 97.75 43 ASN B O 1
ATOM 3101 N N . GLN B 1 44 ? -2.762 -17.141 -11.562 1 98.56 44 GLN B N 1
ATOM 3102 C CA . GLN B 1 44 ? -3.086 -18.422 -12.172 1 98.56 44 GLN B CA 1
ATOM 3103 C C . GLN B 1 44 ? -4.52 -18.844 -11.852 1 98.56 44 GLN B C 1
ATOM 3105 O O . GLN B 1 44 ? -5.207 -19.422 -12.688 1 98.56 44 GLN B O 1
ATOM 3110 N N . ALA B 1 45 ? -4.98 -18.562 -10.648 1 98.75 45 ALA B N 1
ATOM 3111 C CA . ALA B 1 45 ? -6.375 -18.828 -10.297 1 98.75 45 ALA B CA 1
ATOM 3112 C C . ALA B 1 45 ? -7.32 -18.031 -11.188 1 98.75 45 ALA B C 1
ATOM 3114 O O . ALA B 1 45 ? -8.289 -18.578 -11.727 1 98.75 45 ALA B O 1
ATOM 3115 N N . VAL B 1 46 ? -7.051 -16.781 -11.367 1 98.31 46 VAL B N 1
ATOM 3116 C CA . VAL B 1 46 ? -7.883 -15.914 -12.203 1 98.31 46 VAL B CA 1
ATOM 3117 C C . VAL B 1 46 ? -7.863 -16.422 -13.641 1 98.31 46 VAL B C 1
ATOM 3119 O O . VAL B 1 46 ? -8.898 -16.438 -14.312 1 98.31 46 VAL B O 1
ATOM 3122 N N . ALA B 1 47 ? -6.676 -16.781 -14.078 1 98.25 47 ALA B N 1
ATOM 3123 C CA . ALA B 1 47 ? -6.574 -17.344 -15.43 1 98.25 47 ALA B CA 1
ATOM 3124 C C . ALA B 1 47 ? -7.457 -18.578 -15.578 1 98.25 47 ALA B C 1
ATOM 3126 O O . ALA B 1 47 ? -8.211 -18.703 -16.547 1 98.25 47 ALA B O 1
ATOM 3127 N N . CYS B 1 48 ? -7.391 -19.516 -14.617 1 98.31 48 CYS B N 1
ATOM 3128 C CA . CYS B 1 48 ? -8.25 -20.703 -14.625 1 98.31 48 CYS B CA 1
ATOM 3129 C C . CYS B 1 48 ? -9.719 -20.297 -14.695 1 98.31 48 CYS B C 1
ATOM 3131 O O . CYS B 1 48 ? -10.477 -20.859 -15.492 1 98.31 48 CYS B O 1
ATOM 3133 N N . GLY B 1 49 ? -10.086 -19.344 -13.875 1 97.38 49 GLY B N 1
ATOM 3134 C CA . GLY B 1 49 ? -11.477 -18.922 -13.781 1 97.38 49 GLY B CA 1
ATOM 3135 C C . GLY B 1 49 ? -11.984 -18.266 -15.047 1 97.38 49 GLY B C 1
ATOM 3136 O O . GLY B 1 49 ? -13.031 -18.656 -15.57 1 97.38 49 GLY B O 1
ATOM 3137 N N . ARG B 1 50 ? -11.25 -17.359 -15.555 1 96.56 50 ARG B N 1
ATOM 3138 C CA . ARG B 1 50 ? -11.711 -16.562 -16.672 1 96.56 50 ARG B CA 1
ATOM 3139 C C . ARG B 1 50 ? -11.75 -17.375 -17.953 1 96.56 50 ARG B C 1
ATOM 3141 O O . ARG B 1 50 ? -12.656 -17.219 -18.781 1 96.56 50 ARG B O 1
ATOM 3148 N N . VAL B 1 51 ? -10.836 -18.281 -18.125 1 95.25 51 VAL B N 1
ATOM 3149 C CA . VAL B 1 51 ? -10.828 -19.078 -19.344 1 95.25 51 VAL B CA 1
ATOM 3150 C C . VAL B 1 51 ? -11.906 -20.156 -19.25 1 95.25 51 VAL B C 1
ATOM 3152 O O . VAL B 1 51 ? -12.188 -20.844 -20.234 1 95.25 51 VAL B O 1
ATOM 3155 N N . SER B 1 52 ? -12.562 -20.312 -18.125 1 93.94 52 SER B N 1
ATOM 3156 C CA . SER B 1 52 ? -13.547 -21.359 -17.906 1 93.94 52 SER B CA 1
ATOM 3157 C C . SER B 1 52 ? -14.969 -20.828 -18 1 93.94 52 SER B C 1
ATOM 3159 O O . SER B 1 52 ? -15.93 -21.578 -17.781 1 93.94 52 SER B O 1
ATOM 3161 N N . ARG B 1 53 ? -15.086 -19.531 -18.297 1 91.81 53 ARG B N 1
ATOM 3162 C CA . ARG B 1 53 ? -16.422 -18.938 -18.391 1 91.81 53 ARG B CA 1
ATOM 3163 C C . ARG B 1 53 ? -16.391 -17.688 -19.266 1 91.81 53 ARG B C 1
ATOM 3165 O O . ARG B 1 53 ? -15.367 -17 -19.344 1 91.81 53 ARG B O 1
ATOM 3172 N N . PRO B 1 54 ? -17.5 -17.438 -19.875 1 89.44 54 PRO B N 1
ATOM 3173 C CA . PRO B 1 54 ? -17.578 -16.172 -20.594 1 89.44 54 PRO B CA 1
ATOM 3174 C C . PRO B 1 54 ? -17.672 -14.969 -19.672 1 89.44 54 PRO B C 1
ATOM 3176 O O . PRO B 1 54 ? -18.109 -15.102 -18.531 1 89.44 54 PRO B O 1
ATOM 3179 N N . GLN B 1 55 ? -17.156 -13.852 -20.172 1 84.81 55 GLN B N 1
ATOM 3180 C CA . GLN B 1 55 ? -17.25 -12.633 -19.391 1 84.81 55 GLN B CA 1
ATOM 3181 C C . GLN B 1 55 ? -18.703 -12.219 -19.188 1 84.81 55 GLN B C 1
ATOM 3183 O O . GLN B 1 55 ? -19.109 -11.867 -18.078 1 84.81 55 GLN B O 1
ATOM 3188 N N . SER B 1 56 ? -19.359 -12.195 -20.359 1 79.5 56 SER B N 1
ATOM 3189 C CA . SER B 1 56 ? -20.766 -11.805 -20.359 1 79.5 56 SER B CA 1
ATOM 3190 C C . SER B 1 56 ? -21.672 -12.961 -19.906 1 79.5 56 SER B C 1
ATOM 3192 O O . SER B 1 56 ? -21.516 -14.086 -20.406 1 79.5 56 SER B O 1
ATOM 3194 N N . SER B 1 57 ? -22.516 -12.773 -19.062 1 68.88 57 SER B N 1
ATOM 3195 C CA . SER B 1 57 ? -23.438 -13.789 -18.594 1 68.88 57 SER B CA 1
ATOM 3196 C C . SER B 1 57 ? -24.391 -14.219 -19.719 1 68.88 57 SER B C 1
ATOM 3198 O O . SER B 1 57 ? -25.031 -15.273 -19.625 1 68.88 57 SER B O 1
ATOM 3200 N N . THR B 1 58 ? -24.391 -13.406 -20.688 1 70.44 58 THR B N 1
ATOM 3201 C CA . THR B 1 58 ? -25.328 -13.703 -21.75 1 70.44 58 THR B CA 1
ATOM 3202 C C . THR B 1 58 ? -24.719 -14.656 -22.781 1 70.44 58 THR B C 1
ATOM 3204 O O . THR B 1 58 ? -25.422 -15.219 -23.625 1 70.44 58 THR B O 1
ATOM 3207 N N . SER B 1 59 ? -23.469 -14.789 -22.609 1 72.94 59 SER B N 1
ATOM 3208 C CA . SER B 1 59 ? -22.797 -15.688 -23.547 1 72.94 59 SER B CA 1
ATOM 3209 C C . SER B 1 59 ? -22.797 -17.125 -23.031 1 72.94 59 SER B C 1
ATOM 3211 O O . SER B 1 59 ? -22.688 -17.344 -21.828 1 72.94 59 SER B O 1
ATOM 3213 N N . THR B 1 60 ? -23.219 -17.984 -23.844 1 74.75 60 THR B N 1
ATOM 3214 C CA . THR B 1 60 ? -23.234 -19.391 -23.469 1 74.75 60 THR B CA 1
ATOM 3215 C C . THR B 1 60 ? -21.953 -20.078 -23.906 1 74.75 60 THR B C 1
ATOM 3217 O O . THR B 1 60 ? -21.406 -19.781 -24.969 1 74.75 60 THR B O 1
ATOM 3220 N N . SER B 1 61 ? -21.344 -20.797 -22.984 1 77.94 61 SER B N 1
ATOM 3221 C CA . SER B 1 61 ? -20.156 -21.594 -23.312 1 77.94 61 SER B CA 1
ATOM 3222 C C . SER B 1 61 ? -20.531 -23.031 -23.656 1 77.94 61 SER B C 1
ATOM 3224 O O . SER B 1 61 ? -21.422 -23.609 -23.047 1 77.94 61 SER B O 1
ATOM 3226 N N . SER B 1 62 ? -19.891 -23.5 -24.703 1 77.5 62 SER B N 1
ATOM 3227 C CA . SER B 1 62 ? -20.094 -24.906 -25.062 1 77.5 62 SER B CA 1
ATOM 3228 C C . SER B 1 62 ? -19.094 -25.797 -24.328 1 77.5 62 SER B C 1
ATOM 3230 O O . SER B 1 62 ? -19.188 -27.031 -24.391 1 77.5 62 SER B O 1
ATOM 3232 N N . LYS B 1 63 ? -18.25 -25.172 -23.578 1 87 63 LYS B N 1
ATOM 3233 C CA . LYS B 1 63 ? -17.234 -25.969 -22.891 1 87 63 LYS B CA 1
ATOM 3234 C C . LYS B 1 63 ? -17.719 -26.406 -21.5 1 87 63 LYS B C 1
ATOM 3236 O O . LYS B 1 63 ? -18.594 -25.766 -20.922 1 87 63 LYS B O 1
ATOM 3241 N N . ILE B 1 64 ? -17.203 -27.547 -21.031 1 87.38 64 ILE B N 1
ATOM 3242 C CA . ILE B 1 64 ? -17.469 -28.047 -19.672 1 87.38 64 ILE B CA 1
ATOM 3243 C C . ILE B 1 64 ? -17.016 -27 -18.656 1 87.38 64 ILE B C 1
ATOM 3245 O O . ILE B 1 64 ? -15.883 -26.531 -18.703 1 87.38 64 ILE B O 1
ATOM 3249 N N . PRO B 1 65 ? -17.891 -26.641 -17.844 1 88.19 65 PRO B N 1
ATOM 3250 C CA . PRO B 1 65 ? -17.516 -25.672 -16.812 1 88.19 65 PRO B CA 1
ATOM 3251 C C . PRO B 1 65 ? -16.5 -26.219 -15.82 1 88.19 65 PRO B C 1
ATOM 3253 O O . PRO B 1 65 ? -16.484 -27.422 -15.539 1 88.19 65 PRO B O 1
ATOM 3256 N N . VAL B 1 66 ? -15.672 -25.328 -15.289 1 96.06 66 VAL B N 1
ATOM 3257 C CA . VAL B 1 66 ? -14.672 -25.703 -14.289 1 96.06 66 VAL B CA 1
ATOM 3258 C C . VAL B 1 66 ? -14.82 -24.812 -13.055 1 96.06 66 VAL B C 1
ATOM 3260 O O . VAL B 1 66 ? -14.938 -23.594 -13.172 1 96.06 66 VAL B O 1
ATOM 3263 N N . LYS B 1 67 ? -14.922 -25.422 -11.883 1 97.44 67 LYS B N 1
ATOM 3264 C CA . LYS B 1 67 ? -14.906 -24.703 -10.617 1 97.44 67 LYS B CA 1
ATOM 3265 C C . LYS B 1 67 ? -13.469 -24.469 -10.141 1 97.44 67 LYS B C 1
ATOM 3267 O O . LYS B 1 67 ? -12.633 -25.359 -10.211 1 97.44 67 LYS B O 1
ATOM 3272 N N . VAL B 1 68 ? -13.188 -23.219 -9.75 1 98.62 68 VAL B N 1
ATOM 3273 C CA . VAL B 1 68 ? -11.836 -22.875 -9.32 1 98.62 68 VAL B CA 1
ATOM 3274 C C . VAL B 1 68 ? -11.859 -22.375 -7.883 1 98.62 68 VAL B C 1
ATOM 3276 O O . VAL B 1 68 ? -12.719 -21.562 -7.52 1 98.62 68 VAL B O 1
ATOM 3279 N N . GLU B 1 69 ? -10.945 -22.859 -7.047 1 98.62 69 GLU B N 1
ATOM 3280 C CA . GLU B 1 69 ? -10.789 -22.391 -5.676 1 98.62 69 GLU B CA 1
ATOM 3281 C C . GLU B 1 69 ? -9.359 -21.953 -5.402 1 98.62 69 GLU B C 1
ATOM 3283 O O . GLU B 1 69 ? -8.414 -22.547 -5.926 1 98.62 69 GLU B O 1
ATOM 3288 N N . MET B 1 70 ? -9.227 -20.969 -4.582 1 98.81 70 MET B N 1
ATOM 3289 C CA . MET B 1 70 ? -7.926 -20.422 -4.191 1 98.81 70 MET B CA 1
ATOM 3290 C C . MET B 1 70 ? -7.602 -20.766 -2.744 1 98.81 70 MET B C 1
ATOM 3292 O O . MET B 1 70 ? -8.414 -20.547 -1.848 1 98.81 70 MET B O 1
ATOM 3296 N N . VAL B 1 71 ? -6.488 -21.375 -2.547 1 98.81 71 VAL B N 1
ATOM 3297 C CA . VAL B 1 71 ? -5.914 -21.594 -1.221 1 98.81 71 VAL B CA 1
ATOM 3298 C C . VAL B 1 71 ? -4.688 -20.688 -1.041 1 98.81 71 VAL B C 1
ATOM 3300 O O . VAL B 1 71 ? -3.758 -20.734 -1.849 1 98.81 71 VAL B O 1
ATOM 3303 N N . GLY B 1 72 ? -4.648 -19.906 -0.118 1 98.75 72 GLY B N 1
ATOM 3304 C CA . GLY B 1 72 ? -3.551 -19 0.182 1 98.75 72 GLY B CA 1
ATOM 3305 C C . GLY B 1 72 ? -3.762 -18.219 1.46 1 98.75 72 GLY B C 1
ATOM 3306 O O . GLY B 1 72 ? -4.574 -18.594 2.307 1 98.75 72 GLY B O 1
ATOM 3307 N N . ALA B 1 73 ? -2.914 -17.219 1.616 1 98.88 73 ALA B N 1
ATOM 3308 C CA . ALA B 1 73 ? -2.984 -16.406 2.834 1 98.88 73 ALA B CA 1
ATOM 3309 C C . ALA B 1 73 ? -2.795 -14.93 2.523 1 98.88 73 ALA B C 1
ATOM 3311 O O . ALA B 1 73 ? -2.021 -14.57 1.634 1 98.88 73 ALA B O 1
ATOM 3312 N N . VAL B 1 74 ? -3.527 -14.125 3.238 1 98.75 74 VAL B N 1
ATOM 3313 C CA . VAL B 1 74 ? -3.422 -12.672 3.168 1 98.75 74 VAL B CA 1
ATOM 3314 C C . VAL B 1 74 ? -3.312 -12.094 4.578 1 98.75 74 VAL B C 1
ATOM 3316 O O . VAL B 1 74 ? -3.521 -12.805 5.562 1 98.75 74 VAL B O 1
ATOM 3319 N N . GLY B 1 75 ? -2.91 -10.852 4.641 1 98.25 75 GLY B N 1
ATOM 3320 C CA . GLY B 1 75 ? -2.697 -10.219 5.93 1 98.25 75 GLY B CA 1
ATOM 3321 C C . GLY B 1 75 ? -3.951 -9.57 6.492 1 98.25 75 GLY B C 1
ATOM 3322 O O . GLY B 1 75 ? -4.816 -9.125 5.738 1 98.25 75 GLY B O 1
ATOM 3323 N N . GLY B 1 76 ? -3.986 -9.508 7.859 1 97.25 76 GLY B N 1
ATOM 3324 C CA . GLY B 1 76 ? -5.07 -8.836 8.555 1 97.25 76 GLY B CA 1
ATOM 3325 C C . GLY B 1 76 ? -4.738 -7.402 8.938 1 97.25 76 GLY B C 1
ATOM 3326 O O . GLY B 1 76 ? -5.621 -6.637 9.336 1 97.25 76 GLY B O 1
ATOM 3327 N N . LEU B 1 77 ? -3.525 -6.973 8.703 1 95.38 77 LEU B N 1
ATOM 3328 C CA . LEU B 1 77 ? -3.074 -5.652 9.133 1 95.38 77 LEU B CA 1
ATOM 3329 C C . LEU B 1 77 ? -3.318 -4.613 8.047 1 95.38 77 LEU B C 1
ATOM 3331 O O . LEU B 1 77 ? -3.045 -3.428 8.242 1 95.38 77 LEU B O 1
ATOM 3335 N N . ASP B 1 78 ? -3.805 -5.035 6.898 1 96.06 78 ASP B N 1
ATOM 3336 C CA . ASP B 1 78 ? -4.113 -4.145 5.781 1 96.06 78 ASP B CA 1
ATOM 3337 C C . ASP B 1 78 ? -5.492 -4.453 5.203 1 96.06 78 ASP B C 1
ATOM 3339 O O . ASP B 1 78 ? -6.188 -5.348 5.684 1 96.06 78 ASP B O 1
ATOM 3343 N N . GLY B 1 79 ? -5.867 -3.717 4.176 1 95.81 79 GLY B N 1
ATOM 3344 C CA . GLY B 1 79 ? -7.195 -3.896 3.609 1 95.81 79 GLY B CA 1
ATOM 3345 C C . GLY B 1 79 ? -7.176 -4.473 2.207 1 95.81 79 GLY B C 1
ATOM 3346 O O . GLY B 1 79 ? -8.18 -4.414 1.491 1 95.81 79 GLY B O 1
ATOM 3347 N N . HIS B 1 80 ? -6.023 -5.027 1.812 1 97.06 80 HIS B N 1
ATOM 3348 C CA . HIS B 1 80 ? -5.844 -5.422 0.42 1 97.06 80 HIS B CA 1
ATOM 3349 C C . HIS B 1 80 ? -6.801 -6.543 0.037 1 97.06 80 HIS B C 1
ATOM 3351 O O . HIS B 1 80 ? -7.316 -6.57 -1.084 1 97.06 80 HIS B O 1
ATOM 3357 N N . PHE B 1 81 ? -7.078 -7.527 0.982 1 97.69 81 PHE B N 1
ATOM 3358 C CA . PHE B 1 81 ? -7.934 -8.656 0.647 1 97.69 81 PHE B CA 1
ATOM 3359 C C . PHE B 1 81 ? -9.352 -8.195 0.344 1 97.69 81 PHE B C 1
ATOM 3361 O O . PHE B 1 81 ? -9.898 -8.516 -0.713 1 97.69 81 PHE B O 1
ATOM 3368 N N . ASN B 1 82 ? -9.891 -7.379 1.182 1 95.94 82 ASN B N 1
ATOM 3369 C CA . ASN B 1 82 ? -11.297 -6.996 1.068 1 95.94 82 ASN B CA 1
ATOM 3370 C C . ASN B 1 82 ? -11.508 -5.969 -0.041 1 95.94 82 ASN B C 1
ATOM 3372 O O . ASN B 1 82 ? -12.547 -5.98 -0.71 1 95.94 82 ASN B O 1
ATOM 3376 N N . SER B 1 83 ? -10.539 -5.133 -0.238 1 95.44 83 SER B N 1
ATOM 3377 C CA . SER B 1 83 ? -10.758 -4.012 -1.146 1 95.44 83 SER B CA 1
ATOM 3378 C C . SER B 1 83 ? -10.297 -4.348 -2.561 1 95.44 83 SER B C 1
ATOM 3380 O O . SER B 1 83 ? -10.727 -3.711 -3.525 1 95.44 83 SER B O 1
ATOM 3382 N N . LEU B 1 84 ? -9.422 -5.305 -2.662 1 96.88 84 LEU B N 1
ATOM 3383 C CA . LEU B 1 84 ? -8.766 -5.504 -3.951 1 96.88 84 LEU B CA 1
ATOM 3384 C C . LEU B 1 84 ? -8.797 -6.973 -4.355 1 96.88 84 LEU B C 1
ATOM 3386 O O . LEU B 1 84 ? -9.43 -7.336 -5.348 1 96.88 84 LEU B O 1
ATOM 3390 N N . LEU B 1 85 ? -8.227 -7.871 -3.592 1 98.19 85 LEU B N 1
ATOM 3391 C CA . LEU B 1 85 ? -7.984 -9.25 -3.992 1 98.19 85 LEU B CA 1
ATOM 3392 C C . LEU B 1 85 ? -9.297 -10.031 -4.07 1 98.19 85 LEU B C 1
ATOM 3394 O O . LEU B 1 85 ? -9.617 -10.617 -5.105 1 98.19 85 LEU B O 1
ATOM 3398 N N . LYS B 1 86 ? -10.086 -10.016 -3.027 1 98.19 86 LYS B N 1
ATOM 3399 C CA . LYS B 1 86 ? -11.312 -10.797 -2.961 1 98.19 86 LYS B CA 1
ATOM 3400 C C . LYS B 1 86 ? -12.281 -10.406 -4.078 1 98.19 86 LYS B C 1
ATOM 3402 O O . LYS B 1 86 ? -12.742 -11.266 -4.832 1 98.19 86 LYS B O 1
ATOM 3407 N N . PRO B 1 87 ? -12.555 -9.102 -4.254 1 97.31 87 PRO B N 1
ATOM 3408 C CA . PRO B 1 87 ? -13.461 -8.742 -5.348 1 97.31 87 PRO B CA 1
ATOM 3409 C C . PRO B 1 87 ? -12.93 -9.164 -6.715 1 97.31 87 PRO B C 1
ATOM 3411 O O . PRO B 1 87 ? -13.703 -9.594 -7.574 1 97.31 87 PRO B O 1
ATOM 3414 N N . THR B 1 88 ? -11.656 -9.031 -6.949 1 96.44 88 THR B N 1
ATOM 3415 C CA . THR B 1 88 ? -11.062 -9.391 -8.227 1 96.44 88 THR B CA 1
ATOM 3416 C C . THR B 1 88 ? -11.188 -10.891 -8.484 1 96.44 88 THR B C 1
ATOM 3418 O O . THR B 1 88 ? -11.578 -11.312 -9.578 1 96.44 88 THR B O 1
ATOM 3421 N N . LEU B 1 89 ? -10.852 -11.664 -7.465 1 98.19 89 LEU B N 1
ATOM 3422 C CA . LEU B 1 89 ? -10.93 -13.117 -7.586 1 98.19 89 LEU B CA 1
ATOM 3423 C C . LEU B 1 89 ? -12.375 -13.57 -7.785 1 98.19 89 LEU B C 1
ATOM 3425 O O . LEU B 1 89 ? -12.664 -14.352 -8.695 1 98.19 89 LEU B O 1
ATOM 3429 N N . GLU B 1 90 ? -13.305 -13.047 -7 1 97.81 90 GLU B N 1
ATOM 3430 C CA . GLU B 1 90 ? -14.695 -13.477 -7.047 1 97.81 90 GLU B CA 1
ATOM 3431 C C . GLU B 1 90 ? -15.367 -13.055 -8.352 1 97.81 90 GLU B C 1
ATOM 3433 O O . GLU B 1 90 ? -16.172 -13.805 -8.914 1 97.81 90 GLU B O 1
ATOM 3438 N N . LYS B 1 91 ? -15.039 -11.883 -8.852 1 96 91 LYS B N 1
ATOM 3439 C CA . LYS B 1 91 ? -15.547 -11.445 -10.148 1 96 91 LYS B CA 1
ATOM 3440 C C . LYS B 1 91 ? -15.062 -12.359 -11.266 1 96 91 LYS B C 1
ATOM 3442 O O . LYS B 1 91 ? -15.719 -12.477 -12.305 1 96 91 LYS B O 1
ATOM 3447 N N . SER B 1 92 ? -13.938 -13.016 -11.039 1 96.62 92 SER B N 1
ATOM 3448 C CA . SER B 1 92 ? -13.367 -13.93 -12.023 1 96.62 92 SER B CA 1
ATOM 3449 C C . SER B 1 92 ? -13.844 -15.359 -11.797 1 96.62 92 SER B C 1
ATOM 3451 O O . SER B 1 92 ? -13.312 -16.297 -12.398 1 96.62 92 SER B O 1
ATOM 3453 N N . GLY B 1 93 ? -14.75 -15.555 -10.828 1 95.56 93 GLY B N 1
ATOM 3454 C CA . GLY B 1 93 ? -15.359 -16.859 -10.609 1 95.56 93 GLY B CA 1
ATOM 3455 C C . GLY B 1 93 ? -14.578 -17.719 -9.641 1 95.56 93 GLY B C 1
ATOM 3456 O O . GLY B 1 93 ? -14.742 -18.953 -9.625 1 95.56 93 GLY B O 1
ATOM 3457 N N . ILE B 1 94 ? -13.703 -17.172 -8.875 1 98.12 94 ILE B N 1
ATOM 3458 C CA . ILE B 1 94 ? -12.852 -17.953 -7.984 1 98.12 94 ILE B CA 1
ATOM 3459 C C . ILE B 1 94 ? -13.469 -18 -6.59 1 98.12 94 ILE B C 1
ATOM 3461 O O . ILE B 1 94 ? -13.859 -16.969 -6.043 1 98.12 94 ILE B O 1
ATOM 3465 N N . ASP B 1 95 ? -13.641 -19.172 -6.051 1 98.5 95 ASP B N 1
ATOM 3466 C CA . ASP B 1 95 ? -14.023 -19.359 -4.656 1 98.5 95 ASP B CA 1
ATOM 3467 C C . ASP B 1 95 ? -12.875 -19.016 -3.717 1 98.5 95 ASP B C 1
ATOM 3469 O O . ASP B 1 95 ? -11.82 -19.641 -3.76 1 98.5 95 ASP B O 1
ATOM 3473 N N . THR B 1 96 ? -13.047 -18.062 -2.822 1 98.62 96 THR B N 1
ATOM 3474 C CA . THR B 1 96 ? -11.977 -17.578 -1.96 1 98.62 96 THR B CA 1
ATOM 3475 C C . THR B 1 96 ? -12.188 -18.031 -0.521 1 98.62 96 THR B C 1
ATOM 3477 O O . THR B 1 96 ? -11.555 -17.516 0.401 1 98.62 96 THR B O 1
ATOM 3480 N N . SER B 1 97 ? -13.039 -19 -0.26 1 98.19 97 SER B N 1
ATOM 3481 C CA . SER B 1 97 ? -13.414 -19.422 1.086 1 98.19 97 SER B CA 1
ATOM 3482 C C . SER B 1 97 ? -12.234 -20.047 1.818 1 98.19 97 SER B C 1
ATOM 3484 O O . SER B 1 97 ? -12.219 -20.109 3.049 1 98.19 97 SER B O 1
ATOM 3486 N N . ARG B 1 98 ? -11.203 -20.484 1.09 1 98 98 ARG B N 1
ATOM 3487 C CA . ARG B 1 98 ? -10.078 -21.172 1.707 1 98 98 ARG B CA 1
ATOM 3488 C C . ARG B 1 98 ? -8.875 -20.234 1.839 1 98 98 ARG B C 1
ATOM 3490 O O . ARG B 1 98 ? -7.77 -20.688 2.17 1 98 98 ARG B O 1
ATOM 3497 N N . VAL B 1 99 ? -9.055 -19 1.551 1 98.69 99 VAL B N 1
ATOM 3498 C CA . VAL B 1 99 ? -8 -18.016 1.785 1 98.69 99 VAL B CA 1
ATOM 3499 C C . VAL B 1 99 ? -7.957 -17.656 3.266 1 98.69 99 VAL B C 1
ATOM 3501 O O . VAL B 1 99 ? -8.969 -17.234 3.838 1 98.69 99 VAL B O 1
ATOM 3504 N N . ARG B 1 100 ? -6.805 -17.797 3.85 1 98.12 100 ARG B N 1
ATOM 3505 C CA . ARG B 1 100 ? -6.617 -17.5 5.266 1 98.12 100 ARG B CA 1
ATOM 3506 C C . ARG B 1 100 ? -6.254 -16.047 5.477 1 98.12 100 ARG B C 1
ATOM 3508 O O . ARG B 1 100 ? -5.473 -15.477 4.707 1 98.12 100 ARG B O 1
ATOM 3515 N N . VAL B 1 101 ? -6.863 -15.469 6.457 1 98.25 101 VAL B N 1
ATOM 3516 C CA . VAL B 1 101 ? -6.473 -14.133 6.887 1 98.25 101 VAL B CA 1
ATOM 3517 C C . VAL B 1 101 ? -5.613 -14.219 8.148 1 98.25 101 VAL B C 1
ATOM 3519 O O . VAL B 1 101 ? -6.082 -14.688 9.188 1 98.25 101 VAL B O 1
ATOM 3522 N N . ILE B 1 102 ? -4.363 -13.805 8.047 1 98.44 102 ILE B N 1
ATOM 3523 C CA . ILE B 1 102 ? -3.414 -13.867 9.148 1 98.44 102 ILE B CA 1
ATOM 3524 C C . ILE B 1 102 ? -3.436 -12.547 9.922 1 98.44 102 ILE B C 1
ATOM 3526 O O . ILE B 1 102 ? -2.984 -11.516 9.414 1 98.44 102 ILE B O 1
ATOM 3530 N N . PRO B 1 103 ? -3.922 -12.492 11.156 1 96.69 103 PRO B N 1
ATOM 3531 C CA . PRO B 1 103 ? -4.215 -11.242 11.875 1 96.69 103 PRO B CA 1
ATOM 3532 C C . PRO B 1 103 ? -2.98 -10.359 12.039 1 96.69 103 PRO B C 1
ATOM 3534 O O . PRO B 1 103 ? -3.08 -9.133 11.945 1 96.69 103 PRO B O 1
ATOM 3537 N N . ASP B 1 104 ? -1.809 -10.828 12.312 1 95.56 104 ASP B N 1
ATOM 3538 C CA . ASP B 1 104 ? -0.63 -10.039 12.648 1 95.56 104 ASP B CA 1
ATOM 3539 C C . ASP B 1 104 ? 0.376 -10.031 11.5 1 95.56 104 ASP B C 1
ATOM 3541 O O . ASP B 1 104 ? 1.587 -10.07 11.734 1 95.56 104 ASP B O 1
ATOM 3545 N N . ALA B 1 105 ? -0.135 -10.047 10.242 1 96.94 105 ALA B N 1
ATOM 3546 C CA . ALA B 1 105 ? 0.718 -10 9.055 1 96.94 105 ALA B CA 1
ATOM 3547 C C . ALA B 1 105 ? 0.139 -9.062 8 1 96.94 105 ALA B C 1
ATOM 3549 O O . ALA B 1 105 ? -1.052 -8.742 8.031 1 96.94 105 ALA B O 1
ATOM 3550 N N . TYR B 1 106 ? 1.016 -8.547 7.211 1 97.56 106 TYR B N 1
ATOM 3551 C CA . TYR B 1 106 ? 0.586 -7.84 6.008 1 97.56 106 TYR B CA 1
ATOM 3552 C C . TYR B 1 106 ? 0.427 -8.805 4.84 1 97.56 106 TYR B C 1
ATOM 3554 O O . TYR B 1 106 ? 1.09 -9.836 4.785 1 97.56 106 TYR B O 1
ATOM 3562 N N . THR B 1 107 ? -0.519 -8.508 3.949 1 98.38 107 THR B N 1
ATOM 3563 C CA . THR B 1 107 ? -0.585 -9.203 2.668 1 98.38 107 THR B CA 1
ATOM 3564 C C . THR B 1 107 ? 0.734 -9.07 1.912 1 98.38 107 THR B C 1
ATOM 3566 O O . THR B 1 107 ? 1.449 -8.078 2.07 1 98.38 107 THR B O 1
ATOM 3569 N N . GLY B 1 108 ? 1.145 -10.141 1.181 1 98.19 108 GLY B N 1
ATOM 3570 C CA . GLY B 1 108 ? 2.297 -9.977 0.308 1 98.19 108 GLY B CA 1
ATOM 3571 C C . GLY B 1 108 ? 2.164 -8.797 -0.637 1 98.19 108 GLY B C 1
ATOM 3572 O O . GLY B 1 108 ? 1.082 -8.539 -1.164 1 98.19 108 GLY B O 1
ATOM 3573 N N . VAL B 1 109 ? 3.281 -8.07 -0.862 1 97.75 109 VAL B N 1
ATOM 3574 C CA . VAL B 1 109 ? 3.221 -6.906 -1.735 1 97.75 109 VAL B CA 1
ATOM 3575 C C . VAL B 1 109 ? 4.434 -6.891 -2.664 1 97.75 109 VAL B C 1
ATOM 3577 O O . VAL B 1 109 ? 5.5 -7.406 -2.312 1 97.75 109 VAL B O 1
ATOM 3580 N N . ALA B 1 110 ? 4.23 -6.441 -3.828 1 96.12 110 ALA B N 1
ATOM 3581 C CA . ALA B 1 110 ? 5.289 -5.988 -4.727 1 96.12 110 ALA B CA 1
ATOM 3582 C C . ALA B 1 110 ? 5.219 -4.477 -4.938 1 96.12 110 ALA B C 1
ATOM 3584 O O . ALA B 1 110 ? 4.23 -3.961 -5.469 1 96.12 110 ALA B O 1
ATOM 3585 N N . VAL B 1 111 ? 6.203 -3.803 -4.441 1 96 111 VAL B N 1
ATOM 3586 C CA . VAL B 1 111 ? 6.344 -2.369 -4.68 1 96 111 VAL B CA 1
ATOM 3587 C C . VAL B 1 111 ? 7.137 -2.137 -5.965 1 96 111 VAL B C 1
ATOM 3589 O O . VAL B 1 111 ? 8.312 -2.486 -6.047 1 96 111 VAL B O 1
ATOM 3592 N N . ILE B 1 112 ? 6.457 -1.589 -6.902 1 93.06 112 ILE B N 1
ATOM 3593 C CA . ILE B 1 112 ? 7.035 -1.435 -8.234 1 93.06 112 ILE B CA 1
ATOM 3594 C C . ILE B 1 112 ? 7.23 0.047 -8.539 1 93.06 112 ILE B C 1
ATOM 3596 O O . ILE B 1 112 ? 6.273 0.825 -8.523 1 93.06 112 ILE B O 1
ATOM 3600 N N . VAL B 1 113 ? 8.453 0.447 -8.773 1 93.56 113 VAL B N 1
ATOM 3601 C CA . VAL B 1 113 ? 8.789 1.806 -9.188 1 93.56 113 VAL B CA 1
ATOM 3602 C C . VAL B 1 113 ? 9.141 1.82 -10.672 1 93.56 113 VAL B C 1
ATOM 3604 O O . VAL B 1 113 ? 10.07 1.133 -11.102 1 93.56 113 VAL B O 1
ATOM 3607 N N . VAL B 1 114 ? 8.383 2.529 -11.445 1 91 114 VAL B N 1
ATOM 3608 C CA . VAL B 1 114 ? 8.594 2.611 -12.891 1 91 114 VAL B CA 1
ATOM 3609 C C . VAL B 1 114 ? 9.172 3.979 -13.25 1 91 114 VAL B C 1
ATOM 3611 O O . VAL B 1 114 ? 8.594 5.012 -12.898 1 91 114 VAL B O 1
ATOM 3614 N N . ASP B 1 115 ? 10.297 4.012 -13.867 1 91.38 115 ASP B N 1
ATOM 3615 C CA . ASP B 1 115 ? 10.922 5.223 -14.391 1 91.38 115 ASP B CA 1
ATOM 3616 C C . ASP B 1 115 ? 10.453 5.5 -15.82 1 91.38 115 ASP B C 1
ATOM 3618 O O . ASP B 1 115 ? 10.914 4.863 -16.766 1 91.38 115 ASP B O 1
ATOM 3622 N N . SER B 1 116 ? 9.617 6.48 -15.992 1 86.62 116 SER B N 1
ATOM 3623 C CA . SER B 1 116 ? 9.047 6.746 -17.312 1 86.62 116 SER B CA 1
ATOM 3624 C C . SER B 1 116 ? 10.086 7.316 -18.266 1 86.62 116 SER B C 1
ATOM 3626 O O . SER B 1 116 ? 9.914 7.266 -19.484 1 86.62 116 SER B O 1
ATOM 3628 N N . SER B 1 117 ? 11.172 7.887 -17.719 1 83.44 117 SER B N 1
ATOM 3629 C CA . SER B 1 117 ? 12.211 8.477 -18.578 1 83.44 117 SER B CA 1
ATOM 3630 C C . SER B 1 117 ? 13.172 7.41 -19.078 1 83.44 117 SER B C 1
ATOM 3632 O O . SER B 1 117 ? 13.922 7.648 -20.031 1 83.44 117 SER B O 1
ATOM 3634 N N . ALA B 1 118 ? 13.289 6.27 -18.5 1 75.56 118 ALA B N 1
ATOM 3635 C CA . ALA B 1 118 ? 14.203 5.199 -18.891 1 75.56 118 ALA B CA 1
ATOM 3636 C C . ALA B 1 118 ? 13.453 4.066 -19.594 1 75.56 118 ALA B C 1
ATOM 3638 O O . ALA B 1 118 ? 13.641 2.893 -19.266 1 75.56 118 ALA B O 1
ATOM 3639 N N . HIS B 1 119 ? 12.641 4.441 -20.5 1 69.69 119 HIS B N 1
ATOM 3640 C CA . HIS B 1 119 ? 11.891 3.506 -21.328 1 69.69 119 HIS B CA 1
ATOM 3641 C C . HIS B 1 119 ? 11.039 2.574 -20.484 1 69.69 119 HIS B C 1
ATOM 3643 O O . HIS B 1 119 ? 10.891 1.393 -20.797 1 69.69 119 HIS B O 1
ATOM 3649 N N . GLY B 1 120 ? 10.695 3.125 -19.281 1 74.31 120 GLY B N 1
ATOM 3650 C CA . GLY B 1 120 ? 9.789 2.35 -18.453 1 74.31 120 GLY B CA 1
ATOM 3651 C C . GLY B 1 120 ? 10.492 1.293 -17.625 1 74.31 120 GLY B C 1
ATOM 3652 O O . GLY B 1 120 ? 9.875 0.308 -17.203 1 74.31 120 GLY B O 1
ATOM 3653 N N . GLU B 1 121 ? 11.734 1.413 -17.422 1 82.19 121 GLU B N 1
ATOM 3654 C CA . GLU B 1 121 ? 12.484 0.492 -16.562 1 82.19 121 GLU B CA 1
ATOM 3655 C C . GLU B 1 121 ? 11.914 0.455 -15.156 1 82.19 121 GLU B C 1
ATOM 3657 O O . GLU B 1 121 ? 11.508 1.487 -14.617 1 82.19 121 GLU B O 1
ATOM 3662 N N . ASN B 1 122 ? 11.844 -0.835 -14.625 1 86.81 122 ASN B N 1
ATOM 3663 C CA . ASN B 1 122 ? 11.203 -0.944 -13.312 1 86.81 122 ASN B CA 1
ATOM 3664 C C . ASN B 1 122 ? 12.156 -1.531 -12.273 1 86.81 122 ASN B C 1
ATOM 3666 O O . ASN B 1 122 ? 13.195 -2.092 -12.625 1 86.81 122 ASN B O 1
ATOM 3670 N N . ARG B 1 123 ? 11.977 -1.176 -11.07 1 90.94 123 ARG B N 1
ATOM 3671 C CA . ARG B 1 123 ? 12.586 -1.738 -9.875 1 90.94 123 ARG B CA 1
ATOM 3672 C C . ARG B 1 123 ? 11.516 -2.254 -8.906 1 90.94 123 ARG B C 1
ATOM 3674 O O . ARG B 1 123 ? 10.5 -1.593 -8.688 1 90.94 123 ARG B O 1
ATOM 3681 N N . ILE B 1 124 ? 11.719 -3.49 -8.406 1 92.25 124 ILE B N 1
ATOM 3682 C CA . ILE B 1 124 ? 10.656 -4.121 -7.645 1 92.25 124 ILE B CA 1
ATOM 3683 C C . ILE B 1 124 ? 11.164 -4.488 -6.254 1 92.25 124 ILE B C 1
ATOM 3685 O O . ILE B 1 124 ? 12.25 -5.051 -6.113 1 92.25 124 ILE B O 1
ATOM 3689 N N . LEU B 1 125 ? 10.523 -4.07 -5.273 1 95.81 125 LEU B N 1
ATOM 3690 C CA . LEU B 1 125 ? 10.703 -4.523 -3.9 1 95.81 125 LEU B CA 1
ATOM 3691 C C . LEU B 1 125 ? 9.602 -5.492 -3.494 1 95.81 125 LEU B C 1
ATOM 3693 O O . LEU B 1 125 ? 8.43 -5.117 -3.441 1 95.81 125 LEU B O 1
ATOM 3697 N N . PHE B 1 126 ? 10.039 -6.699 -3.191 1 96.31 126 PHE B N 1
ATOM 3698 C CA . PHE B 1 126 ? 9.078 -7.758 -2.906 1 96.31 126 PHE B CA 1
ATOM 3699 C C . PHE B 1 126 ? 9.062 -8.086 -1.418 1 96.31 126 PHE B C 1
ATOM 3701 O O . PHE B 1 126 ? 10.109 -8.219 -0.791 1 96.31 126 PHE B O 1
ATOM 3708 N N . SER B 1 127 ? 7.891 -8.133 -0.829 1 97.62 127 SER B N 1
ATOM 3709 C CA . SER B 1 127 ? 7.664 -8.625 0.527 1 97.62 127 SER B CA 1
ATOM 3710 C C . SER B 1 127 ? 6.672 -9.781 0.537 1 97.62 127 SER B C 1
ATOM 3712 O O . SER B 1 127 ? 5.492 -9.602 0.238 1 97.62 127 SER B O 1
ATOM 3714 N N . PRO B 1 128 ? 7.078 -10.938 0.976 1 97.38 128 PRO B N 1
ATOM 3715 C CA . PRO B 1 128 ? 6.207 -12.109 0.877 1 97.38 128 PRO B CA 1
ATOM 3716 C C . PRO B 1 128 ? 5 -12.031 1.811 1 97.38 128 PRO B C 1
ATOM 3718 O O . PRO B 1 128 ? 3.938 -12.57 1.498 1 97.38 128 PRO B O 1
ATOM 3721 N N . GLY B 1 129 ? 5.199 -11.406 3.061 1 97.75 129 GLY B N 1
ATOM 3722 C CA . GLY B 1 129 ? 4.109 -11.227 4.008 1 97.75 129 GLY B CA 1
ATOM 3723 C C . GLY B 1 129 ? 3.418 -12.531 4.375 1 97.75 129 GLY B C 1
ATOM 3724 O O . GLY B 1 129 ? 4.078 -13.516 4.711 1 97.75 129 GLY B O 1
ATOM 3725 N N . ALA B 1 130 ? 2.121 -12.461 4.285 1 98.56 130 ALA B N 1
ATOM 3726 C CA . ALA B 1 130 ? 1.272 -13.578 4.703 1 98.56 130 ALA B CA 1
ATOM 3727 C C . ALA B 1 130 ? 1.516 -14.805 3.83 1 98.56 130 ALA B C 1
ATOM 3729 O O . ALA B 1 130 ? 1.19 -15.93 4.227 1 98.56 130 ALA B O 1
ATOM 3730 N N . ASN B 1 131 ? 2.039 -14.641 2.609 1 98.56 131 ASN B N 1
ATOM 3731 C CA . ASN B 1 131 ? 2.375 -15.789 1.774 1 98.56 131 ASN B CA 1
ATOM 3732 C C . ASN B 1 131 ? 3.412 -16.688 2.445 1 98.56 131 ASN B C 1
ATOM 3734 O O . ASN B 1 131 ? 3.5 -17.875 2.139 1 98.56 131 ASN B O 1
ATOM 3738 N N . TYR B 1 132 ? 4.215 -16.109 3.299 1 97.56 132 TYR B N 1
ATOM 3739 C CA . TYR B 1 132 ? 5.203 -16.906 4.031 1 97.56 132 TYR B CA 1
ATOM 3740 C C . TYR B 1 132 ? 4.734 -17.172 5.453 1 97.56 132 TYR B C 1
ATOM 3742 O O . TYR B 1 132 ? 4.652 -18.328 5.875 1 97.56 132 TYR B O 1
ATOM 3750 N N . THR B 1 133 ? 4.281 -16.156 6.148 1 97.38 133 THR B N 1
ATOM 3751 C CA . THR B 1 133 ? 3.904 -16.328 7.551 1 97.38 133 THR B CA 1
ATOM 3752 C C . THR B 1 133 ? 2.654 -17.188 7.672 1 97.38 133 THR B C 1
ATOM 3754 O O . THR B 1 133 ? 2.494 -17.922 8.648 1 97.38 133 THR B O 1
ATOM 3757 N N . GLY B 1 134 ? 1.786 -17.094 6.688 1 98.38 134 GLY B N 1
ATOM 3758 C CA . GLY B 1 134 ? 0.507 -17.781 6.77 1 98.38 134 GLY B CA 1
ATOM 3759 C C . GLY B 1 134 ? 0.502 -19.125 6.055 1 98.38 134 GLY B C 1
ATOM 3760 O O . GLY B 1 134 ? -0.456 -19.891 6.172 1 98.38 134 GLY B O 1
ATOM 3761 N N . MET B 1 135 ? 1.571 -19.391 5.305 1 98.5 135 MET B N 1
ATOM 3762 C CA . MET B 1 135 ? 1.625 -20.625 4.52 1 98.5 135 MET B CA 1
ATOM 3763 C C . MET B 1 135 ? 2.795 -21.5 4.957 1 98.5 135 MET B C 1
ATOM 3765 O O . MET B 1 135 ? 3.389 -22.203 4.137 1 98.5 135 MET B O 1
ATOM 3769 N N . GLN B 1 136 ? 3.139 -21.422 6.203 1 98.25 136 GLN B N 1
ATOM 3770 C CA . GLN B 1 136 ? 4.145 -22.312 6.77 1 98.25 136 GLN B CA 1
ATOM 3771 C C . GLN B 1 136 ? 3.697 -23.781 6.691 1 98.25 136 GLN B C 1
ATOM 3773 O O . GLN B 1 136 ? 2.502 -24.062 6.578 1 98.25 136 GLN B O 1
ATOM 3778 N N . PRO B 1 137 ? 4.598 -24.703 6.77 1 98.19 137 PRO B N 1
ATOM 3779 C CA . PRO B 1 137 ? 4.258 -26.125 6.613 1 98.19 137 PRO B CA 1
ATOM 3780 C C . PRO B 1 137 ? 3.652 -26.719 7.879 1 98.19 137 PRO B C 1
ATOM 3782 O O . PRO B 1 137 ? 4.203 -27.688 8.43 1 98.19 137 PRO B O 1
ATOM 3785 N N . VAL B 1 138 ? 2.527 -26.219 8.289 1 97.75 138 VAL B N 1
ATOM 3786 C CA . VAL B 1 138 ? 1.762 -26.766 9.406 1 97.75 138 VAL B CA 1
ATOM 3787 C C . VAL B 1 138 ? 0.632 -27.641 8.891 1 97.75 138 VAL B C 1
ATOM 3789 O O . VAL B 1 138 ? 0.253 -27.562 7.719 1 97.75 138 VAL B O 1
ATOM 3792 N N . PRO B 1 139 ? 0.074 -28.5 9.68 1 97.06 139 PRO B N 1
ATOM 3793 C CA . PRO B 1 139 ? -0.882 -29.516 9.227 1 97.06 139 PRO B CA 1
ATOM 3794 C C . PRO B 1 139 ? -2.066 -28.906 8.469 1 97.06 139 PRO B C 1
ATOM 3796 O O . PRO B 1 139 ? -2.48 -29.438 7.438 1 97.06 139 PRO B O 1
ATOM 3799 N N . ASP B 1 140 ? -2.564 -27.781 8.953 1 96.19 140 ASP B N 1
ATOM 3800 C CA . ASP B 1 140 ? -3.719 -27.156 8.312 1 96.19 140 ASP B CA 1
ATOM 3801 C C . ASP B 1 140 ? -3.387 -26.719 6.895 1 96.19 140 ASP B C 1
ATOM 3803 O O . ASP B 1 140 ? -4.227 -26.797 5.996 1 96.19 140 ASP B O 1
ATOM 3807 N N . VAL B 1 141 ? -2.195 -26.203 6.699 1 97.94 141 VAL B N 1
ATOM 3808 C CA . VAL B 1 141 ? -1.757 -25.75 5.387 1 97.94 141 VAL B CA 1
ATOM 3809 C C . VAL B 1 141 ? -1.425 -26.938 4.5 1 97.94 141 VAL B C 1
ATOM 3811 O O . VAL B 1 141 ? -1.866 -27.016 3.35 1 97.94 141 VAL B O 1
ATOM 3814 N N . LEU B 1 142 ? -0.68 -27.891 5.047 1 97.88 142 LEU B N 1
ATOM 3815 C CA . LEU B 1 142 ? -0.291 -29.078 4.289 1 97.88 142 LEU B CA 1
ATOM 3816 C C . LEU B 1 142 ? -1.518 -29.875 3.848 1 97.88 142 LEU B C 1
ATOM 3818 O O . LEU B 1 142 ? -1.573 -30.359 2.719 1 97.88 142 LEU B O 1
ATOM 3822 N N . GLY B 1 143 ? -2.494 -29.938 4.727 1 97.44 143 GLY B N 1
ATOM 3823 C CA . GLY B 1 143 ? -3.689 -30.719 4.445 1 97.44 143 GLY B CA 1
ATOM 3824 C C . GLY B 1 143 ? -4.648 -30.016 3.5 1 97.44 143 GLY B C 1
ATOM 3825 O O . GLY B 1 143 ? -5.59 -30.641 2.998 1 97.44 143 GLY B O 1
ATOM 3826 N N . SER B 1 144 ? -4.434 -28.781 3.148 1 96.94 144 SER B N 1
ATOM 3827 C CA . SER B 1 144 ? -5.359 -27.984 2.346 1 96.94 144 SER B CA 1
ATOM 3828 C C . SER B 1 144 ? -5.465 -28.531 0.925 1 96.94 144 SER B C 1
ATOM 3830 O O . SER B 1 144 ? -6.523 -28.438 0.299 1 96.94 144 SER B O 1
ATOM 3832 N N . ALA B 1 145 ? -4.383 -29.062 0.441 1 98 145 ALA B N 1
ATOM 3833 C CA . ALA B 1 145 ? -4.363 -29.578 -0.926 1 98 145 ALA B CA 1
ATOM 3834 C C . ALA B 1 145 ? -5.387 -30.688 -1.104 1 98 145 ALA B C 1
ATOM 3836 O O . ALA B 1 145 ? -6.047 -30.781 -2.145 1 98 145 ALA B O 1
ATOM 3837 N N . LEU B 1 146 ? -5.539 -31.531 -0.069 1 98.06 146 LEU B N 1
ATOM 3838 C CA . LEU B 1 146 ? -6.391 -32.719 -0.165 1 98.06 146 LEU B CA 1
ATOM 3839 C C . LEU B 1 146 ? -7.66 -32.531 0.659 1 98.06 146 LEU B C 1
ATOM 3841 O O . LEU B 1 146 ? -8.406 -33.5 0.866 1 98.06 146 LEU B O 1
ATOM 3845 N N . ALA B 1 147 ? -7.863 -31.312 1.156 1 97.44 147 ALA B N 1
ATOM 3846 C CA . ALA B 1 147 ? -9.109 -31.062 1.882 1 97.44 147 ALA B CA 1
ATOM 3847 C C . ALA B 1 147 ? -10.32 -31.359 1.008 1 97.44 147 ALA B C 1
ATOM 3849 O O . ALA B 1 147 ? -10.344 -31.016 -0.176 1 97.44 147 ALA B O 1
ATOM 3850 N N . ALA B 1 148 ? -11.336 -31.938 1.56 1 96.12 148 ALA B N 1
ATOM 3851 C CA . ALA B 1 148 ? -12.516 -32.375 0.813 1 96.12 148 ALA B CA 1
ATOM 3852 C C . ALA B 1 148 ? -13.32 -31.188 0.303 1 96.12 148 ALA B C 1
ATOM 3854 O O . ALA B 1 148 ? -13.469 -30.188 1.009 1 96.12 148 ALA B O 1
ATOM 3855 N N . PRO B 1 149 ? -13.945 -31.281 -0.803 1 96.69 149 PRO B N 1
ATOM 3856 C CA . PRO B 1 149 ? -13.773 -32.344 -1.801 1 96.69 149 PRO B CA 1
ATOM 3857 C C . PRO B 1 149 ? -12.43 -32.25 -2.516 1 96.69 149 PRO B C 1
ATOM 3859 O O . PRO B 1 149 ? -11.961 -31.172 -2.84 1 96.69 149 PRO B O 1
ATOM 3862 N N . VAL B 1 150 ? -11.773 -33.438 -2.742 1 97.19 150 VAL B N 1
ATOM 3863 C CA . VAL B 1 150 ? -10.484 -33.5 -3.43 1 97.19 150 VAL B CA 1
ATOM 3864 C C . VAL B 1 150 ? -10.641 -33 -4.863 1 97.19 150 VAL B C 1
ATOM 3866 O O . VAL B 1 150 ? -11.531 -33.438 -5.59 1 97.19 150 VAL B O 1
ATOM 3869 N N . PRO B 1 151 ? -9.836 -32.062 -5.273 1 98.19 151 PRO B N 1
ATOM 3870 C CA . PRO B 1 151 ? -10 -31.484 -6.609 1 98.19 151 PRO B CA 1
ATOM 3871 C C . PRO B 1 151 ? -9.5 -32.406 -7.719 1 98.19 151 PRO B C 1
ATOM 3873 O O . PRO B 1 151 ? -8.875 -33.438 -7.434 1 98.19 151 PRO B O 1
ATOM 3876 N N . ASP B 1 152 ? -9.82 -32.031 -8.945 1 97.88 152 ASP B N 1
ATOM 3877 C CA . ASP B 1 152 ? -9.344 -32.75 -10.109 1 97.88 152 ASP B CA 1
ATOM 3878 C C . ASP B 1 152 ? -7.918 -32.344 -10.477 1 97.88 152 ASP B C 1
ATOM 3880 O O . ASP B 1 152 ? -7.125 -33.156 -10.938 1 97.88 152 ASP B O 1
ATOM 3884 N N . VAL B 1 153 ? -7.652 -31.078 -10.336 1 98.69 153 VAL B N 1
ATOM 3885 C CA . VAL B 1 153 ? -6.348 -30.516 -10.664 1 98.69 153 VAL B CA 1
ATOM 3886 C C . VAL B 1 153 ? -5.867 -29.625 -9.531 1 98.69 153 VAL B C 1
ATOM 3888 O O . VAL B 1 153 ? -6.66 -28.875 -8.938 1 98.69 153 VAL B O 1
ATOM 3891 N N . ILE B 1 154 ? -4.59 -29.688 -9.164 1 98.88 154 ILE B N 1
ATOM 3892 C CA . ILE B 1 154 ? -3.943 -28.797 -8.219 1 98.88 154 ILE B CA 1
ATOM 3893 C C . ILE B 1 154 ? -2.842 -28 -8.93 1 98.88 154 ILE B C 1
ATOM 3895 O O . ILE B 1 154 ? -1.992 -28.594 -9.602 1 98.88 154 ILE B O 1
ATOM 3899 N N . VAL B 1 155 ? -2.906 -26.703 -8.844 1 98.88 155 VAL B N 1
ATOM 3900 C CA . VAL B 1 155 ? -1.885 -25.828 -9.406 1 98.88 155 VAL B CA 1
ATOM 3901 C C . VAL B 1 155 ? -1.083 -25.172 -8.281 1 98.88 155 VAL B C 1
ATOM 3903 O O . VAL B 1 155 ? -1.657 -24.609 -7.348 1 98.88 155 VAL B O 1
ATOM 3906 N N . MET B 1 156 ? 0.253 -25.281 -8.328 1 98.44 156 MET B N 1
ATOM 3907 C CA . MET B 1 156 ? 1.147 -24.688 -7.34 1 98.44 156 MET B CA 1
ATOM 3908 C C . MET B 1 156 ? 2.279 -23.922 -8.023 1 98.44 156 MET B C 1
ATOM 3910 O O . MET B 1 156 ? 2.615 -24.203 -9.172 1 98.44 156 MET B O 1
ATOM 3914 N N . GLN B 1 157 ? 2.84 -22.969 -7.328 1 97.19 157 GLN B N 1
ATOM 3915 C CA . GLN B 1 157 ? 3.975 -22.172 -7.793 1 97.19 157 GLN B CA 1
ATOM 3916 C C . GLN B 1 157 ? 5.012 -22 -6.688 1 97.19 157 GLN B C 1
ATOM 3918 O O . GLN B 1 157 ? 5.035 -22.766 -5.727 1 97.19 157 GLN B O 1
ATOM 3923 N N . GLY B 1 158 ? 5.953 -21.031 -6.867 1 94.62 158 GLY B N 1
ATOM 3924 C CA . GLY B 1 158 ? 7.09 -20.969 -5.965 1 94.62 158 GLY B CA 1
ATOM 3925 C C . GLY B 1 158 ? 7.059 -19.75 -5.051 1 94.62 158 GLY B C 1
ATOM 3926 O O . GLY B 1 158 ? 8.07 -19.406 -4.434 1 94.62 158 GLY B O 1
ATOM 3927 N N . GLU B 1 159 ? 5.918 -19.109 -4.82 1 95.88 159 GLU B N 1
ATOM 3928 C CA . GLU B 1 159 ? 5.891 -17.859 -4.066 1 95.88 159 GLU B CA 1
ATOM 3929 C C . GLU B 1 159 ? 5.406 -18.094 -2.639 1 95.88 159 GLU B C 1
ATOM 3931 O O . GLU B 1 159 ? 4.938 -17.156 -1.98 1 95.88 159 GLU B O 1
ATOM 3936 N N . ILE B 1 160 ? 5.359 -19.312 -2.146 1 97.38 160 ILE B N 1
ATOM 3937 C CA . ILE B 1 160 ? 5.172 -19.688 -0.749 1 97.38 160 ILE B CA 1
ATOM 3938 C C . ILE B 1 160 ? 6.379 -20.484 -0.263 1 97.38 160 ILE B C 1
ATOM 3940 O O . ILE B 1 160 ? 7.262 -20.828 -1.051 1 97.38 160 ILE B O 1
ATOM 3944 N N . PRO B 1 161 ? 6.496 -20.734 1.061 1 97.06 161 PRO B N 1
ATOM 3945 C CA . PRO B 1 161 ? 7.695 -21.438 1.533 1 97.06 161 PRO B CA 1
ATOM 3946 C C . PRO B 1 161 ? 7.941 -22.75 0.802 1 97.06 161 PRO B C 1
ATOM 3948 O O . PRO B 1 161 ? 7.02 -23.562 0.644 1 97.06 161 PRO B O 1
ATOM 3951 N N . VAL B 1 162 ? 9.203 -22.922 0.419 1 96.81 162 VAL B N 1
ATOM 3952 C CA . VAL B 1 162 ? 9.578 -24.109 -0.347 1 96.81 162 VAL B CA 1
ATOM 3953 C C . VAL B 1 162 ? 9.266 -25.359 0.459 1 96.81 162 VAL B C 1
ATOM 3955 O O . VAL B 1 162 ? 8.836 -26.375 -0.1 1 96.81 162 VAL B O 1
ATOM 3958 N N . ASP B 1 163 ? 9.438 -25.297 1.746 1 97.25 163 ASP B N 1
ATOM 3959 C CA . ASP B 1 163 ? 9.156 -26.438 2.602 1 97.25 163 ASP B CA 1
ATOM 3960 C C . ASP B 1 163 ? 7.676 -26.812 2.561 1 97.25 163 ASP B C 1
ATOM 3962 O O . ASP B 1 163 ? 7.32 -27.984 2.668 1 97.25 163 ASP B O 1
ATOM 3966 N N . THR B 1 164 ? 6.832 -25.812 2.445 1 98.06 164 THR B N 1
ATOM 3967 C CA . THR B 1 164 ? 5.402 -26.062 2.32 1 98.06 164 THR B CA 1
ATOM 3968 C C . THR B 1 164 ? 5.086 -26.734 0.989 1 98.06 164 THR B C 1
ATOM 3970 O O . THR B 1 164 ? 4.32 -27.703 0.945 1 98.06 164 THR B O 1
ATOM 3973 N N . VAL B 1 165 ? 5.664 -26.25 -0.063 1 98.06 165 VAL B N 1
ATOM 3974 C CA . VAL B 1 165 ? 5.484 -26.844 -1.38 1 98.06 165 VAL B CA 1
ATOM 3975 C C . VAL B 1 165 ? 5.895 -28.312 -1.336 1 98.06 165 VAL B C 1
ATOM 3977 O O . VAL B 1 165 ? 5.137 -29.188 -1.762 1 98.06 165 VAL B O 1
ATOM 3980 N N . VAL B 1 166 ? 7.055 -28.531 -0.749 1 97.88 166 VAL B N 1
ATOM 3981 C CA . VAL B 1 166 ? 7.602 -29.891 -0.661 1 97.88 166 VAL B CA 1
ATOM 3982 C C . VAL B 1 166 ? 6.676 -30.766 0.18 1 97.88 166 VAL B C 1
ATOM 3984 O O . VAL B 1 166 ? 6.379 -31.906 -0.194 1 97.88 166 VAL B O 1
ATOM 3987 N N . GLY B 1 167 ? 6.258 -30.25 1.291 1 98.44 167 GLY B N 1
ATOM 3988 C CA . GLY B 1 167 ? 5.371 -31 2.162 1 98.44 167 GLY B CA 1
ATOM 3989 C C . GLY B 1 167 ? 4.062 -31.375 1.493 1 98.44 167 GLY B C 1
ATOM 3990 O O . GLY B 1 167 ? 3.611 -32.531 1.611 1 98.44 167 GLY B O 1
ATOM 3991 N N . ILE B 1 168 ? 3.463 -30.484 0.775 1 98.69 168 ILE B N 1
ATOM 3992 C CA . ILE B 1 168 ? 2.207 -30.734 0.075 1 98.69 168 ILE B CA 1
ATOM 3993 C C . ILE B 1 168 ? 2.416 -31.797 -0.997 1 98.69 168 ILE B C 1
ATOM 3995 O O . ILE B 1 168 ? 1.609 -32.719 -1.126 1 98.69 168 ILE B O 1
ATOM 3999 N N . LEU B 1 169 ? 3.504 -31.672 -1.714 1 98.38 169 LEU B N 1
ATOM 4000 C CA . LEU B 1 169 ? 3.795 -32.625 -2.779 1 98.38 169 LEU B CA 1
ATOM 4001 C C . LEU B 1 169 ? 4.012 -34.031 -2.213 1 98.38 169 LEU B C 1
ATOM 4003 O O . LEU B 1 169 ? 3.535 -35.031 -2.783 1 98.38 169 LEU B O 1
ATOM 4007 N N . ARG B 1 170 ? 4.695 -34.125 -1.118 1 98.25 170 ARG B N 1
ATOM 4008 C CA . ARG B 1 170 ? 4.902 -35.406 -0.474 1 98.25 170 ARG B CA 1
ATOM 4009 C C . ARG B 1 170 ? 3.576 -36.031 -0.05 1 98.25 170 ARG B C 1
ATOM 4011 O O . ARG B 1 170 ? 3.363 -37.25 -0.225 1 98.25 170 ARG B O 1
ATOM 4018 N N . ASP B 1 171 ? 2.748 -35.219 0.5 1 98.25 171 ASP B N 1
ATOM 4019 C CA . ASP B 1 171 ? 1.429 -35.688 0.903 1 98.25 171 ASP B CA 1
ATOM 4020 C C . ASP B 1 171 ? 0.63 -36.188 -0.303 1 98.25 171 ASP B C 1
ATOM 4022 O O . ASP B 1 171 ? -0.074 -37.188 -0.22 1 98.25 171 ASP B O 1
ATOM 4026 N N . LEU B 1 172 ? 0.719 -35.5 -1.323 1 98.38 172 LEU B N 1
ATOM 4027 C CA . LEU B 1 172 ? 0.016 -35.844 -2.551 1 98.38 172 LEU B CA 1
ATOM 4028 C C . LEU B 1 172 ? 0.545 -37.156 -3.115 1 98.38 172 LEU B C 1
ATOM 4030 O O . LEU B 1 172 ? -0.232 -38 -3.568 1 98.38 172 LEU B O 1
ATOM 4034 N N . ALA B 1 173 ? 1.893 -37.312 -3.098 1 97.69 173 ALA B N 1
ATOM 4035 C CA . ALA B 1 173 ? 2.502 -38.562 -3.545 1 97.69 173 ALA B CA 1
ATOM 4036 C C . ALA B 1 173 ? 2.012 -39.75 -2.711 1 97.69 173 ALA B C 1
ATOM 4038 O O . ALA B 1 173 ? 1.676 -40.812 -3.254 1 97.69 173 ALA B O 1
ATOM 4039 N N . ALA B 1 174 ? 2.006 -39.531 -1.447 1 98 174 ALA B N 1
ATOM 4040 C CA . ALA B 1 174 ? 1.537 -40.562 -0.539 1 98 174 ALA B CA 1
ATOM 4041 C C . ALA B 1 174 ? 0.074 -40.906 -0.806 1 98 174 ALA B C 1
ATOM 4043 O O . ALA B 1 174 ? -0.311 -42.062 -0.777 1 98 174 ALA B O 1
ATOM 4044 N N . TYR B 1 175 ? -0.733 -39.969 -1.004 1 98 175 TYR B N 1
ATOM 4045 C CA . TYR B 1 175 ? -2.152 -40.156 -1.286 1 98 175 TYR B CA 1
ATOM 4046 C C . TYR B 1 175 ? -2.357 -41 -2.547 1 98 175 TYR B C 1
ATOM 4048 O O . TYR B 1 175 ? -3.135 -41.938 -2.545 1 98 175 TYR B O 1
ATOM 4056 N N . LYS B 1 176 ? -1.684 -40.625 -3.629 1 96.88 176 LYS B N 1
ATOM 4057 C CA . LYS B 1 176 ? -1.795 -41.344 -4.895 1 96.88 176 LYS B CA 1
ATOM 4058 C C . LYS B 1 176 ? -1.346 -42.812 -4.738 1 96.88 176 LYS B C 1
ATOM 4060 O O . LYS B 1 176 ? -1.974 -43.719 -5.281 1 96.88 176 LYS B O 1
ATOM 4065 N N . ASN B 1 177 ? -0.254 -42.938 -4.027 1 96.62 177 ASN B N 1
ATOM 4066 C CA . ASN B 1 177 ? 0.253 -44.312 -3.783 1 96.62 177 ASN B CA 1
ATOM 4067 C C . ASN B 1 177 ? -0.761 -45.156 -3.025 1 96.62 177 ASN B C 1
ATOM 4069 O O . ASN B 1 177 ? -0.962 -46.312 -3.354 1 96.62 177 ASN B O 1
ATOM 4073 N N . ALA B 1 178 ? -1.306 -44.594 -2.049 1 97.5 178 ALA B N 1
ATOM 4074 C CA . ALA B 1 178 ? -2.316 -45.281 -1.268 1 97.5 178 ALA B CA 1
ATOM 4075 C C . ALA B 1 178 ? -3.518 -45.656 -2.133 1 97.5 178 ALA B C 1
ATOM 4077 O O . ALA B 1 178 ? -4.062 -46.75 -2.012 1 97.5 178 ALA B O 1
ATOM 4078 N N . ARG B 1 179 ? -3.984 -44.812 -2.967 1 96.75 179 ARG B N 1
ATOM 4079 C CA . ARG B 1 179 ? -5.125 -45.062 -3.846 1 96.75 179 ARG B CA 1
ATOM 4080 C C . ARG B 1 179 ? -4.82 -46.156 -4.848 1 96.75 179 ARG B C 1
ATOM 4082 O O . ARG B 1 179 ? -5.688 -47 -5.145 1 96.75 179 ARG B O 1
ATOM 4089 N N . ARG B 1 180 ? -3.615 -46.156 -5.363 1 95.19 180 ARG B N 1
ATOM 4090 C CA . ARG B 1 180 ? -3.197 -47.25 -6.262 1 95.19 180 ARG B CA 1
ATOM 4091 C C . ARG B 1 180 ? -3.225 -48.594 -5.555 1 95.19 180 ARG B C 1
ATOM 4093 O O . ARG B 1 180 ? -3.629 -49.594 -6.141 1 95.19 180 ARG B O 1
ATOM 4100 N N . ALA B 1 181 ? -2.746 -48.562 -4.383 1 96.75 181 ALA B N 1
ATOM 4101 C CA . ALA B 1 181 ? -2.725 -49.781 -3.592 1 96.75 181 ALA B CA 1
ATOM 4102 C C . ALA B 1 181 ? -4.137 -50.312 -3.344 1 96.75 181 ALA B C 1
ATOM 4104 O O . ALA B 1 181 ? -4.352 -51.5 -3.221 1 96.75 181 ALA B O 1
ATOM 4105 N N . GLU B 1 182 ? -5.035 -49.469 -3.324 1 96.31 182 GLU B N 1
ATOM 4106 C CA . GLU B 1 182 ? -6.438 -49.812 -3.133 1 96.31 182 GLU B CA 1
ATOM 4107 C C . GLU B 1 182 ? -7.082 -50.25 -4.445 1 96.31 182 GLU B C 1
ATOM 4109 O O . GLU B 1 182 ? -8.273 -50.562 -4.488 1 96.31 182 GLU B O 1
ATOM 4114 N N . GLY B 1 183 ? -6.367 -50.156 -5.555 1 94.25 183 GLY B N 1
ATOM 4115 C CA . GLY B 1 183 ? -6.84 -50.656 -6.84 1 94.25 183 GLY B CA 1
ATOM 4116 C C . GLY B 1 183 ? -7.391 -49.562 -7.73 1 94.25 183 GLY B C 1
ATOM 4117 O O . GLY B 1 183 ? -7.945 -49.812 -8.797 1 94.25 183 GLY B O 1
ATOM 4118 N N . LYS B 1 184 ? -7.316 -48.344 -7.215 1 94 184 LYS B N 1
ATOM 4119 C CA . LYS B 1 184 ? -7.773 -47.25 -8.047 1 94 184 LYS B CA 1
ATOM 4120 C C . LYS B 1 184 ? -6.848 -47.031 -9.234 1 94 184 LYS B C 1
ATOM 4122 O O . LYS B 1 184 ? -5.641 -47.281 -9.148 1 94 184 LYS B O 1
ATOM 4127 N N . GLN B 1 185 ? -7.453 -46.594 -10.375 1 92.56 185 GLN B N 1
ATOM 4128 C CA . GLN B 1 185 ? -6.711 -46.375 -11.617 1 92.56 185 GLN B CA 1
ATOM 4129 C C . GLN B 1 185 ? -7.199 -45.094 -12.32 1 92.56 185 GLN B C 1
ATOM 4131 O O . GLN B 1 185 ? -8.219 -44.531 -11.945 1 92.56 185 GLN B O 1
ATOM 4136 N N . GLY B 1 186 ? -6.352 -44.656 -13.211 1 89.62 186 GLY B N 1
ATOM 4137 C CA . GLY B 1 186 ? -6.742 -43.531 -14.031 1 89.62 186 GLY B CA 1
ATOM 4138 C C . GLY B 1 186 ? -6.961 -42.25 -13.234 1 89.62 186 GLY B C 1
ATOM 4139 O O . GLY B 1 186 ? -6.141 -41.906 -12.375 1 89.62 186 GLY B O 1
ATOM 4140 N N . VAL B 1 187 ? -8.055 -41.594 -13.523 1 90.5 187 VAL B N 1
ATOM 4141 C CA . VAL B 1 187 ? -8.297 -40.25 -12.9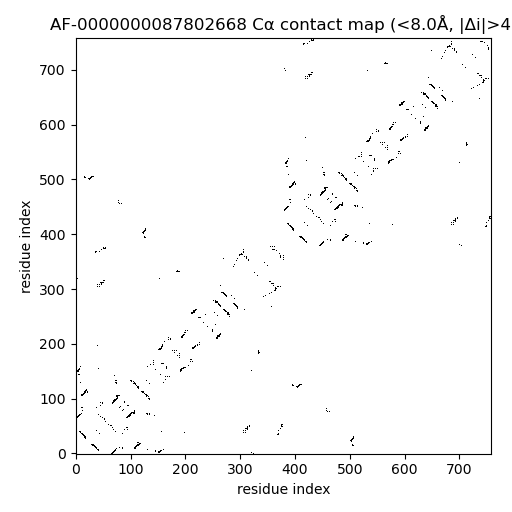38 1 90.5 187 VAL B CA 1
ATOM 4142 C C . VAL B 1 187 ? -8.719 -40.406 -11.477 1 90.5 187 VAL B C 1
ATOM 4144 O O . VAL B 1 187 ? -8.688 -39.469 -10.711 1 90.5 187 VAL B O 1
ATOM 4147 N N . GLU B 1 188 ? -9.07 -41.562 -11.016 1 91.69 188 GLU B N 1
ATOM 4148 C CA . GLU B 1 188 ? -9.547 -41.812 -9.656 1 91.69 188 GLU B CA 1
ATOM 4149 C C . GLU B 1 188 ? -8.391 -41.938 -8.68 1 91.69 188 GLU B C 1
ATOM 4151 O O . GLU B 1 188 ? -8.594 -41.969 -7.465 1 91.69 188 GLU B O 1
ATOM 4156 N N . VAL B 1 189 ? -7.188 -42.031 -9.18 1 95.12 189 VAL B N 1
ATOM 4157 C CA . VAL B 1 189 ? -6.016 -42.188 -8.32 1 95.12 189 VAL B CA 1
ATOM 4158 C C . VAL B 1 189 ? -5.801 -40.906 -7.52 1 95.12 189 VAL B C 1
ATOM 4160 O O . VAL B 1 189 ? -5.301 -40.938 -6.391 1 95.12 189 VAL B O 1
ATOM 4163 N N . GLY B 1 190 ? -6.16 -39.781 -8.102 1 96.31 190 GLY B N 1
ATOM 4164 C CA . GLY B 1 190 ? -5.98 -38.5 -7.434 1 96.31 190 GLY B CA 1
ATOM 4165 C C . GLY B 1 190 ? -5.875 -37.344 -8.398 1 96.31 190 GLY B C 1
ATOM 4166 O O . GLY B 1 190 ? -6.07 -37.5 -9.609 1 96.31 190 GLY B O 1
ATOM 4167 N N . PRO B 1 191 ? -5.621 -36.156 -7.875 1 97.88 191 PRO B N 1
ATOM 4168 C CA . PRO B 1 191 ? -5.57 -34.969 -8.734 1 97.88 191 PRO B CA 1
ATOM 4169 C C . PRO B 1 191 ? -4.359 -34.969 -9.664 1 97.88 191 PRO B C 1
ATOM 4171 O O . PRO B 1 191 ? -3.311 -35.5 -9.32 1 97.88 191 PRO B O 1
ATOM 4174 N N . ASP B 1 192 ? -4.484 -34.375 -10.859 1 97.88 192 ASP B N 1
ATOM 4175 C CA . ASP B 1 192 ? -3.322 -33.969 -11.641 1 97.88 192 ASP B CA 1
ATOM 4176 C C . ASP B 1 192 ? -2.613 -32.781 -10.984 1 97.88 192 ASP B C 1
ATOM 4178 O O . ASP B 1 192 ? -3.227 -31.734 -10.734 1 97.88 192 ASP B O 1
ATOM 4182 N N . VAL B 1 193 ? -1.375 -32.938 -10.688 1 98.69 193 VAL B N 1
ATOM 4183 C CA . VAL B 1 193 ? -0.613 -31.906 -10 1 98.69 193 VAL B CA 1
ATOM 4184 C C . VAL B 1 193 ? 0.244 -31.141 -11 1 98.69 193 VAL B C 1
ATOM 4186 O O . VAL B 1 193 ? 1.089 -31.734 -11.68 1 98.69 193 VAL B O 1
ATOM 4189 N N . MET B 1 194 ? -0.024 -29.875 -11.102 1 98.75 194 MET B N 1
ATOM 4190 C CA . MET B 1 194 ? 0.714 -28.969 -11.977 1 98.75 194 MET B CA 1
ATOM 4191 C C . MET B 1 194 ? 1.6 -28.031 -11.156 1 98.75 194 MET B C 1
ATOM 4193 O O . MET B 1 194 ? 1.113 -27.312 -10.273 1 98.75 194 MET B O 1
ATOM 4197 N N . PHE B 1 195 ? 2.875 -28 -11.453 1 98.31 195 PHE B N 1
ATOM 4198 C CA . PHE B 1 195 ? 3.824 -27.156 -10.734 1 98.31 195 PHE B CA 1
ATOM 4199 C C . PHE B 1 195 ? 4.512 -26.188 -11.68 1 98.31 195 PHE B C 1
ATOM 4201 O O . PHE B 1 195 ? 5.074 -26.594 -12.703 1 98.31 195 PHE B O 1
ATOM 4208 N N . ASN B 1 196 ? 4.355 -24.953 -11.477 1 97.88 196 ASN B N 1
ATOM 4209 C CA . ASN B 1 196 ? 5.082 -23.859 -12.109 1 97.88 196 ASN B CA 1
ATOM 4210 C C . ASN B 1 196 ? 6.117 -23.25 -11.172 1 97.88 196 ASN B C 1
ATOM 4212 O O . ASN B 1 196 ? 5.793 -22.375 -10.375 1 97.88 196 ASN B O 1
ATOM 4216 N N . PRO B 1 197 ? 7.379 -23.734 -11.273 1 95.31 197 PRO B N 1
ATOM 4217 C CA . PRO B 1 197 ? 8.398 -23.281 -10.328 1 95.31 197 PRO B CA 1
ATOM 4218 C C . PRO B 1 197 ? 8.828 -21.844 -10.586 1 95.31 197 PRO B C 1
ATOM 4220 O O . PRO B 1 197 ? 9.977 -21.594 -10.953 1 95.31 197 PRO B O 1
ATOM 4223 N N . ALA B 1 198 ? 8.047 -20.906 -10.422 1 90.06 198 ALA B N 1
ATOM 4224 C CA . ALA B 1 198 ? 8.273 -19.469 -10.523 1 90.06 198 ALA B CA 1
ATOM 4225 C C . ALA B 1 198 ? 7.98 -18.766 -9.195 1 90.06 198 ALA B C 1
ATOM 4227 O O . ALA B 1 198 ? 6.82 -18.609 -8.812 1 90.06 198 ALA B O 1
ATOM 4228 N N . PRO B 1 199 ? 8.914 -18.25 -8.609 1 88.88 199 PRO B N 1
ATOM 4229 C CA . PRO B 1 199 ? 10.336 -18.406 -8.938 1 88.88 199 PRO B CA 1
ATOM 4230 C C . PRO B 1 199 ? 10.852 -19.812 -8.672 1 88.88 199 PRO B C 1
ATOM 4232 O O . PRO B 1 199 ? 10.281 -20.531 -7.852 1 88.88 199 PRO B O 1
ATOM 4235 N N . ALA B 1 200 ? 11.875 -20.156 -9.359 1 88.12 200 ALA B N 1
ATOM 4236 C CA . ALA B 1 200 ? 12.516 -21.438 -9.117 1 88.12 200 ALA B CA 1
ATOM 4237 C C . ALA B 1 200 ? 13.188 -21.469 -7.746 1 88.12 200 ALA B C 1
ATOM 4239 O O . ALA B 1 200 ? 13.992 -20.594 -7.43 1 88.12 200 ALA B O 1
ATOM 4240 N N . PRO B 1 201 ? 12.773 -22.438 -6.965 1 85.31 201 PRO B N 1
ATOM 4241 C CA . PRO B 1 201 ? 13.445 -22.531 -5.672 1 85.31 201 PRO B CA 1
ATOM 4242 C C . PRO B 1 201 ? 14.945 -22.797 -5.805 1 85.31 201 PRO B C 1
ATOM 4244 O O . PRO B 1 201 ? 15.359 -23.594 -6.645 1 85.31 201 PRO B O 1
ATOM 4247 N N . PRO B 1 202 ? 15.633 -22.062 -4.996 1 77.62 202 PRO B N 1
ATOM 4248 C CA . PRO B 1 202 ? 17.062 -22.359 -5.031 1 77.62 202 PRO B CA 1
ATOM 4249 C C . PRO B 1 202 ? 17.375 -23.812 -4.711 1 77.62 202 PRO B C 1
ATOM 4251 O O . PRO B 1 202 ? 16.875 -24.359 -3.732 1 77.62 202 PRO B O 1
ATOM 4254 N N . GLY B 1 203 ? 18.141 -24.469 -5.547 1 78.81 203 GLY B N 1
ATOM 4255 C CA . GLY B 1 203 ? 18.516 -25.859 -5.332 1 78.81 203 GLY B CA 1
ATOM 4256 C C . GLY B 1 203 ? 17.469 -26.828 -5.828 1 78.81 203 GLY B C 1
ATOM 4257 O O . GLY B 1 203 ? 17.688 -28.047 -5.816 1 78.81 203 GLY B O 1
ATOM 4258 N N . GLY B 1 204 ? 16.391 -26.328 -6.234 1 87.38 204 GLY B N 1
ATOM 4259 C CA . GLY B 1 204 ? 15.32 -27.188 -6.719 1 87.38 204 GLY B CA 1
ATOM 4260 C C . GLY B 1 204 ? 14.531 -27.844 -5.602 1 87.38 204 GLY B C 1
ATOM 4261 O O . GLY B 1 204 ? 14.492 -27.328 -4.48 1 87.38 204 GLY B O 1
ATOM 4262 N N . LEU B 1 205 ? 13.727 -28.844 -5.949 1 93.75 205 LEU B N 1
ATOM 4263 C CA . LEU B 1 205 ? 12.977 -29.641 -4.984 1 93.75 205 LEU B CA 1
ATOM 4264 C C . LEU B 1 205 ? 13.641 -30.984 -4.754 1 93.75 205 LEU B C 1
ATOM 4266 O O . LEU B 1 205 ? 14.391 -31.469 -5.605 1 93.75 205 LEU B O 1
ATOM 4270 N N . PRO B 1 206 ? 13.445 -31.609 -3.598 1 94 206 PRO B N 1
ATOM 4271 C CA . PRO B 1 206 ? 13.906 -32.969 -3.406 1 94 206 PRO B CA 1
ATOM 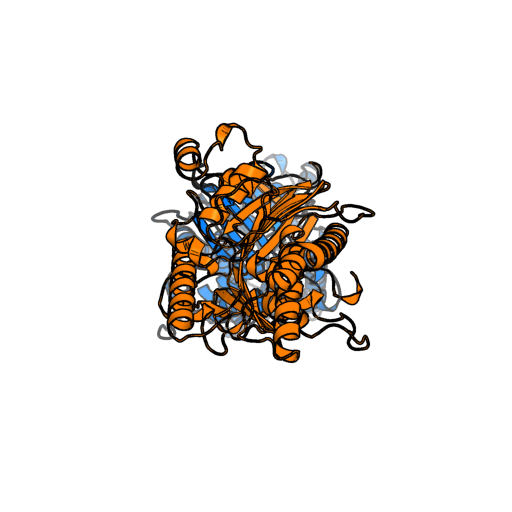4272 C C . PRO B 1 206 ? 13.297 -33.938 -4.418 1 94 206 PRO B C 1
ATOM 4274 O O . PRO B 1 206 ? 12.148 -33.781 -4.82 1 94 206 PRO B O 1
ATOM 4277 N N . GLU B 1 207 ? 14.031 -35 -4.758 1 92.69 207 GLU B N 1
ATOM 4278 C CA . GLU B 1 207 ? 13.648 -35.969 -5.801 1 92.69 207 GLU B CA 1
ATOM 4279 C C . GLU B 1 207 ? 12.297 -36.594 -5.504 1 92.69 207 GLU B C 1
ATOM 4281 O O . GLU B 1 207 ? 11.5 -36.812 -6.414 1 92.69 207 GLU B O 1
ATOM 4286 N N . ASP B 1 208 ? 12.047 -36.875 -4.277 1 94.81 208 ASP B N 1
ATOM 4287 C CA . ASP B 1 208 ? 10.828 -37.594 -3.9 1 94.81 208 ASP B CA 1
ATOM 4288 C C . ASP B 1 208 ? 9.594 -36.719 -4.129 1 94.81 208 ASP B C 1
ATOM 4290 O O . ASP B 1 208 ? 8.5 -37.25 -4.344 1 94.81 208 ASP B O 1
ATOM 4294 N N . ALA B 1 209 ? 9.742 -35.406 -4.07 1 95.88 209 ALA B N 1
ATOM 4295 C CA . ALA B 1 209 ? 8.633 -34.469 -4.281 1 95.88 209 ALA B CA 1
ATOM 4296 C C . ALA B 1 209 ? 8.133 -34.531 -5.723 1 95.88 209 ALA B C 1
ATOM 4298 O O . ALA B 1 209 ? 6.941 -34.344 -5.98 1 95.88 209 ALA B O 1
ATOM 4299 N N . TRP B 1 210 ? 9.008 -34.875 -6.633 1 95.88 210 TRP B N 1
ATOM 4300 C CA . TRP B 1 210 ? 8.68 -34.844 -8.055 1 95.88 210 TRP B CA 1
ATOM 4301 C C . TRP B 1 210 ? 7.754 -36 -8.414 1 95.88 210 TRP B C 1
ATOM 4303 O O . TRP B 1 210 ? 7.102 -36 -9.461 1 95.88 210 TRP B O 1
ATOM 4313 N N . LYS B 1 211 ? 7.645 -37.031 -7.555 1 95.12 211 LYS B N 1
ATOM 4314 C CA . LYS B 1 211 ? 6.77 -38.156 -7.797 1 95.12 211 LYS B CA 1
ATOM 4315 C C . LYS B 1 211 ? 5.305 -37.75 -7.801 1 95.12 211 LYS B C 1
ATOM 4317 O O . LYS B 1 211 ? 4.457 -38.438 -8.375 1 95.12 211 LYS B O 1
ATOM 4322 N N . ALA B 1 212 ? 5.074 -36.594 -7.133 1 97 212 ALA B N 1
ATOM 4323 C CA . ALA B 1 212 ? 3.703 -36.125 -7.055 1 97 212 ALA B CA 1
ATOM 4324 C C . ALA B 1 212 ? 3.357 -35.25 -8.273 1 97 212 ALA B C 1
ATOM 4326 O O . ALA B 1 212 ? 2.182 -35.062 -8.594 1 97 212 ALA B O 1
ATOM 4327 N N . VAL B 1 213 ? 4.324 -34.719 -8.961 1 97.94 213 VAL B N 1
ATOM 4328 C CA . VAL B 1 213 ? 4.125 -33.719 -10.008 1 97.94 213 VAL B CA 1
ATOM 4329 C C . VAL B 1 213 ? 3.82 -34.406 -11.328 1 97.94 213 VAL B C 1
ATOM 4331 O O . VAL B 1 213 ? 4.633 -35.188 -11.828 1 97.94 213 VAL B O 1
ATOM 4334 N N . ASP B 1 214 ? 2.686 -34.125 -11.914 1 98.06 214 ASP B N 1
ATOM 4335 C CA . ASP B 1 214 ? 2.318 -34.688 -13.211 1 98.06 214 ASP B CA 1
ATOM 4336 C C . ASP B 1 214 ? 2.74 -33.75 -14.344 1 98.06 214 ASP B C 1
ATOM 4338 O O . ASP B 1 214 ? 3.229 -34.188 -15.383 1 98.06 214 ASP B O 1
ATOM 4342 N N . HIS B 1 215 ? 2.502 -32.438 -14.164 1 98.56 215 HIS B N 1
ATOM 4343 C CA . HIS B 1 215 ? 2.803 -31.406 -15.141 1 98.56 215 HIS B CA 1
ATOM 43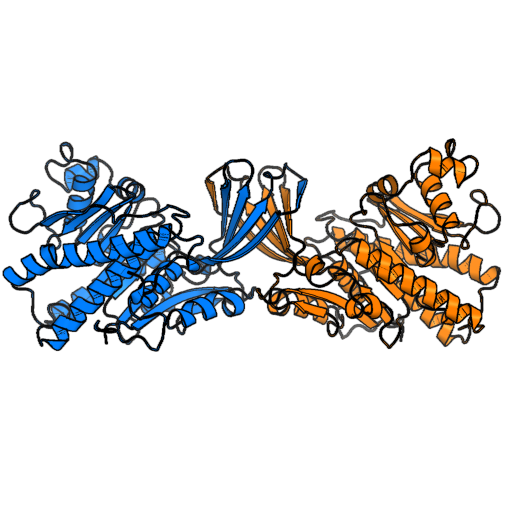44 C C . HIS B 1 215 ? 3.811 -30.406 -14.594 1 98.56 215 HIS B C 1
ATOM 4346 O O . HIS B 1 215 ? 3.568 -29.781 -13.562 1 98.56 215 HIS B O 1
ATOM 4352 N N . LEU B 1 216 ? 4.93 -30.281 -15.227 1 97.81 216 LEU B N 1
ATOM 4353 C CA . LEU B 1 216 ? 5.934 -29.281 -14.906 1 97.81 216 LEU B CA 1
ATOM 4354 C C . LEU B 1 216 ? 5.984 -28.203 -15.984 1 97.81 216 LEU B C 1
ATOM 4356 O O . LEU B 1 216 ? 6.328 -28.484 -17.125 1 97.81 216 LEU B O 1
ATOM 4360 N N . VAL B 1 217 ? 5.566 -27 -15.648 1 97.94 217 VAL B N 1
ATOM 4361 C CA . VAL B 1 217 ? 5.512 -25.906 -16.609 1 97.94 217 VAL B CA 1
ATOM 4362 C C . VAL B 1 217 ? 6.555 -24.844 -16.234 1 97.94 217 VAL B C 1
ATOM 4364 O O . VAL B 1 217 ? 6.48 -24.25 -15.164 1 97.94 217 VAL B O 1
ATOM 4367 N N . MET B 1 218 ? 7.477 -24.594 -17.156 1 95.44 218 MET B N 1
ATOM 4368 C CA . MET B 1 218 ? 8.578 -23.672 -16.906 1 95.44 218 MET B CA 1
ATOM 4369 C C . MET B 1 218 ? 8.781 -22.734 -18.094 1 95.44 218 MET B C 1
ATOM 4371 O O . MET B 1 218 ? 8.375 -23.062 -19.203 1 95.44 218 MET B O 1
ATOM 4375 N N . ASN B 1 219 ? 9.359 -21.609 -17.797 1 93.12 219 ASN B N 1
ATOM 4376 C CA . ASN B 1 219 ? 9.961 -20.875 -18.891 1 93.12 219 ASN B CA 1
ATOM 4377 C C . ASN B 1 219 ? 11.414 -21.266 -19.109 1 93.12 219 ASN B C 1
ATOM 4379 O O . ASN B 1 219 ? 11.93 -22.156 -18.438 1 93.12 219 ASN B O 1
ATOM 4383 N N . GLU B 1 220 ? 12.086 -20.625 -20.031 1 91.38 220 GLU B N 1
ATOM 4384 C CA . GLU B 1 220 ? 13.445 -21.016 -20.391 1 91.38 220 GLU B CA 1
ATOM 4385 C C . GLU B 1 220 ? 14.406 -20.828 -19.219 1 91.38 220 GLU B C 1
ATOM 4387 O O . GLU B 1 220 ? 15.227 -21.688 -18.938 1 91.38 220 GLU B O 1
ATOM 4392 N N . THR B 1 221 ? 14.281 -19.688 -18.578 1 89.12 221 THR B N 1
ATOM 4393 C CA . THR B 1 221 ? 15.164 -19.375 -17.453 1 89.12 221 THR B CA 1
ATOM 4394 C C . THR B 1 221 ? 14.938 -20.359 -16.312 1 89.12 221 THR B C 1
ATOM 4396 O O . THR B 1 221 ? 15.891 -20.828 -15.688 1 89.12 221 THR B O 1
ATOM 4399 N N . GLU B 1 222 ? 13.711 -20.625 -16.016 1 91.06 222 GLU B N 1
ATOM 4400 C CA . GLU B 1 222 ? 13.359 -21.594 -14.969 1 91.06 222 GLU B CA 1
ATOM 4401 C C . GLU B 1 222 ? 13.867 -22.984 -15.312 1 91.06 222 GLU B C 1
ATOM 4403 O O . GLU B 1 222 ? 14.367 -23.703 -14.438 1 91.06 222 GLU B O 1
ATOM 4408 N N . ALA B 1 223 ? 13.75 -23.344 -16.562 1 90.94 223 ALA B N 1
ATOM 4409 C CA . ALA B 1 223 ? 14.242 -24.656 -17.016 1 90.94 223 ALA B CA 1
ATOM 4410 C C . ALA B 1 223 ? 15.75 -24.766 -16.797 1 90.94 223 ALA B C 1
ATOM 4412 O O . ALA B 1 223 ? 16.25 -25.812 -16.375 1 90.94 223 ALA B O 1
ATOM 4413 N N . GLU B 1 224 ? 16.406 -23.703 -17.125 1 88.75 224 GLU B N 1
ATOM 4414 C CA . GLU B 1 224 ? 17.859 -23.688 -16.906 1 88.75 224 GLU B CA 1
ATOM 4415 C C . GLU B 1 224 ? 18.203 -23.828 -15.43 1 88.75 224 GLU B C 1
ATOM 4417 O O . GLU B 1 224 ? 19.109 -24.562 -15.062 1 88.75 224 GLU B O 1
ATOM 4422 N N . LEU B 1 225 ? 17.422 -23.156 -14.633 1 88 225 LEU B N 1
ATOM 4423 C CA . LEU B 1 225 ? 17.672 -23.172 -13.195 1 88 225 LEU B CA 1
ATOM 4424 C C . LEU B 1 225 ? 17.328 -24.531 -12.602 1 88 225 LEU B C 1
ATOM 4426 O O . LEU B 1 225 ? 17.938 -24.953 -11.617 1 88 225 LEU B O 1
ATOM 4430 N N . MET B 1 226 ? 16.359 -25.203 -13.211 1 88.06 226 MET B N 1
ATOM 4431 C CA . MET B 1 226 ? 15.875 -26.484 -12.688 1 88.06 226 MET B CA 1
ATOM 4432 C C . MET B 1 226 ? 16.719 -27.641 -13.227 1 88.06 226 MET B C 1
ATOM 4434 O O . MET B 1 226 ? 16.562 -28.781 -12.789 1 88.06 226 MET B O 1
ATOM 4438 N N . THR B 1 227 ? 17.562 -27.344 -14.188 1 84.12 227 THR B N 1
ATOM 4439 C CA . THR B 1 227 ? 18.438 -28.375 -14.719 1 84.12 227 THR B CA 1
ATOM 4440 C C . THR B 1 227 ? 19.484 -28.781 -13.672 1 84.12 227 THR B C 1
ATOM 4442 O O . THR B 1 227 ? 20.188 -27.922 -13.133 1 84.12 227 THR B O 1
ATOM 4445 N N . PRO B 1 228 ? 19.531 -30.016 -13.422 1 82.94 228 PRO B N 1
ATOM 4446 C CA . PRO B 1 228 ? 20.516 -30.438 -12.422 1 82.94 228 PRO B CA 1
ATOM 4447 C C . PRO B 1 228 ? 21.953 -30.297 -12.914 1 82.94 228 PRO B C 1
ATOM 4449 O O . PRO B 1 228 ? 22.188 -30.078 -14.109 1 82.94 228 PRO B O 1
ATOM 4452 N N . ALA B 1 229 ? 22.844 -30.438 -11.938 1 81.12 229 ALA B N 1
ATOM 4453 C CA . ALA B 1 229 ? 24.266 -30.391 -12.25 1 81.12 229 ALA B CA 1
ATOM 4454 C C . ALA B 1 229 ? 24.656 -31.5 -13.219 1 81.12 229 ALA B C 1
ATOM 4456 O O . ALA B 1 229 ? 23.984 -32.562 -13.266 1 81.12 229 ALA B O 1
ATOM 4457 N N . GLU B 1 230 ? 25.609 -31.281 -13.93 1 82.62 230 GLU B N 1
ATOM 4458 C CA . GLU B 1 230 ? 26.047 -32.188 -14.984 1 82.62 230 GLU B CA 1
ATOM 4459 C C . GLU B 1 230 ? 26.266 -33.594 -14.438 1 82.62 230 GLU B C 1
ATOM 4461 O O . GLU B 1 230 ? 25.922 -34.594 -15.094 1 82.62 230 GLU B O 1
ATOM 4466 N N . GLU B 1 231 ? 26.906 -33.688 -13.328 1 83.75 231 GLU B N 1
ATOM 4467 C CA . GLU B 1 231 ? 27.172 -34.969 -12.727 1 83.75 231 GLU B CA 1
ATOM 4468 C C . GLU B 1 231 ? 25.891 -35.719 -12.414 1 83.75 231 GLU B C 1
ATOM 4470 O O . GLU B 1 231 ? 25.781 -36.938 -12.688 1 83.75 231 GLU B O 1
ATOM 4475 N N . THR B 1 232 ? 24.938 -35.031 -11.898 1 83.94 232 THR B N 1
ATOM 4476 C CA . THR B 1 232 ? 23.641 -35.594 -11.578 1 83.94 232 THR B CA 1
ATOM 4477 C C . THR B 1 232 ? 22.906 -36 -12.852 1 83.94 232 THR B C 1
ATOM 4479 O O . THR B 1 232 ? 22.281 -37.062 -12.906 1 83.94 232 THR B O 1
ATOM 4482 N N . LEU B 1 233 ? 22.953 -35.188 -13.805 1 84.94 233 LEU B N 1
ATOM 4483 C CA . LEU B 1 233 ? 22.297 -35.438 -15.086 1 84.94 233 LEU B CA 1
ATOM 4484 C C . LEU B 1 233 ? 22.875 -36.688 -15.766 1 84.94 233 LEU B C 1
ATOM 4486 O O . LEU B 1 233 ? 22.125 -37.5 -16.328 1 84.94 233 LEU B O 1
ATOM 4490 N N . ALA B 1 234 ? 24.219 -36.781 -15.727 1 82.88 234 ALA B N 1
ATOM 4491 C CA . ALA B 1 234 ? 24.891 -37.906 -16.375 1 82.88 234 ALA B CA 1
ATOM 4492 C C . ALA B 1 234 ? 24.516 -39.25 -15.711 1 82.88 234 ALA B C 1
ATOM 4494 O O . ALA B 1 234 ? 24.406 -40.281 -16.391 1 82.88 234 ALA B O 1
ATOM 4495 N N . ALA B 1 235 ? 24.297 -39.156 -14.484 1 83.62 235 ALA B N 1
ATOM 4496 C CA . ALA B 1 235 ? 23.953 -40.344 -13.734 1 83.62 235 ALA B CA 1
ATOM 4497 C C . ALA B 1 235 ? 22.5 -40.781 -14 1 83.62 235 ALA B C 1
ATOM 4499 O O . ALA B 1 235 ? 22.188 -41.969 -14.023 1 83.62 235 ALA B O 1
ATOM 4500 N N . ALA B 1 236 ? 21.641 -39.844 -14.227 1 81.81 236 ALA B N 1
ATOM 4501 C CA . ALA B 1 236 ? 20.203 -40.094 -14.328 1 81.81 236 ALA B CA 1
ATOM 4502 C C . ALA B 1 236 ? 19.781 -40.312 -15.781 1 81.81 236 ALA B C 1
ATOM 4504 O O . ALA B 1 236 ? 18.844 -41.062 -16.047 1 81.81 236 ALA B O 1
ATOM 4505 N N . VAL B 1 237 ? 20.453 -39.688 -16.688 1 81.88 237 VAL B N 1
ATOM 4506 C CA . VAL B 1 237 ? 20.062 -39.688 -18.094 1 81.88 237 VAL B CA 1
ATOM 4507 C C . VAL B 1 237 ? 21.234 -40.125 -18.969 1 81.88 237 VAL B C 1
ATOM 4509 O O . VAL B 1 237 ? 22.141 -39.344 -19.25 1 81.88 237 VAL B O 1
ATOM 4512 N N . PRO B 1 238 ? 21.156 -41.281 -19.391 1 78.38 238 PRO B N 1
ATOM 4513 C CA . PRO B 1 238 ? 22.25 -41.75 -20.25 1 78.38 238 PRO B CA 1
ATOM 4514 C C . PRO B 1 238 ? 22.438 -40.875 -21.484 1 78.38 238 PRO B C 1
ATOM 4516 O O . PRO B 1 238 ? 21.453 -40.531 -22.156 1 78.38 238 PRO B O 1
ATOM 4519 N N . GLY B 1 239 ? 23.672 -40.406 -21.734 1 79.12 239 GLY B N 1
ATOM 4520 C CA . GLY B 1 239 ? 23.984 -39.594 -22.922 1 79.12 239 GLY B CA 1
ATOM 4521 C C . GLY B 1 239 ? 23.594 -38.156 -22.781 1 79.12 239 GLY B C 1
ATOM 4522 O O . GLY B 1 239 ? 23.469 -37.438 -23.781 1 79.12 239 GLY B O 1
ATOM 4523 N N . ALA B 1 240 ? 23.266 -37.781 -21.672 1 77.94 240 ALA B N 1
ATOM 4524 C CA . ALA B 1 240 ? 22.75 -36.438 -21.375 1 77.94 240 ALA B CA 1
ATOM 4525 C C . ALA B 1 240 ? 23.656 -35.375 -21.953 1 77.94 240 ALA B C 1
ATOM 4527 O O . ALA B 1 240 ? 23.188 -34.312 -22.375 1 77.94 240 ALA B O 1
ATOM 4528 N N . ALA B 1 241 ? 24.906 -35.531 -21.984 1 79.69 241 ALA B N 1
ATOM 4529 C CA . ALA B 1 241 ? 25.891 -34.531 -22.406 1 79.69 241 ALA B CA 1
ATOM 4530 C C . ALA B 1 241 ? 25.641 -34.094 -23.844 1 79.69 241 ALA B C 1
ATOM 4532 O O . ALA B 1 241 ? 25.953 -32.969 -24.219 1 79.69 241 ALA B O 1
ATOM 4533 N N . ALA B 1 242 ? 25.1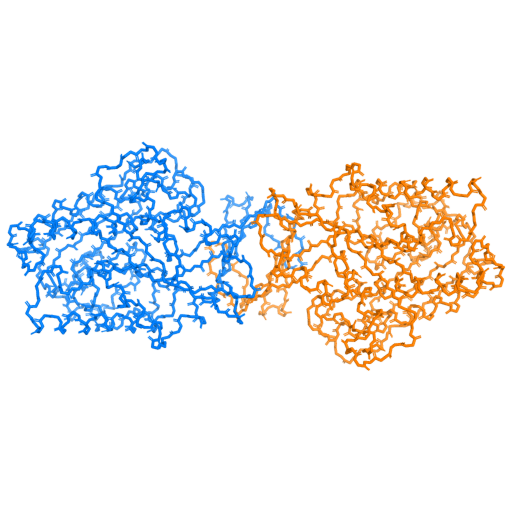41 -34.906 -24.641 1 79.75 242 ALA B N 1
ATOM 4534 C CA . ALA B 1 242 ? 24.969 -34.656 -26.062 1 79.75 242 ALA B CA 1
ATOM 4535 C C . ALA B 1 242 ? 23.609 -34 -26.344 1 79.75 242 ALA B C 1
ATOM 4537 O O . ALA B 1 242 ? 23.328 -33.562 -27.469 1 79.75 242 ALA B O 1
ATOM 4538 N N . LEU B 1 243 ? 22.828 -33.906 -25.406 1 82.69 243 LEU B N 1
ATOM 4539 C CA . LEU B 1 243 ? 21.453 -33.438 -25.594 1 82.69 243 LEU B CA 1
ATOM 4540 C C . LEU B 1 243 ? 21.359 -31.938 -25.453 1 82.69 243 LEU B C 1
ATOM 4542 O O . LEU B 1 243 ? 22.188 -31.312 -24.797 1 82.69 243 LEU B O 1
ATOM 4546 N N . GLU B 1 244 ? 20.328 -31.312 -26.172 1 81.88 244 GLU B N 1
ATOM 4547 C CA . GLU B 1 244 ? 19.984 -29.906 -26 1 81.88 244 GLU B CA 1
ATOM 4548 C C . GLU B 1 244 ? 19.422 -29.625 -24.609 1 81.88 244 GLU B C 1
ATOM 4550 O O . GLU B 1 244 ? 18.953 -30.547 -23.938 1 81.88 244 GLU B O 1
ATOM 4555 N N . GLY B 1 245 ? 19.422 -28.312 -24.219 1 84.44 245 GLY B N 1
ATOM 4556 C CA . GLY B 1 245 ? 19 -27.906 -22.891 1 84.44 245 GLY B CA 1
ATOM 4557 C C . GLY B 1 245 ? 17.609 -28.375 -22.516 1 84.44 245 GLY B C 1
ATOM 4558 O O . GLY B 1 245 ? 17.422 -28.984 -21.469 1 84.44 245 GLY B O 1
ATOM 4559 N N . LYS B 1 246 ? 16.625 -28.25 -23.422 1 88.25 246 LYS B N 1
ATOM 4560 C CA . LYS B 1 246 ? 15.234 -28.625 -23.141 1 88.25 246 LYS B CA 1
ATOM 4561 C C . LYS B 1 246 ? 15.086 -30.141 -23.062 1 88.25 246 LYS B C 1
ATOM 4563 O O . LYS B 1 246 ? 14.289 -30.656 -22.281 1 88.25 246 LYS B O 1
ATOM 4568 N N . GLU B 1 247 ? 15.859 -30.828 -23.875 1 89.44 247 GLU B N 1
ATOM 4569 C CA . GLU B 1 247 ? 15.836 -32.281 -23.859 1 89.44 247 GLU B CA 1
ATOM 4570 C C . GLU B 1 247 ? 16.406 -32.844 -22.562 1 89.44 247 GLU B C 1
ATOM 4572 O O . GLU B 1 247 ? 15.891 -33.812 -22.031 1 89.44 247 GLU B O 1
ATOM 4577 N N . LYS B 1 248 ? 17.453 -32.219 -22.125 1 88.75 248 LYS B N 1
ATOM 4578 C CA . LYS B 1 248 ? 18.094 -32.625 -20.875 1 88.75 248 LYS B CA 1
ATOM 4579 C C . LYS B 1 248 ? 17.125 -32.5 -19.703 1 88.75 248 LYS B C 1
ATOM 4581 O O . LYS B 1 248 ? 16.969 -33.469 -18.922 1 88.75 248 LYS B O 1
ATOM 4586 N N . VAL B 1 249 ? 16.484 -31.438 -19.656 1 89.88 249 VAL B N 1
ATOM 4587 C CA . VAL B 1 249 ? 15.609 -31.156 -18.531 1 89.88 249 VAL B CA 1
ATOM 4588 C C . VAL B 1 249 ? 14.391 -32.062 -18.578 1 89.88 249 VAL B C 1
ATOM 4590 O O . VAL B 1 249 ? 13.969 -32.625 -17.562 1 89.88 249 VAL B O 1
ATOM 4593 N N . ALA B 1 250 ? 13.844 -32.25 -19.75 1 93.19 250 ALA B N 1
ATOM 4594 C CA . ALA B 1 250 ? 12.656 -33.094 -19.891 1 93.19 250 ALA B CA 1
ATOM 4595 C C . ALA B 1 250 ? 12.945 -34.531 -19.5 1 93.19 250 ALA B C 1
ATOM 4597 O O . ALA B 1 250 ? 12.172 -35.156 -18.75 1 93.19 250 ALA B O 1
ATOM 4598 N N . ARG B 1 251 ? 14.039 -35.062 -19.984 1 91.62 251 ARG B N 1
ATOM 4599 C CA . ARG B 1 251 ? 14.375 -36.469 -19.703 1 91.62 251 ARG B CA 1
ATOM 4600 C C . ARG B 1 251 ? 14.648 -36.656 -18.219 1 91.62 251 ARG B C 1
ATOM 4602 O O . ARG B 1 251 ? 14.273 -37.688 -17.641 1 91.62 251 ARG B O 1
ATOM 4609 N N . TYR B 1 252 ? 15.305 -35.719 -17.656 1 92.06 252 TYR B N 1
ATOM 4610 C CA . TYR B 1 252 ? 15.602 -35.781 -16.234 1 92.06 252 TYR B CA 1
ATOM 4611 C C . TYR B 1 252 ? 14.312 -35.844 -15.414 1 92.06 252 TYR B C 1
ATOM 4613 O O . TYR B 1 252 ? 14.164 -36.719 -14.547 1 92.06 252 TYR B O 1
ATOM 4621 N N . PHE B 1 253 ? 13.391 -35.062 -15.688 1 94.94 253 PHE B N 1
ATOM 4622 C CA . PHE B 1 253 ? 12.188 -34.969 -14.867 1 94.94 253 PHE B CA 1
ATOM 4623 C C . PHE B 1 253 ? 11.242 -36.125 -15.172 1 94.94 253 PHE B C 1
ATOM 4625 O O . PHE B 1 253 ? 10.492 -36.562 -14.297 1 94.94 253 PHE B O 1
ATOM 4632 N N . HIS B 1 254 ? 11.227 -36.625 -16.438 1 94.81 254 HIS B N 1
ATOM 4633 C CA . HIS B 1 254 ? 10.477 -37.844 -16.719 1 94.81 254 HIS B CA 1
ATOM 4634 C C . HIS B 1 254 ? 10.945 -38.969 -15.828 1 94.81 254 HIS B C 1
ATOM 4636 O O . HIS B 1 254 ? 10.125 -39.75 -15.32 1 94.81 254 HIS B O 1
ATOM 4642 N N . GLN B 1 255 ? 12.25 -39.031 -15.672 1 92.25 255 GLN B N 1
ATOM 4643 C CA . GLN B 1 255 ? 12.812 -40.094 -14.828 1 92.25 255 GLN B CA 1
ATOM 4644 C C . GLN B 1 255 ? 12.352 -39.938 -13.383 1 92.25 255 GLN B C 1
ATOM 4646 O O . GLN B 1 255 ? 12.188 -40.938 -12.688 1 92.25 255 GLN B O 1
ATOM 4651 N N . LEU B 1 256 ? 12.188 -38.75 -12.984 1 93.25 256 LEU B N 1
ATOM 4652 C CA . LEU B 1 256 ? 11.789 -38.5 -11.602 1 93.25 256 LEU B CA 1
ATOM 4653 C C . LEU B 1 256 ? 10.289 -38.719 -11.422 1 93.25 256 LEU B C 1
ATOM 4655 O O . LEU B 1 256 ? 9.789 -38.719 -10.289 1 93.25 256 LEU B O 1
ATOM 4659 N N . GLY B 1 257 ? 9.555 -38.875 -12.562 1 94.06 257 GLY B N 1
ATOM 4660 C CA . GLY B 1 257 ? 8.156 -39.219 -12.43 1 94.06 257 GLY B CA 1
ATOM 4661 C C . GLY B 1 257 ? 7.223 -38.25 -13.102 1 94.06 257 GLY B C 1
ATOM 4662 O O . GLY B 1 257 ? 6.027 -38.5 -13.242 1 94.06 257 GLY B O 1
ATOM 4663 N N . VAL B 1 258 ? 7.715 -37.125 -13.586 1 96.88 258 VAL B N 1
ATOM 4664 C CA . VAL B 1 258 ? 6.906 -36.094 -14.227 1 96.88 258 VAL B CA 1
ATOM 4665 C C . VAL B 1 258 ? 6.48 -36.562 -15.617 1 96.88 258 VAL B C 1
ATOM 4667 O O . VAL B 1 258 ? 7.309 -37.031 -16.406 1 96.88 258 VAL B O 1
ATOM 4670 N N . ARG B 1 259 ? 5.262 -36.469 -15.969 1 96.62 259 ARG B N 1
ATOM 4671 C CA . ARG B 1 259 ? 4.754 -37 -17.234 1 96.62 259 ARG B CA 1
ATOM 4672 C C . ARG B 1 259 ? 4.805 -35.938 -18.328 1 96.62 259 ARG B C 1
ATOM 4674 O O . ARG B 1 259 ? 5.082 -36.25 -19.484 1 96.62 259 ARG B O 1
ATOM 4681 N N . TYR B 1 260 ? 4.426 -34.719 -17.969 1 97.88 260 TYR B N 1
ATOM 4682 C CA . TYR B 1 260 ? 4.359 -33.625 -18.922 1 97.88 260 TYR B CA 1
ATOM 4683 C C . TYR B 1 260 ? 5.332 -32.531 -18.547 1 97.88 260 TYR B C 1
ATOM 4685 O O . TYR B 1 260 ? 5.191 -31.891 -17.5 1 97.88 260 TYR B O 1
ATOM 4693 N N . VAL B 1 261 ? 6.34 -32.281 -19.375 1 97.19 261 VAL B N 1
ATOM 4694 C CA . VAL B 1 261 ? 7.293 -31.172 -19.203 1 97.19 261 VAL B CA 1
ATOM 4695 C C . VAL B 1 261 ? 7.074 -30.125 -20.281 1 97.19 261 VAL B C 1
ATOM 4697 O O . VAL B 1 261 ? 7.223 -30.406 -21.469 1 97.19 261 VAL B O 1
ATOM 4700 N N . LEU B 1 262 ? 6.613 -28.984 -19.859 1 98.06 262 LEU B N 1
ATOM 4701 C CA . LEU B 1 262 ? 6.371 -27.875 -20.781 1 98.06 262 LEU B CA 1
ATOM 4702 C C . LEU B 1 262 ? 7.367 -26.75 -20.547 1 98.06 262 LEU B C 1
ATOM 4704 O O . LEU B 1 262 ? 7.637 -26.375 -19.406 1 98.06 262 LEU B O 1
ATOM 4708 N N . VAL B 1 263 ? 7.922 -26.172 -21.625 1 96.56 263 VAL B N 1
ATOM 4709 C CA . VAL B 1 263 ? 8.82 -25.031 -21.578 1 96.56 263 VAL B CA 1
ATOM 4710 C C . VAL B 1 263 ? 8.289 -23.922 -22.484 1 96.56 263 VAL B C 1
ATOM 4712 O O . VAL B 1 263 ? 8.273 -24.062 -23.703 1 96.56 263 VAL B O 1
ATOM 4715 N N . THR B 1 264 ? 7.809 -22.859 -21.875 1 95.88 264 THR B N 1
ATOM 4716 C CA . THR B 1 264 ? 7.363 -21.719 -22.656 1 95.88 264 THR B CA 1
ATOM 4717 C C . THR B 1 264 ? 8.555 -20.922 -23.172 1 95.88 264 THR B C 1
ATOM 4719 O O . THR B 1 264 ? 9.531 -20.703 -22.453 1 95.88 264 THR B O 1
ATOM 4722 N N . LEU B 1 265 ? 8.523 -20.516 -24.453 1 94.25 265 LEU B N 1
ATOM 4723 C CA . LEU B 1 265 ? 9.656 -19.891 -25.141 1 94.25 265 LEU B CA 1
ATOM 4724 C C . LEU B 1 265 ? 9.312 -18.484 -25.594 1 94.25 265 LEU B C 1
ATOM 4726 O O . LEU B 1 265 ? 9.781 -18.031 -26.641 1 94.25 265 LEU B O 1
ATOM 4730 N N . GLY B 1 266 ? 8.43 -17.844 -24.922 1 89.31 266 GLY B N 1
ATOM 4731 C CA . GLY B 1 266 ? 8.023 -16.5 -25.312 1 89.31 266 GLY B CA 1
ATOM 4732 C C . GLY B 1 266 ? 7.445 -16.438 -26.719 1 89.31 266 GLY B C 1
ATOM 4733 O O . GLY B 1 266 ? 6.512 -17.188 -27.031 1 89.31 266 GLY B O 1
ATOM 4734 N N . ALA B 1 267 ? 8.078 -15.617 -27.516 1 90.31 267 ALA B N 1
ATOM 4735 C CA . ALA B 1 267 ? 7.605 -15.406 -28.875 1 90.31 267 ALA B CA 1
ATOM 4736 C C . ALA B 1 267 ? 7.828 -16.641 -29.734 1 90.31 267 ALA B C 1
ATOM 4738 O O . ALA B 1 267 ? 7.254 -16.766 -30.828 1 90.31 267 ALA B O 1
ATOM 4739 N N . GLN B 1 268 ? 8.602 -17.578 -29.281 1 93.25 268 GLN B N 1
ATOM 4740 C CA . GLN B 1 268 ? 8.891 -18.781 -30.047 1 93.25 268 GLN B CA 1
ATOM 4741 C C . GLN B 1 268 ? 7.887 -19.891 -29.734 1 93.25 268 GLN B C 1
ATOM 4743 O O . GLN B 1 268 ? 7.949 -20.969 -30.312 1 93.25 268 GLN B O 1
ATOM 4748 N N . GLY B 1 269 ? 7.008 -19.594 -28.781 1 95.06 269 GLY B N 1
ATOM 4749 C CA . GLY B 1 269 ? 5.934 -20.547 -28.516 1 95.06 269 GLY B CA 1
ATOM 4750 C C . GLY B 1 269 ? 6.18 -21.391 -27.281 1 95.06 269 GLY B C 1
ATOM 4751 O O . GLY B 1 269 ? 6.496 -20.859 -26.219 1 95.06 269 GLY B O 1
ATOM 4752 N N . VAL B 1 270 ? 5.848 -22.672 -27.406 1 97 270 VAL B N 1
ATOM 4753 C CA . VAL B 1 270 ? 5.957 -23.594 -26.281 1 97 270 VAL B CA 1
ATOM 4754 C C . VAL B 1 270 ? 6.457 -24.953 -26.781 1 97 270 VAL B C 1
ATOM 4756 O O . VAL B 1 270 ? 6.051 -25.422 -27.844 1 97 270 VAL B O 1
ATOM 4759 N N . TRP B 1 271 ? 7.445 -25.438 -26.125 1 96.94 271 TRP B N 1
ATOM 4760 C CA . TRP B 1 271 ? 7.977 -26.781 -26.328 1 96.94 271 TRP B CA 1
ATOM 4761 C C . TRP B 1 271 ? 7.508 -27.719 -25.234 1 96.94 271 TRP B C 1
ATOM 4763 O O . TRP B 1 271 ? 7.414 -27.328 -24.062 1 96.94 271 TRP B O 1
ATOM 4773 N N . TYR B 1 272 ? 7.117 -29 -25.672 1 97.06 272 TYR B N 1
ATOM 4774 C CA . TYR B 1 272 ? 6.734 -29.906 -24.594 1 97.06 272 TYR B CA 1
ATOM 4775 C C . TYR B 1 272 ? 7.258 -31.312 -24.859 1 97.06 272 TYR B C 1
ATOM 4777 O O . TYR B 1 272 ? 7.648 -31.641 -25.984 1 97.06 272 TYR B O 1
ATOM 4785 N N . SER B 1 273 ? 7.41 -32.062 -23.812 1 96.25 273 SER B N 1
ATOM 4786 C CA . SER B 1 273 ? 7.703 -33.5 -23.797 1 96.25 273 SER B CA 1
ATOM 4787 C C . SER B 1 273 ? 6.734 -34.25 -22.906 1 96.25 273 SER B C 1
ATOM 4789 O O . SER B 1 273 ? 6.531 -33.875 -21.75 1 96.25 273 SER B O 1
ATOM 4791 N N . ALA B 1 274 ? 6.074 -35.25 -23.438 1 96.69 274 ALA B N 1
ATOM 4792 C CA . ALA B 1 274 ? 5.172 -36.094 -22.672 1 96.69 274 ALA B CA 1
ATOM 4793 C C . ALA B 1 274 ? 5.633 -37.562 -22.688 1 96.69 274 ALA B C 1
ATOM 4795 O O . ALA B 1 274 ? 6.023 -38.062 -23.75 1 96.69 274 ALA B O 1
ATOM 4796 N N . ALA B 1 275 ? 5.691 -38.125 -21.547 1 94.75 275 ALA B N 1
ATOM 4797 C CA . ALA B 1 275 ? 6.074 -39.531 -21.406 1 94.75 275 ALA B CA 1
ATOM 4798 C C . ALA B 1 275 ? 5.543 -40.125 -20.109 1 94.75 275 ALA B C 1
ATOM 4800 O O . ALA B 1 275 ? 5.152 -39.406 -19.203 1 94.75 275 ALA B O 1
ATOM 4801 N N . ASP B 1 276 ? 5.484 -41.469 -20.078 1 92.75 276 ASP B N 1
ATOM 4802 C CA . ASP B 1 276 ? 5.086 -42.125 -18.844 1 92.75 276 ASP B CA 1
ATOM 4803 C C . ASP B 1 276 ? 6.086 -41.844 -17.719 1 92.75 276 ASP B C 1
ATOM 4805 O O . ASP B 1 276 ? 7.27 -41.625 -17.984 1 92.75 276 ASP B O 1
ATOM 4809 N N . ALA B 1 277 ? 5.609 -41.875 -16.484 1 90.69 277 ALA B N 1
ATOM 4810 C CA . ALA B 1 277 ? 6.477 -41.688 -15.328 1 90.69 277 ALA B CA 1
ATOM 4811 C C . ALA B 1 277 ? 7.621 -42.688 -15.328 1 90.69 277 ALA B C 1
ATOM 4813 O O . ALA B 1 277 ? 7.402 -43.906 -15.531 1 90.69 277 ALA B O 1
ATOM 4814 N N . GLY B 1 278 ? 8.812 -42.188 -15.133 1 88.81 278 GLY B N 1
ATOM 4815 C CA . GLY B 1 278 ? 9.977 -43.031 -15.07 1 88.81 278 GLY B CA 1
ATOM 4816 C C . GLY B 1 278 ? 10.562 -43.375 -16.438 1 88.81 278 GLY B C 1
ATOM 4817 O O . GLY B 1 278 ? 11.469 -44.188 -16.547 1 88.81 278 GLY B O 1
ATOM 4818 N N . PHE B 1 279 ? 10.031 -42.844 -17.422 1 86.06 279 PHE B N 1
ATOM 4819 C CA . PHE B 1 279 ? 10.516 -43.094 -18.781 1 86.06 279 PHE B CA 1
ATOM 4820 C C . PHE B 1 279 ? 11.992 -42.75 -18.906 1 86.06 279 PHE B C 1
ATOM 4822 O O . PHE B 1 279 ? 12.422 -41.688 -18.469 1 86.06 279 PHE B O 1
ATOM 4829 N N . ALA B 1 280 ? 12.859 -43.562 -19.422 1 79.06 280 ALA B N 1
ATOM 4830 C CA . ALA B 1 280 ? 14.305 -43.406 -19.562 1 79.06 280 ALA B CA 1
ATOM 4831 C C . ALA B 1 280 ? 14.727 -43.469 -21.031 1 79.06 280 ALA B C 1
ATOM 4833 O O . ALA B 1 280 ? 15.922 -43.438 -21.328 1 79.06 280 ALA B O 1
ATOM 4834 N N . GLY B 1 281 ? 13.812 -43.625 -21.891 1 72.44 281 GLY B N 1
ATOM 4835 C CA . GLY B 1 281 ? 14.141 -43.812 -23.281 1 72.44 281 GLY B CA 1
ATOM 4836 C C . GLY B 1 281 ? 14.469 -42.531 -24.016 1 72.44 281 GLY B C 1
ATOM 4837 O O . GLY B 1 281 ? 14.438 -41.438 -23.422 1 72.44 281 GLY B O 1
ATOM 4838 N N . GLU B 1 282 ? 14.961 -42.688 -25.297 1 67.44 282 GLU B N 1
ATOM 4839 C CA . GLU B 1 282 ? 15.32 -41.562 -26.156 1 67.44 282 GLU B CA 1
ATOM 4840 C C . GLU B 1 282 ? 14.07 -40.844 -26.656 1 67.44 282 GLU B C 1
ATOM 4842 O O . GLU B 1 282 ? 12.969 -41.375 -26.594 1 67.44 282 GLU B O 1
ATOM 4847 N N . ALA B 1 283 ? 14.477 -39.656 -27.25 1 61.41 283 ALA B N 1
ATOM 4848 C CA . ALA B 1 283 ? 13.43 -38.906 -27.922 1 61.41 283 ALA B CA 1
ATOM 4849 C C . ALA B 1 283 ? 12.805 -39.688 -29.062 1 61.41 283 ALA B C 1
ATOM 4851 O O . ALA B 1 283 ? 13.484 -40.531 -29.703 1 61.41 283 ALA B O 1
ATOM 4852 N N . ASP B 1 284 ? 11.547 -39.719 -29.141 1 59.84 284 ASP B N 1
ATOM 4853 C CA . ASP B 1 284 ? 10.812 -40.281 -30.266 1 59.84 284 ASP B CA 1
ATOM 4854 C C . ASP B 1 284 ? 10.68 -41.812 -30.109 1 59.84 284 ASP B C 1
ATOM 4856 O O . ASP B 1 284 ? 10.148 -42.469 -30.984 1 59.84 284 ASP B O 1
ATOM 4860 N N . ALA B 1 285 ? 11.406 -42.281 -29.078 1 68 285 ALA B N 1
ATOM 4861 C CA . ALA B 1 285 ? 11.188 -43.719 -28.828 1 68 285 ALA B CA 1
ATOM 4862 C C . ALA B 1 285 ? 9.711 -44 -28.562 1 68 285 ALA B C 1
ATOM 4864 O O . ALA B 1 285 ? 8.945 -43.094 -28.234 1 68 285 ALA B O 1
ATOM 4865 N N . ALA B 1 286 ? 9.469 -45.125 -28.797 1 73.44 286 ALA B N 1
ATOM 4866 C CA . ALA B 1 286 ? 8.102 -45.594 -28.578 1 73.44 286 ALA B CA 1
ATOM 4867 C C . ALA B 1 286 ? 7.633 -45.25 -27.156 1 73.44 286 ALA B C 1
ATOM 4869 O O . ALA B 1 286 ? 8.336 -45.531 -26.188 1 73.44 286 ALA B O 1
ATOM 4870 N N . GLY B 1 287 ? 6.699 -44.156 -27.016 1 84.31 287 GLY B N 1
ATOM 4871 C CA . GLY B 1 287 ? 6.098 -43.875 -25.719 1 84.31 287 GLY B CA 1
ATOM 4872 C C . GLY B 1 287 ? 6.309 -42.438 -25.281 1 84.31 287 GLY B C 1
ATOM 4873 O O . GLY B 1 287 ? 5.77 -42 -24.266 1 84.31 287 GLY B O 1
ATOM 4874 N N . ARG B 1 288 ? 7.129 -41.688 -26.016 1 91.12 288 ARG B N 1
ATOM 4875 C CA . ARG B 1 288 ? 7.344 -40.281 -25.703 1 91.12 288 ARG B CA 1
ATOM 4876 C C . ARG B 1 288 ? 6.93 -39.375 -26.875 1 91.12 288 ARG B C 1
ATOM 4878 O O . ARG B 1 288 ? 7.199 -39.688 -28.031 1 91.12 288 ARG B O 1
ATOM 4885 N N . PHE B 1 289 ? 6.262 -38.312 -26.641 1 93.31 289 PHE B N 1
ATOM 4886 C CA . PHE B 1 289 ? 5.809 -37.312 -27.609 1 93.31 289 PHE B CA 1
ATOM 4887 C C . PHE B 1 289 ? 6.465 -35.969 -27.359 1 93.31 289 PHE B C 1
ATOM 4889 O O . PHE B 1 289 ? 6.441 -35.469 -26.234 1 93.31 289 PHE B O 1
ATOM 4896 N N . VAL B 1 290 ? 7.133 -35.375 -28.359 1 94.44 290 VAL B N 1
ATOM 4897 C CA . VAL B 1 290 ? 7.797 -34.094 -28.266 1 94.44 290 VAL B CA 1
ATOM 4898 C C . VAL B 1 290 ? 7.348 -33.188 -29.422 1 94.44 290 VAL B C 1
ATOM 4900 O O . VAL B 1 290 ? 7.25 -33.656 -30.562 1 94.44 290 VAL B O 1
ATOM 4903 N N . LYS B 1 291 ? 7.059 -31.984 -29.109 1 95.19 291 LYS B N 1
ATOM 4904 C CA . LYS B 1 291 ? 6.645 -31.047 -30.141 1 95.19 291 LYS B CA 1
ATOM 4905 C C . LYS B 1 291 ? 6.824 -29.594 -29.672 1 95.19 291 LYS B C 1
ATOM 4907 O O . LYS B 1 291 ? 6.746 -29.312 -28.484 1 95.19 291 LYS B O 1
ATOM 4912 N N . GLN B 1 292 ? 7.125 -28.766 -30.547 1 95.94 292 GLN B N 1
ATOM 4913 C CA . GLN B 1 292 ? 7.102 -27.328 -30.312 1 95.94 292 GLN B CA 1
ATOM 4914 C C . GLN B 1 292 ? 5.988 -26.656 -31.125 1 95.94 292 GLN B C 1
ATOM 4916 O O . GLN B 1 292 ? 5.848 -26.906 -32.312 1 95.94 292 GLN B O 1
ATOM 4921 N N . LEU B 1 293 ? 5.191 -25.984 -30.484 1 96.44 293 LEU B N 1
ATOM 4922 C CA . LEU B 1 293 ? 4.137 -25.219 -31.125 1 96.44 293 LEU B CA 1
ATOM 4923 C C . LEU B 1 293 ? 4.508 -23.734 -31.188 1 96.44 293 LEU B C 1
ATOM 4925 O O . LEU B 1 293 ? 5.09 -23.203 -30.234 1 96.44 293 LEU B O 1
ATOM 4929 N N . PRO B 1 294 ? 4.195 -23.078 -32.25 1 94.62 294 PRO B N 1
ATOM 4930 C CA . PRO B 1 294 ? 4.484 -21.641 -32.344 1 94.62 294 PRO B CA 1
ATOM 4931 C C . PRO B 1 294 ? 3.615 -20.812 -31.406 1 94.62 294 PRO B C 1
ATOM 4933 O O . PRO B 1 294 ? 2.549 -21.266 -30.969 1 94.62 294 PRO B O 1
ATOM 4936 N N . ALA B 1 295 ? 4.152 -19.641 -31.125 1 93.25 295 ALA B N 1
ATOM 4937 C CA . ALA B 1 295 ? 3.336 -18.672 -30.375 1 93.25 295 ALA B CA 1
ATOM 4938 C C . ALA B 1 295 ? 2.145 -18.203 -31.219 1 93.25 295 ALA B C 1
ATOM 4940 O O . ALA B 1 295 ? 2.184 -18.266 -32.438 1 93.25 295 ALA B O 1
ATOM 4941 N N . ALA B 1 296 ? 1.075 -17.906 -30.531 1 93.38 296 ALA B N 1
ATOM 4942 C CA . ALA B 1 296 ? -0.053 -17.297 -31.219 1 93.38 296 ALA B CA 1
ATOM 4943 C C . ALA B 1 296 ? 0.271 -15.859 -31.641 1 93.38 296 ALA B C 1
ATOM 4945 O O . ALA B 1 296 ? 1.012 -15.156 -30.953 1 93.38 296 ALA B O 1
ATOM 4946 N N . PRO B 1 297 ? -0.277 -15.469 -32.688 1 91.25 297 PRO B N 1
ATOM 4947 C CA . PRO B 1 297 ? 0.001 -14.109 -33.188 1 91.25 297 PRO B CA 1
ATOM 4948 C C . PRO B 1 297 ? -0.494 -13.039 -32.219 1 91.25 297 PRO B C 1
ATOM 4950 O O . PRO B 1 297 ? -1.546 -13.203 -31.578 1 91.25 297 PRO B O 1
ATOM 4953 N N . VAL B 1 298 ? 0.254 -12.094 -32.031 1 91.56 298 VAL B N 1
ATOM 4954 C CA . VAL B 1 298 ? -0.064 -10.93 -31.219 1 91.56 298 VAL B CA 1
ATOM 4955 C C . VAL B 1 298 ? -0.01 -9.664 -32.062 1 91.56 298 VAL B C 1
ATOM 4957 O O . VAL B 1 298 ? 0.927 -9.469 -32.844 1 91.56 298 VAL B O 1
ATOM 4960 N N . SER B 1 299 ? -0.986 -8.758 -31.969 1 90.06 299 SER B N 1
ATOM 4961 C CA . SER B 1 299 ? -0.989 -7.5 -32.719 1 90.06 299 SER B CA 1
ATOM 4962 C C . SER B 1 299 ? 0.052 -6.535 -32.156 1 90.06 299 SER B C 1
ATOM 4964 O O . SER B 1 299 ? 0.802 -5.918 -32.906 1 90.06 299 SER B O 1
ATOM 4966 N N . ARG B 1 300 ? 0.046 -6.223 -30.875 1 87.69 300 ARG B N 1
ATOM 4967 C CA . ARG B 1 300 ? 0.995 -5.352 -30.188 1 87.69 300 ARG B CA 1
ATOM 4968 C C . ARG B 1 300 ? 1.232 -5.82 -28.75 1 87.69 300 ARG B C 1
ATOM 4970 O O . ARG B 1 300 ? 0.282 -6.035 -28 1 87.69 300 ARG B O 1
ATOM 4977 N N . VAL B 1 301 ? 2.52 -6.047 -28.531 1 84.31 301 VAL B N 1
ATOM 4978 C CA . VAL B 1 301 ? 2.863 -6.41 -27.156 1 84.31 301 VAL B CA 1
ATOM 4979 C C . VAL B 1 301 ? 2.865 -5.164 -26.281 1 84.31 301 VAL B C 1
ATOM 4981 O O . VAL B 1 301 ? 3.66 -4.246 -26.5 1 84.31 301 VAL B O 1
ATOM 4984 N N . LEU B 1 302 ? 2.008 -5.137 -25.297 1 84.69 302 LEU B N 1
ATOM 4985 C CA . LEU B 1 302 ? 1.915 -3.992 -24.406 1 84.69 302 LEU B CA 1
ATOM 4986 C C . LEU B 1 302 ? 2.547 -4.309 -23.047 1 84.69 302 LEU B C 1
ATOM 4988 O O . LEU B 1 302 ? 3.236 -3.469 -22.469 1 84.69 302 LEU B O 1
ATOM 4992 N N . ASP B 1 303 ? 2.348 -5.484 -22.578 1 83.31 303 ASP B N 1
ATOM 4993 C CA . ASP B 1 303 ? 2.789 -5.895 -21.25 1 83.31 303 ASP B CA 1
ATOM 4994 C C . ASP B 1 303 ? 2.824 -7.414 -21.125 1 83.31 303 ASP B C 1
ATOM 4996 O O . ASP B 1 303 ? 1.801 -8.078 -21.297 1 83.31 303 ASP B O 1
ATOM 5000 N N . THR B 1 304 ? 3.969 -7.922 -20.781 1 81.62 304 THR B N 1
ATOM 5001 C CA . THR B 1 304 ? 4.109 -9.375 -20.734 1 81.62 304 THR B CA 1
ATOM 5002 C C . THR B 1 304 ? 3.814 -9.906 -19.344 1 81.62 304 THR B C 1
ATOM 5004 O O . THR B 1 304 ? 3.908 -11.117 -19.094 1 81.62 304 THR B O 1
ATOM 5007 N N . THR B 1 305 ? 3.436 -8.977 -18.469 1 82.25 305 THR B N 1
ATOM 5008 C CA . THR B 1 305 ? 3.115 -9.383 -17.109 1 82.25 305 THR B CA 1
ATOM 5009 C C . THR B 1 305 ? 1.955 -10.367 -17.094 1 82.25 305 THR B C 1
ATOM 5011 O O . THR B 1 305 ? 0.962 -10.18 -17.797 1 82.25 305 THR B O 1
ATOM 5014 N N . ALA B 1 306 ? 2.061 -11.492 -16.422 1 90.38 306 ALA B N 1
ATOM 5015 C CA . ALA B 1 306 ? 1.056 -12.516 -16.172 1 90.38 306 ALA B CA 1
ATOM 5016 C C . ALA B 1 306 ? 0.868 -13.43 -17.375 1 90.38 306 ALA B C 1
ATOM 5018 O O . ALA B 1 306 ? -0.011 -14.289 -17.375 1 90.38 306 ALA B O 1
ATOM 5019 N N . ALA B 1 307 ? 1.677 -13.266 -18.484 1 93.12 307 ALA B N 1
ATOM 5020 C CA . ALA B 1 307 ? 1.545 -14.117 -19.656 1 93.12 307 ALA B CA 1
ATOM 5021 C C . ALA B 1 307 ? 1.764 -15.586 -19.297 1 93.12 307 ALA B C 1
ATOM 5023 O O . ALA B 1 307 ? 0.985 -16.453 -19.703 1 93.12 307 ALA B O 1
ATOM 5024 N N . GLY B 1 308 ? 2.859 -15.812 -18.562 1 94.62 308 GLY B N 1
ATOM 5025 C CA . GLY B 1 308 ? 3.129 -17.172 -18.109 1 94.62 308 GLY B CA 1
ATOM 5026 C C . GLY B 1 308 ? 2.033 -17.734 -17.234 1 94.62 308 GLY B C 1
ATOM 5027 O O . GLY B 1 308 ? 1.624 -18.891 -17.406 1 94.62 308 GLY B O 1
ATOM 5028 N N . ASP B 1 309 ? 1.554 -16.938 -16.312 1 96.81 309 ASP B N 1
ATOM 5029 C CA . ASP B 1 309 ? 0.466 -17.359 -15.43 1 96.81 309 ASP B CA 1
ATOM 5030 C C . ASP B 1 309 ? -0.802 -17.656 -16.234 1 96.81 309 ASP B C 1
ATOM 5032 O O . ASP B 1 309 ? -1.544 -18.594 -15.898 1 96.81 309 ASP B O 1
ATOM 5036 N N . THR B 1 310 ? -1.061 -16.828 -17.219 1 97.75 310 THR B N 1
ATOM 5037 C CA . THR B 1 310 ? -2.215 -17.047 -18.078 1 97.75 310 THR B CA 1
ATOM 5038 C C . THR B 1 310 ? -2.109 -18.375 -18.828 1 97.75 310 THR B C 1
ATOM 5040 O O . THR B 1 310 ? -3.09 -19.109 -18.922 1 97.75 310 THR B O 1
ATOM 5043 N N . PHE B 1 311 ? -0.916 -18.656 -19.344 1 98 311 PHE B N 1
ATOM 5044 C CA . PHE B 1 311 ? -0.669 -19.922 -20.016 1 98 311 PHE B CA 1
ATOM 5045 C C . PHE B 1 311 ? -0.96 -21.094 -19.078 1 98 311 PHE B C 1
ATOM 5047 O O . PHE B 1 311 ? -1.677 -22.031 -19.453 1 98 311 PHE B O 1
ATOM 5054 N N . VAL B 1 312 ? -0.429 -21.016 -17.891 1 98.31 312 VAL B N 1
ATOM 5055 C CA . VAL B 1 312 ? -0.572 -22.078 -16.906 1 98.31 312 VAL B CA 1
ATOM 5056 C C . VAL B 1 312 ? -2.049 -22.281 -16.578 1 98.31 312 VAL B C 1
ATOM 5058 O O . VAL B 1 312 ? -2.531 -23.422 -16.516 1 98.31 312 VAL B O 1
ATOM 5061 N N . GLY B 1 313 ? -2.758 -21.219 -16.312 1 98.62 313 GLY B N 1
ATOM 5062 C CA . GLY B 1 313 ? -4.172 -21.312 -15.977 1 98.62 313 GLY B CA 1
ATOM 5063 C C . GLY B 1 313 ? -5.012 -21.891 -17.094 1 98.62 313 GLY B C 1
ATOM 5064 O O . GLY B 1 313 ? -5.867 -22.75 -16.844 1 98.62 313 GLY B O 1
ATOM 5065 N N . ALA B 1 314 ? -4.793 -21.438 -18.312 1 98.19 314 ALA B N 1
ATOM 5066 C CA . ALA B 1 314 ? -5.527 -21.969 -19.453 1 98.19 314 ALA B CA 1
ATOM 5067 C C . ALA B 1 314 ? -5.238 -23.453 -19.656 1 98.19 314 ALA B C 1
ATOM 5069 O O . ALA B 1 314 ? -6.148 -24.234 -19.953 1 98.19 314 ALA B O 1
ATOM 5070 N N . TYR B 1 315 ? -4.008 -23.797 -19.516 1 98.56 315 TYR B N 1
ATOM 5071 C CA . TYR B 1 315 ? -3.594 -25.203 -19.641 1 98.56 315 TYR B CA 1
ATOM 5072 C C . TYR B 1 315 ? -4.273 -26.062 -18.578 1 98.56 315 TYR B C 1
ATOM 5074 O O . TYR B 1 315 ? -4.801 -27.125 -18.891 1 98.56 315 TYR B O 1
ATOM 5082 N N . ALA B 1 316 ? -4.293 -25.578 -17.359 1 98.75 316 ALA B N 1
ATOM 5083 C CA . ALA B 1 316 ? -4.922 -26.297 -16.25 1 98.75 316 ALA B CA 1
ATOM 5084 C C . ALA B 1 316 ? -6.41 -26.516 -16.516 1 98.75 316 ALA B C 1
ATOM 5086 O O . ALA B 1 316 ? -6.945 -27.578 -16.219 1 98.75 316 ALA B O 1
ATOM 5087 N N . ALA B 1 317 ? -7.066 -25.531 -17.031 1 98.25 317 ALA B N 1
ATOM 5088 C CA . ALA B 1 317 ? -8.492 -25.625 -17.328 1 98.25 317 ALA B CA 1
ATOM 5089 C C . ALA B 1 317 ? -8.766 -26.719 -18.359 1 98.25 317 ALA B C 1
ATOM 5091 O O . ALA B 1 317 ? -9.719 -27.5 -18.219 1 98.25 317 ALA B O 1
ATOM 5092 N N . GLU B 1 318 ? -7.93 -26.781 -19.422 1 98 318 GLU B N 1
ATOM 5093 C CA . GLU B 1 318 ? -8.109 -27.812 -20.453 1 98 318 GLU B CA 1
ATOM 5094 C C . GLU B 1 318 ? -7.867 -29.203 -19.875 1 98 318 GLU B C 1
ATOM 5096 O O . GLU B 1 318 ? -8.562 -30.156 -20.234 1 98 318 GLU B O 1
ATOM 5101 N N . VAL B 1 319 ? -6.863 -29.328 -19.016 1 98.12 319 VAL B N 1
ATOM 5102 C CA . VAL B 1 319 ? -6.586 -30.609 -18.375 1 98.12 319 VAL B CA 1
ATOM 5103 C C . VAL B 1 319 ? -7.777 -31.031 -17.516 1 98.12 319 VAL B C 1
ATOM 5105 O O . VAL B 1 319 ? -8.188 -32.188 -17.547 1 98.12 319 VAL B O 1
ATOM 5108 N N . ALA B 1 320 ? -8.32 -30.109 -16.766 1 98.12 320 ALA B N 1
ATOM 5109 C CA . ALA B 1 320 ? -9.484 -30.391 -15.93 1 98.12 320 ALA B CA 1
ATOM 5110 C C . ALA B 1 320 ? -10.672 -30.844 -16.781 1 98.12 320 ALA B C 1
ATOM 5112 O O . ALA B 1 320 ? -11.367 -31.797 -16.406 1 98.12 320 ALA B O 1
ATOM 5113 N N . ARG B 1 321 ? -10.914 -30.203 -17.875 1 96.94 321 ARG B N 1
ATOM 5114 C CA . ARG B 1 321 ? -12.008 -30.562 -18.766 1 96.94 321 ARG B CA 1
ATOM 5115 C C . ARG B 1 321 ? -11.82 -31.969 -19.328 1 96.94 321 ARG B C 1
ATOM 5117 O O . ARG B 1 321 ? -12.789 -32.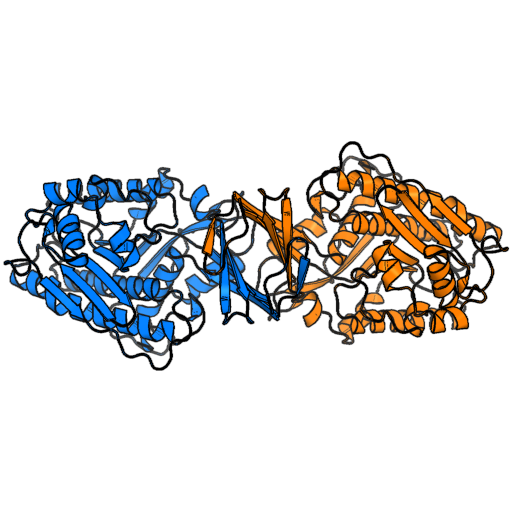719 -19.438 1 96.94 321 ARG B O 1
ATOM 5124 N N . TRP B 1 322 ? -10.625 -32.25 -19.719 1 96.88 322 TRP B N 1
ATOM 5125 C CA . TRP B 1 322 ? -10.328 -33.594 -20.234 1 96.88 322 TRP B CA 1
ATOM 5126 C C . TRP B 1 322 ? -10.688 -34.656 -19.203 1 96.88 322 TRP B C 1
ATOM 5128 O O . TRP B 1 322 ? -11.273 -35.688 -19.547 1 96.88 322 TRP B O 1
ATOM 5138 N N . ARG B 1 323 ? -10.281 -34.438 -17.969 1 95.94 323 ARG B N 1
ATOM 5139 C CA . ARG B 1 323 ? -10.578 -35.406 -16.906 1 95.94 323 ARG B CA 1
ATOM 5140 C C . ARG B 1 323 ? -12.086 -35.562 -16.734 1 95.94 323 ARG B C 1
ATOM 5142 O O . ARG B 1 323 ? -12.562 -36.688 -16.562 1 95.94 323 ARG B O 1
ATOM 5149 N N . GLU B 1 324 ? -12.75 -34.469 -16.766 1 95.56 324 GLU B N 1
ATOM 5150 C CA . GLU B 1 324 ? -14.203 -34.531 -16.625 1 95.56 324 GLU B CA 1
ATOM 5151 C C . GLU B 1 324 ? -14.852 -35.25 -17.781 1 95.56 324 GLU B C 1
ATOM 5153 O O . GLU B 1 324 ? -15.781 -36.031 -17.578 1 95.56 324 GLU B O 1
ATOM 5158 N N . GLU B 1 325 ? -14.398 -35.031 -18.984 1 94.94 325 GLU B N 1
ATOM 5159 C CA . GLU B 1 325 ? -14.906 -35.719 -20.172 1 94.94 325 GLU B CA 1
ATOM 5160 C C . GLU B 1 325 ? -14.734 -37.219 -20.031 1 94.94 325 GLU B C 1
ATOM 5162 O O . GLU B 1 325 ? -15.625 -38 -20.406 1 94.94 325 GLU B O 1
ATOM 5167 N N . ARG B 1 326 ? -13.586 -37.656 -19.547 1 94.94 326 ARG B N 1
ATOM 5168 C CA . ARG B 1 326 ? -13.336 -39.062 -19.344 1 94.94 326 ARG B CA 1
ATOM 5169 C C . ARG B 1 326 ? -14.305 -39.656 -18.328 1 94.94 326 ARG B C 1
ATOM 5171 O O . ARG B 1 326 ? -14.836 -40.75 -18.531 1 94.94 326 ARG B O 1
ATOM 5178 N N . ARG B 1 327 ? -14.531 -38.906 -17.266 1 93 327 ARG B N 1
ATOM 5179 C CA . ARG B 1 327 ? -15.461 -39.375 -16.234 1 93 327 ARG B CA 1
ATOM 5180 C C . ARG B 1 327 ? -16.875 -39.469 -16.781 1 93 327 ARG B C 1
ATOM 5182 O O . ARG B 1 327 ? -17.578 -40.469 -16.516 1 93 327 ARG B O 1
ATOM 5189 N N . LEU B 1 328 ? -17.281 -38.5 -17.547 1 93.44 328 LEU B N 1
ATOM 5190 C CA . LEU B 1 328 ? -18.625 -38.469 -18.125 1 93.44 328 LEU B CA 1
ATOM 5191 C C . LEU B 1 328 ? -18.797 -39.594 -19.125 1 93.44 328 LEU B C 1
ATOM 5193 O O . LEU B 1 328 ? -19.906 -40.125 -19.281 1 93.44 328 LEU B O 1
ATOM 5197 N N . ALA B 1 329 ? -17.703 -40.062 -19.703 1 94.62 329 ALA B N 1
ATOM 5198 C CA . ALA B 1 329 ? -17.734 -41.125 -20.688 1 94.62 329 ALA B CA 1
ATOM 5199 C C . ALA B 1 329 ? -17.656 -42.5 -20.016 1 94.62 329 ALA B C 1
ATOM 5201 O O . ALA B 1 329 ? -17.641 -43.531 -20.688 1 94.62 329 ALA B O 1
ATOM 5202 N N . GLY B 1 330 ? -17.547 -42.531 -18.703 1 93.44 330 GLY B N 1
ATOM 5203 C CA . GLY B 1 330 ? -17.484 -43.781 -17.953 1 93.44 330 GLY B CA 1
ATOM 5204 C C . GLY B 1 330 ? -16.094 -44.406 -17.969 1 93.44 330 GLY B C 1
ATOM 5205 O O . GLY B 1 330 ? -15.953 -45.594 -17.703 1 93.44 330 GLY B O 1
ATOM 5206 N N . LEU B 1 331 ? -15.18 -43.625 -18.297 1 93.75 331 LEU B N 1
ATOM 5207 C CA . LEU B 1 331 ? -13.82 -44.156 -18.422 1 93.75 331 LEU B CA 1
ATOM 5208 C C . LEU B 1 331 ? -12.977 -43.781 -17.219 1 93.75 331 LEU B C 1
ATOM 5210 O O . LEU B 1 331 ? -11.766 -44.031 -17.188 1 93.75 331 LEU B O 1
ATOM 5214 N N . GLY B 1 332 ? -13.781 -43.25 -16.281 1 88.38 332 GLY B N 1
ATOM 5215 C CA . GLY B 1 332 ? -13.094 -42.969 -15.031 1 88.38 332 GLY B CA 1
ATOM 5216 C C . GLY B 1 332 ? -12.57 -44.188 -14.32 1 88.38 332 GLY B C 1
ATOM 5217 O O . GLY B 1 332 ? -13.227 -45.219 -14.305 1 88.38 332 GLY B O 1
ATOM 5218 N N . GLY B 1 333 ? -11.336 -44.188 -13.883 1 89.25 333 GLY B N 1
ATOM 5219 C CA . GLY B 1 333 ? -10.805 -45.312 -13.125 1 89.25 333 GLY B CA 1
ATOM 5220 C C . GLY B 1 333 ? -10.094 -46.344 -14 1 89.25 333 GLY B C 1
ATOM 5221 O O . GLY B 1 333 ? -9.664 -47.375 -13.508 1 89.25 333 GLY B O 1
ATOM 5222 N N . ARG B 1 334 ? -10.148 -46 -15.203 1 92.5 334 ARG B N 1
ATOM 5223 C CA . ARG B 1 334 ? -9.461 -46.906 -16.125 1 92.5 334 ARG B CA 1
ATOM 5224 C C . ARG B 1 334 ? -8.141 -46.312 -16.594 1 92.5 334 ARG B C 1
ATOM 5226 O O . ARG B 1 334 ? -8.055 -45.094 -16.828 1 92.5 334 ARG B O 1
ATOM 5233 N N . GLU B 1 335 ? -7.18 -47.125 -16.703 1 91.81 335 GLU B N 1
ATOM 5234 C CA . GLU B 1 335 ? -5.914 -46.688 -17.281 1 91.81 335 GLU B CA 1
ATOM 5235 C C . GLU B 1 335 ? -6.074 -46.344 -18.766 1 91.81 335 GLU B C 1
ATOM 5237 O O . GLU B 1 335 ? -6.934 -46.938 -19.438 1 91.81 335 GLU B O 1
ATOM 5242 N N . LEU B 1 336 ? -5.289 -45.531 -19.188 1 92.62 336 LEU B N 1
ATOM 5243 C CA . LEU B 1 336 ? -5.309 -45.219 -20.609 1 92.62 336 LEU B CA 1
ATOM 5244 C C . LEU B 1 336 ? -4.809 -46.406 -21.438 1 92.62 336 LEU B C 1
ATOM 5246 O O . LEU B 1 336 ? -3.824 -47.031 -21.062 1 92.62 336 LEU B O 1
ATOM 5250 N N . THR B 1 337 ? -5.527 -46.656 -22.453 1 93.06 337 THR B N 1
ATOM 5251 C CA . THR B 1 337 ? -4.992 -47.594 -23.453 1 93.06 337 THR B CA 1
ATOM 5252 C C . THR B 1 337 ? -3.834 -46.938 -24.219 1 93.06 337 THR B C 1
ATOM 5254 O O . THR B 1 337 ? -3.592 -45.75 -24.094 1 93.06 337 THR B O 1
ATOM 5257 N N . ALA B 1 338 ? -3.102 -47.719 -24.938 1 90.5 338 ALA B N 1
ATOM 5258 C CA . ALA B 1 338 ? -2.002 -47.188 -25.75 1 90.5 338 ALA B CA 1
ATOM 5259 C C . ALA B 1 338 ? -2.492 -46.125 -26.719 1 90.5 338 ALA B C 1
ATOM 5261 O O . ALA B 1 338 ? -1.813 -45.125 -26.938 1 90.5 338 ALA B O 1
ATOM 5262 N N . GLU B 1 339 ? -3.639 -46.438 -27.266 1 92.75 339 GLU B N 1
ATOM 5263 C CA . GLU B 1 339 ? -4.227 -45.5 -28.219 1 92.75 339 GLU B CA 1
ATOM 5264 C C . GLU B 1 339 ? -4.648 -44.219 -27.531 1 92.75 339 GLU B C 1
ATOM 5266 O O . GLU B 1 339 ? -4.418 -43.125 -28.047 1 92.75 339 GLU B O 1
ATOM 5271 N N . GLU B 1 340 ? -5.312 -44.344 -26.391 1 93.38 340 GLU B N 1
ATOM 5272 C CA . GLU B 1 340 ? -5.738 -43.188 -25.625 1 93.38 340 GLU B CA 1
ATOM 5273 C C . GLU B 1 340 ? -4.539 -42.344 -25.172 1 93.38 340 GLU B C 1
ATOM 5275 O O . GLU B 1 340 ? -4.605 -41.125 -25.141 1 93.38 340 GLU B O 1
ATOM 5280 N N . LYS B 1 341 ? -3.508 -43 -24.75 1 93.06 341 LYS B N 1
ATOM 5281 C CA . LYS B 1 341 ? -2.279 -42.344 -24.344 1 93.06 341 LYS B CA 1
ATOM 5282 C C . LYS B 1 341 ? -1.677 -41.531 -25.484 1 93.06 341 LYS B C 1
ATOM 5284 O O . LYS B 1 341 ? -1.226 -40.406 -25.281 1 93.06 341 LYS B O 1
ATOM 5289 N N . SER B 1 342 ? -1.6 -42.125 -26.625 1 92.19 342 SER B N 1
ATOM 5290 C CA . SER B 1 342 ? -1.103 -41.438 -27.797 1 92.19 342 SER B CA 1
ATOM 5291 C C . SER B 1 342 ? -1.922 -40.188 -28.078 1 92.19 342 SER B C 1
ATOM 5293 O O . SER B 1 342 ? -1.367 -39.125 -28.422 1 92.19 342 SER B O 1
ATOM 5295 N N . ASP B 1 343 ? -3.209 -40.281 -27.984 1 95.56 343 ASP B N 1
ATOM 5296 C CA . ASP B 1 343 ? -4.086 -39.156 -28.172 1 95.56 343 ASP B CA 1
ATOM 5297 C C . ASP B 1 343 ? -3.857 -38.094 -27.094 1 95.56 343 ASP B C 1
ATOM 5299 O O . ASP B 1 343 ? -3.783 -36.906 -27.391 1 95.56 343 ASP B O 1
ATOM 5303 N N . ARG B 1 344 ? -3.758 -38.531 -25.844 1 96.12 344 ARG B N 1
ATOM 5304 C CA . ARG B 1 344 ? -3.561 -37.656 -24.703 1 96.12 344 ARG B CA 1
ATOM 5305 C C . ARG B 1 344 ? -2.234 -36.906 -24.812 1 96.12 344 ARG B C 1
ATOM 5307 O O . ARG B 1 344 ? -2.17 -35.719 -24.562 1 96.12 344 ARG B O 1
ATOM 5314 N N . TYR B 1 345 ? -1.117 -37.531 -25.203 1 95.94 345 TYR B N 1
ATOM 5315 C CA . TYR B 1 345 ? 0.225 -36.969 -25.281 1 95.94 345 TYR B CA 1
ATOM 5316 C C . TYR B 1 345 ? 0.411 -36.156 -26.562 1 95.94 345 TYR B C 1
ATOM 5318 O O . TYR B 1 345 ? 1.315 -35.344 -26.641 1 95.94 345 TYR B O 1
ATOM 5326 N N . GLY B 1 346 ? -0.396 -36.438 -27.531 1 94.69 346 GLY B N 1
ATOM 5327 C CA . GLY B 1 346 ? -0.261 -35.781 -28.828 1 94.69 346 GLY B CA 1
ATOM 5328 C C . GLY B 1 346 ? -1.337 -34.719 -29.078 1 94.69 346 GLY B C 1
ATOM 5329 O O . GLY B 1 346 ? -1.164 -33.562 -28.75 1 94.69 346 GLY B O 1
ATOM 5330 N N . ARG B 1 347 ? -2.471 -35.281 -29.609 1 95.94 347 ARG B N 1
ATOM 5331 C CA . ARG B 1 347 ? -3.541 -34.406 -30.078 1 95.94 347 ARG B CA 1
ATOM 5332 C C . ARG B 1 347 ? -4.039 -33.5 -28.953 1 95.94 347 ARG B C 1
ATOM 5334 O O . ARG B 1 347 ? -4.219 -32.281 -29.141 1 95.94 347 ARG B O 1
ATOM 5341 N N . PHE B 1 348 ? -4.344 -34.031 -27.844 1 97.12 348 PHE B N 1
ATOM 5342 C CA . PHE B 1 348 ? -4.863 -33.25 -26.734 1 97.12 348 PHE B CA 1
ATOM 5343 C C . PHE B 1 348 ? -3.859 -32.188 -26.312 1 97.12 348 PHE B C 1
ATOM 5345 O O . PHE B 1 348 ? -4.227 -31.031 -26.094 1 97.12 348 PHE B O 1
ATOM 5352 N N . MET B 1 349 ? -2.578 -32.594 -26.141 1 97.44 349 MET B N 1
ATOM 5353 C CA . MET B 1 349 ? -1.555 -31.641 -25.719 1 97.44 349 MET B CA 1
ATOM 5354 C C . MET B 1 349 ? -1.408 -30.5 -26.734 1 97.44 349 MET B C 1
ATOM 5356 O O . MET B 1 349 ? -1.242 -29.344 -26.359 1 97.44 349 MET B O 1
ATOM 5360 N N . GLU B 1 350 ? -1.444 -30.812 -27.953 1 96.88 350 GLU B N 1
ATOM 5361 C CA . GLU B 1 350 ? -1.374 -29.797 -29 1 96.88 350 GLU B CA 1
ATOM 5362 C C . GLU B 1 350 ? -2.529 -28.797 -28.875 1 96.88 350 GLU B C 1
ATOM 5364 O O . GLU B 1 350 ? -2.326 -27.594 -28.984 1 96.88 350 GLU B O 1
ATOM 5369 N N . MET B 1 351 ? -3.668 -29.375 -28.75 1 97.19 351 MET B N 1
ATOM 5370 C CA . MET B 1 351 ? -4.855 -28.531 -28.625 1 97.19 351 MET B CA 1
ATOM 5371 C C . MET B 1 351 ? -4.762 -27.656 -27.375 1 97.19 351 MET B C 1
ATOM 5373 O O . MET B 1 351 ? -4.977 -26.438 -27.438 1 97.19 351 MET B O 1
ATOM 5377 N N . ALA B 1 352 ? -4.441 -28.281 -26.188 1 97.75 352 ALA B N 1
ATOM 5378 C CA . ALA B 1 352 ? -4.371 -27.562 -24.906 1 97.75 352 ALA B CA 1
ATOM 5379 C C . ALA B 1 352 ? -3.318 -26.469 -24.953 1 97.75 352 ALA B C 1
ATOM 5381 O O . ALA B 1 352 ? -3.561 -25.344 -24.484 1 97.75 352 ALA B O 1
ATOM 5382 N N . MET B 1 353 ? -2.178 -26.703 -25.5 1 97.44 353 MET B N 1
ATOM 5383 C CA . MET B 1 353 ? -1.109 -25.719 -25.609 1 97.44 353 MET B CA 1
ATOM 5384 C C . MET B 1 353 ? -1.497 -24.609 -26.578 1 97.44 353 MET B C 1
ATOM 5386 O O . MET B 1 353 ? -1.121 -23.453 -26.375 1 97.44 353 MET B O 1
ATOM 5390 N N . GLY B 1 354 ? -2.168 -25 -27.641 1 96.62 354 GLY B N 1
ATOM 5391 C CA . GLY B 1 354 ? -2.654 -24 -28.562 1 96.62 354 GLY B CA 1
ATOM 5392 C C . GLY B 1 354 ? -3.572 -22.984 -27.922 1 96.62 354 GLY B C 1
ATOM 5393 O O . GLY B 1 354 ? -3.416 -21.781 -28.125 1 96.62 354 GLY B O 1
ATOM 5394 N N . VAL B 1 355 ? -4.555 -23.484 -27.156 1 96.38 355 VAL B N 1
ATOM 5395 C CA . VAL B 1 355 ? -5.488 -22.625 -26.453 1 96.38 355 VAL B CA 1
ATOM 5396 C C . VAL B 1 355 ? -4.727 -21.75 -25.453 1 96.38 355 VAL B C 1
ATOM 5398 O O . VAL B 1 355 ? -5.004 -20.547 -25.328 1 96.38 355 VAL B O 1
ATOM 5401 N N . SER B 1 356 ? -3.812 -22.359 -24.75 1 97.94 356 SER B N 1
ATOM 5402 C CA . SER B 1 356 ? -3.021 -21.656 -23.734 1 97.94 356 SER B CA 1
ATOM 5403 C C . SER B 1 356 ? -2.176 -20.562 -24.375 1 97.94 356 SER B C 1
ATOM 5405 O O . SER B 1 356 ? -2.055 -19.469 -23.828 1 97.94 356 SER B O 1
ATOM 5407 N N . ALA B 1 357 ? -1.585 -20.844 -25.516 1 96.88 357 ALA B N 1
ATOM 5408 C CA . ALA B 1 357 ? -0.782 -19.859 -26.25 1 96.88 357 ALA B CA 1
ATOM 5409 C C . ALA B 1 357 ? -1.636 -18.688 -26.703 1 96.88 357 ALA B C 1
ATOM 5411 O O . ALA B 1 357 ? -1.195 -17.531 -26.641 1 96.88 357 ALA B O 1
ATOM 5412 N N . ARG B 1 358 ? -2.795 -18.969 -27.172 1 96.94 358 ARG B N 1
ATOM 5413 C CA . ARG B 1 358 ? -3.697 -17.891 -27.594 1 96.94 358 ARG B CA 1
ATOM 5414 C C . ARG B 1 358 ? -4.113 -17.031 -26.422 1 96.94 358 ARG B C 1
ATOM 5416 O O . ARG B 1 358 ? -4.211 -15.805 -26.547 1 96.94 358 ARG B O 1
ATOM 5423 N N . ALA B 1 359 ? -4.406 -17.688 -25.297 1 97 359 ALA B N 1
ATOM 5424 C CA . ALA B 1 359 ? -4.746 -16.922 -24.078 1 97 359 ALA B CA 1
ATOM 5425 C C . ALA B 1 359 ? -3.602 -16 -23.672 1 97 359 ALA B C 1
ATOM 5427 O O . ALA B 1 359 ? -3.822 -14.836 -23.359 1 97 359 ALA B O 1
ATOM 5428 N N . ALA B 1 360 ? -2.391 -16.531 -23.672 1 96.44 360 ALA B N 1
ATOM 5429 C CA . ALA B 1 360 ? -1.213 -15.75 -23.312 1 96.44 360 ALA B CA 1
ATOM 5430 C C . ALA B 1 360 ? -1.004 -14.602 -24.297 1 96.44 360 ALA B C 1
ATOM 5432 O O . ALA B 1 360 ? -0.596 -13.508 -23.891 1 96.44 360 ALA B O 1
ATOM 5433 N N . ALA B 1 361 ? -1.26 -14.852 -25.531 1 95.75 361 ALA B N 1
ATOM 5434 C CA . ALA B 1 361 ? -1.13 -13.82 -26.547 1 95.75 361 ALA B CA 1
ATOM 5435 C C . ALA B 1 361 ? -2.088 -12.664 -26.297 1 95.75 361 ALA B C 1
ATOM 5437 O O . ALA B 1 361 ? -1.718 -11.5 -26.453 1 95.75 361 ALA B O 1
ATOM 5438 N N . ARG B 1 362 ? -3.33 -13 -25.953 1 95.44 362 ARG B N 1
ATOM 5439 C CA . ARG B 1 362 ? -4.301 -11.961 -25.625 1 95.44 362 ARG B CA 1
ATOM 5440 C C . ARG B 1 362 ? -3.863 -11.172 -24.391 1 95.44 362 ARG B C 1
ATOM 5442 O O . ARG B 1 362 ? -4.059 -9.961 -24.328 1 95.44 362 ARG B O 1
ATOM 5449 N N . CYS B 1 363 ? -3.326 -11.859 -23.438 1 95 363 CYS B N 1
ATOM 5450 C CA . CYS B 1 363 ? -2.871 -11.25 -22.188 1 95 363 CYS B CA 1
ATOM 5451 C C . CYS B 1 363 ? -1.82 -10.18 -22.469 1 95 363 CYS B C 1
ATOM 5453 O O . CYS B 1 363 ? -1.896 -9.078 -21.906 1 95 363 CYS B O 1
ATOM 5455 N N . VAL B 1 364 ? -0.885 -10.383 -23.359 1 93.56 364 VAL B N 1
ATOM 5456 C CA . VAL B 1 364 ? 0.255 -9.492 -23.547 1 93.56 364 VAL B CA 1
ATOM 5457 C C . VAL B 1 364 ? -0.177 -8.258 -24.344 1 93.56 364 VAL B C 1
ATOM 5459 O O . VAL B 1 364 ? 0.559 -7.273 -24.422 1 93.56 364 VAL B O 1
ATOM 5462 N N . GLU B 1 365 ? -1.371 -8.312 -24.906 1 93.88 365 GLU B N 1
ATOM 5463 C CA . GLU B 1 365 ? -1.897 -7.203 -25.688 1 93.88 365 GLU B CA 1
ATOM 5464 C C . GLU B 1 365 ? -2.545 -6.152 -24.781 1 93.88 365 GLU B C 1
ATOM 5466 O O . GLU B 1 365 ? -2.963 -5.094 -25.266 1 93.88 365 GLU B O 1
ATOM 5471 N N . ARG B 1 366 ? -2.58 -6.445 -23.562 1 89.88 366 ARG B N 1
ATOM 5472 C CA . ARG B 1 366 ? -3.209 -5.547 -22.609 1 89.88 366 ARG B CA 1
ATOM 5473 C C . ARG B 1 366 ? -2.248 -5.195 -21.469 1 89.88 366 ARG B C 1
ATOM 5475 O O . ARG B 1 366 ? -1.31 -5.945 -21.188 1 89.88 366 ARG B O 1
ATOM 5482 N N . GLN B 1 367 ? -2.508 -4.047 -20.844 1 82.25 367 GLN B N 1
ATOM 5483 C CA . GLN B 1 367 ? -1.681 -3.629 -19.719 1 82.25 367 GLN B CA 1
ATOM 5484 C C . GLN B 1 367 ? -2.207 -4.207 -18.406 1 82.25 367 GLN B C 1
ATOM 5486 O O . GLN B 1 367 ? -3.42 -4.262 -18.188 1 82.25 367 GLN B O 1
ATOM 5491 N N . GLY B 1 368 ? -1.207 -4.52 -17.578 1 78.25 368 GLY B N 1
ATOM 5492 C CA . GLY B 1 368 ? -1.591 -4.984 -16.25 1 78.25 368 GLY B CA 1
ATOM 5493 C C . GLY B 1 368 ? -1.3 -6.457 -16.031 1 78.25 368 GLY B C 1
ATOM 5494 O O . GLY B 1 368 ? -0.911 -7.168 -16.953 1 78.25 368 GLY B O 1
ATOM 5495 N N . ALA B 1 369 ? -1.456 -6.855 -14.797 1 80.94 369 ALA B N 1
ATOM 5496 C CA . ALA B 1 369 ? -1.283 -8.266 -14.461 1 80.94 369 ALA B CA 1
ATOM 5497 C C . ALA B 1 369 ? -2.605 -9.023 -14.57 1 80.94 369 ALA B C 1
ATOM 5499 O O . ALA B 1 369 ? -3.008 -9.43 -15.656 1 80.94 369 ALA B O 1
ATOM 5500 N N . MET B 1 370 ? -3.475 -9.031 -13.586 1 90 370 MET B N 1
ATOM 5501 C CA . MET B 1 370 ? -4.727 -9.781 -13.578 1 90 370 MET B CA 1
ATOM 5502 C C . MET B 1 370 ? -5.73 -9.18 -14.555 1 90 370 MET B C 1
ATOM 5504 O O . MET B 1 370 ? -6.52 -9.906 -15.156 1 90 370 MET B O 1
ATOM 5508 N N . ASP B 1 371 ? -5.633 -7.891 -14.773 1 88.38 371 ASP B N 1
ATOM 5509 C CA . ASP B 1 371 ? -6.586 -7.203 -15.641 1 88.38 371 ASP B CA 1
ATOM 5510 C C . ASP B 1 371 ? -6.406 -7.621 -17.094 1 88.38 371 ASP B C 1
ATOM 5512 O O . ASP B 1 371 ? -7.344 -7.547 -17.891 1 88.38 371 ASP B O 1
ATOM 5516 N N . SER B 1 372 ? -5.246 -8.055 -17.422 1 92.56 372 SER B N 1
ATOM 5517 C CA . SER B 1 372 ? -4.941 -8.375 -18.812 1 92.56 372 SER B CA 1
ATOM 5518 C C . SER B 1 372 ? -5.348 -9.805 -19.156 1 92.56 372 SER B C 1
ATOM 5520 O O . SER B 1 372 ? -5.379 -10.188 -20.328 1 92.56 372 SER B O 1
ATOM 5522 N N . ILE B 1 373 ? -5.648 -10.609 -18.172 1 96.62 373 ILE B N 1
ATOM 5523 C CA . ILE B 1 373 ? -5.977 -12.016 -18.391 1 96.62 373 ILE B CA 1
ATOM 5524 C C . ILE B 1 373 ? -7.324 -12.133 -19.109 1 96.62 373 ILE B C 1
ATOM 5526 O O . ILE B 1 373 ? -8.328 -11.594 -18.641 1 96.62 373 ILE B O 1
ATOM 5530 N N . PRO B 1 374 ? -7.379 -12.844 -20.203 1 96.31 374 PRO B N 1
ATOM 5531 C CA . PRO B 1 374 ? -8.586 -12.859 -21.031 1 96.31 374 PRO B CA 1
ATOM 5532 C C . PRO B 1 374 ? -9.664 -13.797 -20.484 1 96.31 374 PRO B C 1
ATOM 5534 O O . PRO B 1 374 ? -9.359 -14.727 -19.734 1 96.31 374 PRO B O 1
ATOM 5537 N N . TRP B 1 375 ? -10.852 -13.484 -20.891 1 95.69 375 TRP B N 1
ATOM 5538 C CA . TRP B 1 375 ? -11.992 -14.375 -20.672 1 95.69 375 TRP B CA 1
ATOM 5539 C C . TRP B 1 375 ? -12.094 -15.414 -21.781 1 95.69 375 TRP B C 1
ATOM 5541 O O . TRP B 1 375 ? -11.469 -15.266 -22.844 1 95.69 375 TRP B O 1
ATOM 5551 N N . GLU B 1 376 ? -12.852 -16.422 -21.516 1 94.94 376 GLU B N 1
ATOM 5552 C CA . GLU B 1 376 ? -13.016 -17.547 -22.438 1 94.94 376 GLU B CA 1
ATOM 5553 C C . GLU B 1 376 ? -13.422 -17.062 -23.828 1 94.94 376 GLU B C 1
ATOM 5555 O O . GLU B 1 376 ? -12.883 -17.516 -24.828 1 94.94 376 GLU B O 1
ATOM 5560 N N . ASP B 1 377 ? -14.32 -16.109 -23.906 1 93 377 ASP B N 1
ATOM 5561 C CA . ASP B 1 377 ? -14.898 -15.672 -25.172 1 93 377 ASP B CA 1
ATOM 5562 C C . ASP B 1 377 ? -13.961 -14.711 -25.906 1 93 377 ASP B C 1
ATOM 5564 O O . ASP B 1 377 ? -14.242 -14.305 -27.031 1 93 377 ASP B O 1
ATOM 5568 N N . GLU B 1 378 ? -12.867 -14.383 -25.344 1 92.69 378 GLU B N 1
ATOM 5569 C CA . GLU B 1 378 ? -11.883 -13.5 -25.969 1 92.69 378 GLU B CA 1
ATOM 5570 C C . GLU B 1 378 ? -10.773 -14.305 -26.625 1 92.69 378 GLU B C 1
ATOM 5572 O O . GLU B 1 378 ? -9.938 -13.742 -27.344 1 92.69 378 GLU B O 1
ATOM 5577 N N . ILE B 1 379 ? -10.75 -15.57 -26.359 1 92.31 379 ILE B N 1
ATOM 5578 C CA . ILE B 1 379 ? -9.672 -16.422 -26.844 1 92.31 379 ILE B CA 1
ATOM 5579 C C . ILE B 1 379 ? -10.07 -17.062 -28.172 1 92.31 379 ILE B C 1
ATOM 5581 O O . ILE B 1 379 ? -9.242 -17.203 -29.078 1 92.31 379 ILE B O 1
#

Organism: Aspergillus candidus (NCBI:txid41067)

pLDDT: mean 93.11, std 6.71, range [59.84, 98.94]

Secondary structure (DSSP, 8-state):
-EEEEEES--EEEEEEEESSPPPTT-EEE-SEEEEEEE-HHHHHHHHHHHTTS-SSTTPPP-SPPEEEEEEEEEESSSSHIIIIIHHHHHHTTEEEEEEEEETTSPPEEEEEEEETTTTTEEEEEEE-THHHHTS-S-HHHHGGGGPSSPPSEEEE-SSS-HHHHHHHHHHHHHHHHHHHHTT--GGGG-PEEEE--SSPPTT---GGGGGG-SEEEEEHHHHHHHSPPHHHHHHHSTTGGGS-HHHHHHHHHHHHT-SEEEEE-GGG-EEEEE--TT--PPTTSTT-EEEEEPPPP-S-----TTHHHHHHHHHHHHHHHHHHHHHHTT-TTSPPPHHHHHHIIIIIHHHHHHHHHHHHHHHHTSSSSGGGPPPGGG-/-EEEEEES--EEEEEEEESSPPPTT-EEE-SEEEEEEE-HHHHHHHHHHHTTS-SSTTSPP-SPPEEEEEEEEEESSSSHIIIIIHHHHHHTTEEEEEEEEETTSPPEEEEEEEETTTTTEEEEEEE-THHHHTS-S-HHHHGGGGPSSPPSEEEE-SSS-HHHHHHHHHHHHHHHHHHHHTT--GGGG-PEEEE--SSPPTT---GGGGGG-SEEEEEHHHHHHHSPPHHHHHHHSTTGGGS-HHHHHHHHHHHHT-SEEEEE-GGG-EEEEEE-TT--PPTTSTTEEEEEEPPPP-S-----TTHHHHHHHHHHHHHHHHHHHHHHTT-TT-PPPHHHHHHIIIIIHHHHHHHHHHHHHHHHTSSSSGGGPPPGGG-

Sequence (758 aa):
MATIRVIGSLNADMVSVTPRFPDPGETITSTSYFTSAGGKGANQAVACGRVSRPQSSTSTSSKIPVKVEMVGAVGGLDGHFNSLLKPTLEKSGIDTSRVRVIPDAYTGVAVIVVDSSAHGENRILFSPGANYTGMQPVPDVLGSALAAPVPDVIVMQGEIPVDTVVGILRDLAAYKNARRAEGKQGVEVGPDVMFNPAPAPPGGLPEDAWKAVDHLVMNETEAELMTPAEETLAAAVPGAAALEGKEKVARYFHQLGVRYVLVTLGAQGVWYSAADAGFAGEADAAGRFVKQLPAAPVSRVLDTTAAGDTFVGAYAAEVARWREERRLAGLGGRELTAEEKSDRYGRFMEMAMGVSARAAARCVERQGAMDSIPWEDEIMATIRVIGSLNADMVSVTPRFPDPGETITSTSYFTSAGGKGANQAVACGRVSRPQSSTSTSSKIPVKVEMVGAVGGLDGHFNSLLKPTLEKSGIDTSRVRVIPDAYTGVAVIVVDSSAHGENRILFSPGANYTGMQPVPDVLGSALAAPVPDVIVMQGEIPVDTVVGILRDLAAYKNARRAEGKQGVEVGPDVMFNPAPAPPGGLPEDAWKAVDHLVMNETEAELMTPAEETLAAAVPGAAALEGKEKVARYFHQLGVRYVLVTLGAQGVWYSAADAGFAGEADAAGRFVKQLPAAPVSRVLDTTAAGDTFVGAYAAEVARWREERRLAGLGGRELTAEEKSDRYGRFMEMAMGVSARAAARCVERQGAMDSIPWEDEI

InterPro domains:
  IPR002139 Ribokinase/fructokinase [PR00990] (6-27)
  IPR002139 Ribokinase/fructokinase [PR00990] (33-52)
  IPR002139 Ribokinase/fructokinase [PR00990] (261-272)
  IPR002173 Carbohydrate/purine kinase, PfkB, conserved site [PS00584] (303-316)
  IPR011611 Carbohydrate kinase PfkB [PF00294] (2-373)
  IPR011877 Ribokinase [MF_01987] (2-379)
  IPR011877 Ribokinase [cd01174] (4-375)
  IPR029056 Ribokinase-like [G3DSA:3.40.1190.20] (1-379)
  IPR029056 Ribokinase-like [SSF53613] (1-379)